Protein AF-A0A7J6JBM4-F1 (afdb_monomer_lite)

Radius of gyration: 34.16 Å; chains: 1; bounding box: 83×92×110 Å

Secondary structure (DSSP, 8-state):
------S--GGG----TT--------------------------HHHHHHHHHHHHHHHHHHGGGS-S--TTS--HHHHHHHHHHHHHHHHHHHHHHHHHHHHHTTTTTTT--EEEEEEEEGGGGGGG--HHHHHT-TT--EEEEEEEPPSEEEEEEETTEEEEEE--TTHHHHHHHHHHHHTGGG-SS--EEEEEEESSBTT--STTTTTB-BEEPTTS-GGGTT-TTGGG-GGGS---TT-SEEEEESEEE-HHHHHHHHHHHHTTT--EEEEES-EE-PPB-SS------GGGTSS-GGGTTSGGGS--S---PPPPP---------------------------------------S--S-------PPP------------GGG----PPPTTSHHHHHHHHSSS--HHHHHHTTS-S-TTSSSSHHHH-GGGGTSTTGGGHHHHGGG----EEEEEEEEEEE---TTB--TTTS-SS------HHHHHHHHHHTTTS-----TTSBEEES---HHHHHHHHHHH--B-SSTTTS-HHHHHHHHHTT-SSTTTTEEEEEEE----

Foldseek 3Di:
DDDPPPDDDPVPDDPDPPPPDDPDDDDDDDDDDDDDDDDDDDDDPPVVVVVVVVVVVVVVVVVCPPPVAFAVDDDLVRLVVVVVVVVVVLVVLLVVLVVLLVVLVVVPQVVPAEDAPPEDELVNLVSLVDQSSLVSNLQHAAYEEEYEQDQWDWDDPDVSDIDIGGDFSQVSLQSVLCSQAVHVLPRLNHAYYHYEYDFAEQQHFFQQGYLFQQYAHSQFRLVLQQPLQSQVDVVRTGDRQRHQEYAYERHEGAQSNVLSRLLRNQLHHHAEYHYASYAYEFHFAPAQDPLPPPVPQPDQCPVVVVVPPPPPDDDDDDDDDDDDDDDDDDDDDDDDDDDDDDDDDDDDDDDDDDDDDDDDDDDPDDDPDDDDDDPPPPDPDDPPPPLVPFDADQDACRAPLNSCQQAFLDHHSVRVVCVVDPDDPPDPPVVCVPRPSCVSHPPSVCSNVCNVST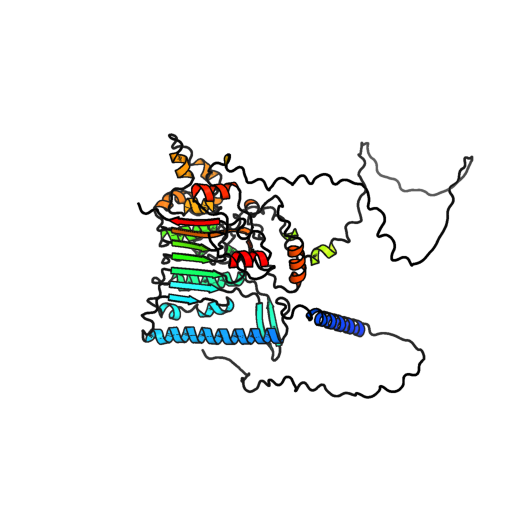SYFKYWYHFYAHWYFSDRRGDCPQRADPDDPDPQPPVSVVVSSVSVSSDRDHPDRSRIGHHLADHSSRVSNCCPVPVKDQACPVPDDVVSVVSSVVSSNVGRSRRTITDMGGDPDD

pLDDT: mean 73.95, std 26.4, range [23.61, 98.88]

Sequence (570 aa):
MLLNTENVSLMNIDFDERTASVPDLAINVFAQQQHPNVNANPVDGDAEDAAIQRAVASALADTTTGHPLQPKNLTRAQKEMLLELEWAHRALIQSYVIALSDNARTNDFSSLTTLTIAKIPSSHLFMFQRQDFWQSLPNLTNVALAVVADWRQVAKVAPGCVEDTFVSPVDAVGRAYRVLRDYIGKQKNISYLHFEWICGGEFAPGITQRNHYVLPAPFCMPVHMPALEAAKSPDLLLSLPHIKHLSLKNCYSVPHVFLQVIRSMALQSLEKLELETVSLAGPPVRRQGHAAFFHGHLAAPAAAAQQGQQQQVWQLQPVQANGQALQPPPLPPAPNQPGAAPAQLINIPLGILAQGPAQIAQALNIGAQNAQAPALAQAPDPVTPEWDTMRLRVPDLLTWTGVIERLAPVPGIAELTATQDNDDETEGLDDAATDEGYKLIPRANLLRKEKKSFCLESMSFKSCGYVALDVPFIDNTNTLSLRPPWQEPQEITTRRRELAPFMQHCNDRLAAKITNFLPPQERFNLATAYGMDLTWASWYDEEVIEAAKRDGVMVPGKGRFSGTITTTAN

Structure (mmCIF, N/CA/C/O backbone):
data_AF-A0A7J6JBM4-F1
#
_entry.id   AF-A0A7J6JBM4-F1
#
loop_
_atom_site.group_PDB
_atom_site.id
_atom_site.type_symbol
_atom_site.label_atom_id
_atom_site.label_alt_id
_atom_site.label_comp_id
_atom_site.label_asym_id
_atom_site.label_entity_id
_atom_site.label_seq_id
_atom_site.pdbx_PDB_ins_code
_atom_site.Cartn_x
_atom_site.Cartn_y
_atom_site.Cartn_z
_atom_site.occupancy
_atom_site.B_iso_or_equiv
_atom_site.auth_seq_id
_atom_site.auth_comp_id
_atom_site.auth_asym_id
_atom_site.auth_atom_id
_atom_site.pdbx_PDB_model_num
ATOM 1 N N . MET A 1 1 ? 7.047 -34.633 -6.167 1.00 26.44 1 MET A N 1
ATOM 2 C CA . MET A 1 1 ? 6.989 -34.548 -7.640 1.00 26.44 1 MET A CA 1
ATOM 3 C C . MET A 1 1 ? 8.349 -34.042 -8.074 1.00 26.44 1 MET A C 1
ATOM 5 O O . MET A 1 1 ? 8.707 -32.927 -7.720 1.00 26.44 1 MET A O 1
ATOM 9 N N . LEU A 1 2 ? 9.153 -34.955 -8.612 1.00 23.61 2 LEU A N 1
ATOM 10 C CA . LEU A 1 2 ? 10.576 -34.779 -8.878 1.00 23.61 2 LEU A CA 1
ATOM 11 C C . LEU A 1 2 ? 10.799 -33.874 -10.091 1.00 23.61 2 LEU A C 1
ATOM 13 O O . LEU A 1 2 ? 9.996 -33.848 -11.019 1.00 23.61 2 LEU A O 1
ATOM 17 N N . LEU A 1 3 ? 11.896 -33.129 -10.016 1.00 27.02 3 LEU A N 1
ATOM 18 C CA . LEU A 1 3 ? 12.487 -32.298 -11.054 1.00 27.02 3 LEU A CA 1
ATOM 19 C C . LEU A 1 3 ? 12.514 -33.024 -12.408 1.00 27.02 3 LEU A C 1
ATOM 21 O O . LEU A 1 3 ? 13.228 -34.011 -12.551 1.00 27.02 3 LEU A O 1
ATOM 25 N N . ASN A 1 4 ? 11.812 -32.488 -13.409 1.00 27.39 4 ASN A N 1
ATOM 26 C CA . ASN A 1 4 ? 12.130 -32.761 -14.811 1.00 27.39 4 ASN A CA 1
ATOM 27 C C . ASN A 1 4 ? 13.152 -31.718 -15.279 1.00 27.39 4 ASN A C 1
ATOM 29 O O . ASN A 1 4 ? 12.851 -30.779 -16.011 1.00 27.39 4 ASN A O 1
ATOM 33 N N . THR A 1 5 ? 14.375 -31.864 -14.776 1.00 40.25 5 THR A N 1
ATOM 34 C CA . THR A 1 5 ? 15.587 -31.292 -15.365 1.00 40.25 5 THR A CA 1
ATOM 35 C C . THR A 1 5 ? 16.068 -32.256 -16.441 1.00 40.25 5 THR A C 1
ATOM 37 O O . THR A 1 5 ? 17.012 -33.016 -16.230 1.00 40.25 5 THR A O 1
ATOM 40 N N . GLU A 1 6 ? 15.392 -32.296 -17.584 1.00 35.88 6 GLU A N 1
ATOM 41 C CA . GLU A 1 6 ? 15.890 -33.087 -18.705 1.00 35.88 6 GLU A CA 1
ATOM 42 C C . GLU A 1 6 ? 16.935 -32.269 -19.481 1.00 35.88 6 GLU A C 1
ATOM 44 O O . GLU A 1 6 ? 16.624 -31.324 -20.204 1.00 35.88 6 GLU A O 1
ATOM 49 N N . ASN A 1 7 ? 18.190 -32.700 -19.300 1.00 32.94 7 ASN A N 1
ATOM 50 C CA . ASN A 1 7 ? 19.328 -32.581 -20.221 1.00 32.94 7 ASN A CA 1
ATOM 51 C C . ASN A 1 7 ? 20.294 -31.392 -20.117 1.00 32.94 7 ASN A C 1
ATOM 53 O O . ASN A 1 7 ? 20.973 -31.089 -21.096 1.00 32.94 7 ASN A O 1
ATOM 57 N N . VAL A 1 8 ? 20.490 -30.795 -18.937 1.00 35.41 8 VAL A N 1
ATOM 58 C CA . VAL A 1 8 ? 21.737 -30.045 -18.680 1.00 35.41 8 VAL A CA 1
ATOM 59 C C . VAL A 1 8 ? 22.319 -30.454 -17.330 1.00 35.41 8 VAL A C 1
ATOM 61 O O . VAL A 1 8 ? 21.812 -30.081 -16.278 1.00 35.41 8 VAL A O 1
ATOM 64 N N . SER A 1 9 ? 23.383 -31.256 -17.372 1.00 34.38 9 SER A N 1
ATOM 65 C CA . SER A 1 9 ? 24.254 -31.494 -16.220 1.00 34.38 9 SER A CA 1
ATOM 66 C C . SER A 1 9 ? 25.180 -30.290 -16.052 1.00 34.38 9 SER A C 1
ATOM 68 O O . SER A 1 9 ? 25.813 -29.872 -17.023 1.00 34.38 9 SER A O 1
ATOM 70 N N . LEU A 1 10 ? 25.301 -29.776 -14.823 1.00 35.31 10 LEU A N 1
ATOM 71 C CA . LEU A 1 10 ? 26.240 -28.709 -14.433 1.00 35.31 10 LEU A CA 1
ATOM 72 C C . LEU A 1 10 ? 27.706 -29.011 -14.809 1.00 35.31 10 LEU A C 1
ATOM 74 O O . LEU A 1 10 ? 28.522 -28.101 -14.851 1.00 35.31 10 LEU A O 1
ATOM 78 N N . MET A 1 11 ? 28.039 -30.271 -15.108 1.00 33.44 11 MET A N 1
ATOM 79 C CA . MET A 1 11 ? 29.388 -30.712 -15.484 1.00 33.44 11 MET A CA 1
ATOM 80 C C . MET A 1 11 ? 29.747 -30.475 -16.963 1.00 33.44 11 MET A C 1
ATOM 82 O O . MET A 1 11 ? 30.896 -30.686 -17.333 1.00 33.44 11 MET A O 1
ATOM 86 N N . ASN A 1 12 ? 28.797 -30.052 -17.809 1.00 33.94 12 ASN A N 1
ATOM 87 C CA . ASN A 1 12 ? 29.013 -29.872 -19.255 1.00 33.94 12 ASN A CA 1
ATOM 88 C C . ASN A 1 12 ? 29.062 -28.399 -19.703 1.00 33.94 12 ASN A C 1
ATOM 90 O O . ASN A 1 12 ? 28.930 -28.121 -20.894 1.00 33.94 12 ASN A O 1
ATOM 94 N N . ILE A 1 13 ? 29.209 -27.452 -18.774 1.00 37.59 13 ILE A N 1
ATOM 95 C CA . ILE A 1 13 ? 29.299 -26.023 -19.097 1.00 37.59 13 ILE A CA 1
ATOM 96 C C . ILE A 1 13 ? 30.769 -25.613 -19.018 1.00 37.59 13 ILE A C 1
ATOM 98 O O . ILE A 1 13 ? 31.353 -25.577 -17.937 1.00 37.59 13 ILE A O 1
ATOM 102 N N . ASP A 1 14 ? 31.355 -25.350 -20.183 1.00 31.55 14 ASP A N 1
ATOM 103 C CA . ASP A 1 14 ? 32.711 -24.828 -20.315 1.00 31.55 14 ASP A CA 1
ATOM 104 C C . ASP A 1 14 ? 32.709 -23.322 -19.999 1.00 31.55 14 ASP A C 1
ATOM 106 O O . ASP A 1 14 ? 31.940 -22.557 -20.584 1.00 31.55 14 ASP A O 1
ATOM 110 N N . PHE A 1 15 ? 33.533 -22.914 -19.033 1.00 38.25 15 PHE A N 1
ATOM 111 C CA . PHE A 1 15 ? 33.676 -21.535 -18.547 1.00 38.25 15 PHE A CA 1
ATOM 112 C C . PHE A 1 15 ? 35.016 -20.936 -19.005 1.00 38.25 15 PHE A C 1
ATOM 114 O O . PHE A 1 15 ? 35.680 -20.230 -18.245 1.00 38.25 15 PHE A O 1
ATOM 121 N N . ASP A 1 16 ? 35.443 -21.232 -20.233 1.00 30.03 16 ASP A N 1
ATOM 122 C CA . ASP A 1 16 ? 36.649 -20.640 -20.807 1.00 30.03 16 ASP A CA 1
ATOM 123 C C . ASP A 1 16 ? 36.310 -19.533 -21.821 1.00 30.03 16 ASP A C 1
ATOM 125 O O . ASP A 1 16 ? 35.930 -19.761 -22.968 1.00 30.03 16 ASP A O 1
ATOM 129 N N . GLU A 1 17 ? 36.480 -18.284 -21.385 1.00 41.09 17 GLU A N 1
ATOM 130 C CA . GLU A 1 17 ? 36.336 -17.071 -22.201 1.00 41.09 17 GLU A CA 1
ATOM 131 C C . GLU A 1 17 ? 37.462 -16.911 -23.256 1.00 41.09 17 GLU A C 1
ATOM 133 O O . GLU A 1 17 ? 37.493 -15.913 -23.976 1.00 41.09 17 GLU A O 1
ATOM 138 N N . ARG A 1 18 ? 38.401 -17.870 -23.380 1.00 35.38 18 ARG A N 1
ATOM 139 C CA . ARG A 1 18 ? 39.534 -17.822 -24.332 1.00 35.38 18 ARG A CA 1
ATOM 140 C C . ARG A 1 18 ? 39.442 -18.784 -25.518 1.00 35.38 18 ARG A C 1
ATOM 142 O O . ARG A 1 18 ? 40.287 -18.702 -26.407 1.00 35.38 18 ARG A O 1
ATOM 149 N N . THR A 1 19 ? 38.438 -19.655 -25.584 1.00 31.59 19 THR A N 1
ATOM 150 C CA . THR A 1 19 ? 38.307 -20.669 -26.653 1.00 31.59 19 THR A CA 1
ATOM 151 C C . THR A 1 19 ? 37.323 -20.304 -27.765 1.00 31.59 19 THR A C 1
ATOM 153 O O . THR A 1 19 ? 37.107 -21.098 -28.680 1.00 31.59 19 THR A O 1
ATOM 156 N N . ALA A 1 20 ? 36.813 -19.069 -27.800 1.00 31.55 20 ALA A N 1
ATOM 157 C CA . ALA A 1 20 ? 36.260 -18.499 -29.028 1.00 31.55 20 ALA A CA 1
ATOM 158 C C . ALA A 1 20 ? 37.396 -18.159 -30.015 1.00 31.55 20 ALA A C 1
ATOM 160 O O . ALA A 1 20 ? 37.734 -17.000 -30.248 1.00 31.55 20 ALA A O 1
ATOM 161 N N . SER A 1 21 ? 38.013 -19.194 -30.588 1.00 28.03 21 SER A N 1
ATOM 162 C CA . SER A 1 21 ? 38.905 -19.068 -31.733 1.00 28.03 21 SER A CA 1
ATOM 163 C C . SER A 1 21 ? 38.114 -18.532 -32.925 1.00 28.03 21 SER A C 1
ATOM 165 O O . SER A 1 21 ? 37.205 -19.191 -33.437 1.00 28.03 21 SER A O 1
ATOM 167 N N . VAL A 1 22 ? 38.478 -17.331 -33.362 1.00 34.81 22 VAL A N 1
ATOM 168 C CA . VAL A 1 22 ? 38.145 -16.777 -34.677 1.00 34.81 22 VAL A CA 1
ATOM 169 C C . VAL A 1 22 ? 38.546 -17.808 -35.744 1.00 34.81 22 VAL A C 1
ATOM 171 O O . VAL A 1 22 ? 39.671 -18.307 -35.680 1.00 34.81 22 VAL A O 1
ATOM 174 N N . PRO A 1 23 ? 37.690 -18.159 -36.722 1.00 30.02 23 PRO A N 1
ATOM 175 C CA . PRO A 1 23 ? 38.150 -18.938 -37.860 1.00 30.02 23 PRO A CA 1
ATOM 176 C C . PRO A 1 23 ? 39.130 -18.082 -38.667 1.00 30.02 23 PRO A C 1
ATOM 178 O O . PRO A 1 23 ? 38.753 -17.043 -39.213 1.00 30.02 23 PRO A O 1
ATOM 181 N N . ASP A 1 24 ? 40.382 -18.528 -38.727 1.00 31.19 24 ASP A N 1
ATOM 182 C CA . ASP A 1 24 ? 41.411 -18.022 -39.629 1.00 31.19 24 ASP A CA 1
ATOM 183 C C . ASP A 1 24 ? 40.920 -18.079 -41.082 1.00 31.19 24 ASP A C 1
ATOM 185 O O . ASP A 1 24 ? 40.894 -19.139 -41.709 1.00 31.19 24 ASP A O 1
ATOM 189 N N . LEU A 1 25 ? 40.592 -16.917 -41.647 1.00 28.08 25 LEU A N 1
ATOM 190 C CA . LEU A 1 25 ? 40.673 -16.679 -43.083 1.00 28.08 25 LEU A CA 1
ATOM 191 C C . LEU A 1 25 ? 41.406 -15.354 -43.338 1.00 28.08 25 LEU A C 1
ATOM 193 O O . LEU A 1 25 ? 40.820 -14.279 -43.409 1.00 28.08 25 LEU A O 1
ATOM 197 N N . ALA A 1 26 ? 42.720 -15.517 -43.510 1.00 28.69 26 ALA A N 1
ATOM 198 C CA . ALA A 1 26 ? 43.624 -14.722 -44.337 1.00 28.69 26 ALA A CA 1
ATOM 199 C C . ALA A 1 26 ? 43.882 -13.254 -43.944 1.00 28.69 26 ALA A C 1
ATOM 201 O O . ALA A 1 26 ? 43.446 -12.308 -44.598 1.00 28.69 26 ALA A O 1
ATOM 202 N N . ILE A 1 27 ? 44.806 -13.083 -42.994 1.00 30.84 27 ILE A N 1
ATOM 203 C CA . ILE A 1 27 ? 45.815 -12.021 -43.071 1.00 30.84 27 ILE A CA 1
ATOM 204 C C . ILE A 1 27 ? 46.765 -12.384 -44.218 1.00 30.84 27 ILE A C 1
ATOM 206 O O . ILE A 1 27 ? 47.676 -13.190 -44.057 1.00 30.84 27 ILE A O 1
ATOM 210 N N . ASN A 1 28 ? 46.529 -11.817 -45.395 1.00 30.31 28 ASN A N 1
ATOM 211 C CA . ASN A 1 28 ? 47.579 -11.489 -46.353 1.00 30.31 28 ASN A CA 1
ATOM 212 C C . ASN A 1 28 ? 46.997 -10.547 -47.404 1.00 30.31 28 ASN A C 1
ATOM 214 O O . ASN A 1 28 ? 46.096 -10.935 -48.137 1.00 30.31 28 ASN A O 1
ATOM 218 N N . VAL A 1 29 ? 47.545 -9.328 -47.435 1.00 27.03 29 VAL A N 1
ATOM 219 C CA . VAL A 1 29 ? 47.654 -8.345 -48.534 1.00 27.03 29 VAL A CA 1
ATOM 220 C C . VAL A 1 29 ? 47.547 -6.940 -47.920 1.00 27.03 29 VAL A C 1
ATOM 222 O O . VAL A 1 29 ? 46.546 -6.242 -48.012 1.00 27.03 29 VAL A O 1
ATOM 225 N N . PHE A 1 30 ? 48.631 -6.523 -47.266 1.00 26.34 30 PHE A N 1
ATOM 226 C CA . PHE A 1 30 ? 49.003 -5.112 -47.146 1.00 26.34 30 PHE A CA 1
ATOM 227 C C . PHE A 1 30 ? 50.436 -4.980 -47.661 1.00 26.34 30 PHE A C 1
ATOM 229 O O . PHE A 1 30 ? 51.398 -4.871 -46.909 1.00 26.34 30 PHE A O 1
ATOM 236 N N . ALA A 1 31 ? 50.580 -5.046 -48.982 1.00 30.66 31 ALA A N 1
ATOM 237 C CA . ALA A 1 31 ? 51.713 -4.461 -49.678 1.00 30.66 31 ALA A CA 1
ATOM 238 C C . ALA A 1 31 ? 51.242 -4.045 -51.078 1.00 30.66 31 ALA A C 1
ATOM 240 O O . ALA A 1 31 ? 50.698 -4.868 -51.803 1.00 30.66 31 ALA A O 1
ATOM 241 N N . GLN A 1 32 ? 51.505 -2.782 -51.423 1.00 26.53 32 GLN A N 1
ATOM 242 C CA . GLN A 1 32 ? 51.285 -2.106 -52.713 1.00 26.53 32 GLN A CA 1
ATOM 243 C C . GLN A 1 32 ? 49.922 -1.420 -52.923 1.00 26.53 32 GLN A C 1
ATOM 245 O O . GLN A 1 32 ? 48.992 -1.960 -53.509 1.00 26.53 32 GLN A O 1
ATOM 250 N N . GLN A 1 33 ? 49.870 -0.140 -52.536 1.00 28.47 33 GLN A N 1
ATOM 251 C CA . GLN A 1 33 ? 49.045 0.869 -53.201 1.00 28.47 33 GLN A CA 1
ATOM 252 C C . GLN A 1 33 ? 49.861 1.537 -54.322 1.00 28.47 33 GLN A C 1
ATOM 254 O O . GLN A 1 33 ? 50.841 2.231 -54.052 1.00 28.47 33 GLN A O 1
ATOM 259 N N . GLN A 1 34 ? 49.418 1.366 -55.568 1.00 26.42 34 GLN A N 1
ATOM 260 C CA . GLN A 1 34 ? 49.557 2.335 -56.660 1.00 26.42 34 GLN A CA 1
ATOM 261 C C . GLN A 1 34 ? 48.185 2.437 -57.359 1.00 26.42 34 GLN A C 1
ATOM 263 O O . GLN A 1 34 ? 47.588 1.429 -57.722 1.00 26.42 34 GLN A O 1
ATOM 268 N N . HIS A 1 35 ? 47.661 3.660 -57.470 1.00 27.70 35 HIS A N 1
ATOM 269 C CA . HIS A 1 35 ? 46.432 4.066 -58.186 1.00 27.70 35 HIS A CA 1
ATOM 270 C C . HIS A 1 35 ? 46.554 3.893 -59.727 1.00 27.70 35 HIS A C 1
ATOM 272 O O . HIS A 1 35 ? 47.677 3.706 -60.194 1.00 27.70 35 HIS A O 1
ATOM 278 N N . PRO A 1 36 ? 45.536 4.218 -60.571 1.00 51.97 36 PRO A N 1
ATOM 279 C CA . PRO A 1 36 ? 44.061 4.051 -60.508 1.00 51.97 36 PRO A CA 1
ATOM 280 C C . PRO A 1 36 ? 43.446 3.539 -61.855 1.00 51.97 36 PRO A C 1
ATOM 282 O O . PRO A 1 36 ? 44.064 3.722 -62.897 1.00 51.97 36 PRO A O 1
ATOM 285 N N . ASN A 1 37 ? 42.208 3.001 -61.888 1.00 27.55 37 ASN A N 1
ATOM 286 C CA . ASN A 1 37 ? 41.191 3.317 -62.933 1.00 27.55 37 ASN A CA 1
ATOM 287 C C . ASN A 1 37 ? 39.849 2.548 -62.815 1.00 27.55 37 ASN A C 1
ATOM 289 O O . ASN A 1 37 ? 39.824 1.324 -62.785 1.00 27.55 37 ASN A O 1
ATOM 293 N N . VAL A 1 38 ? 38.756 3.325 -62.822 1.00 30.77 38 VAL A N 1
ATOM 294 C CA . VAL A 1 38 ? 37.494 3.222 -63.598 1.00 30.77 38 VAL A CA 1
ATOM 295 C C . VAL A 1 38 ? 37.022 1.837 -64.095 1.00 30.77 38 VAL A C 1
ATOM 297 O O . VAL A 1 38 ? 37.589 1.312 -65.047 1.00 30.77 38 VAL A O 1
ATOM 300 N N . ASN A 1 39 ? 35.870 1.347 -63.601 1.00 29.62 39 ASN A N 1
ATOM 301 C CA . ASN A 1 39 ? 34.611 1.291 -64.378 1.00 29.62 39 ASN A CA 1
ATOM 302 C C . ASN A 1 39 ? 33.389 0.832 -63.550 1.00 29.62 39 ASN A C 1
ATOM 304 O O . ASN A 1 39 ? 33.511 0.073 -62.596 1.00 29.62 39 ASN A O 1
ATOM 308 N N . ALA A 1 40 ? 32.219 1.330 -63.951 1.00 33.62 40 ALA A N 1
ATOM 309 C CA . ALA A 1 40 ? 30.907 1.200 -63.317 1.00 33.62 40 ALA A CA 1
ATOM 310 C C . ALA A 1 40 ? 30.186 -0.134 -63.602 1.00 33.62 40 ALA A C 1
ATOM 312 O O . ALA A 1 40 ? 30.329 -0.655 -64.707 1.00 33.62 40 ALA A O 1
ATOM 313 N N . ASN A 1 41 ? 29.358 -0.626 -62.660 1.00 34.38 41 ASN A N 1
ATOM 314 C CA . ASN A 1 41 ? 27.885 -0.779 -62.773 1.00 34.38 41 ASN A CA 1
ATOM 315 C C . ASN A 1 41 ? 27.262 -1.644 -61.636 1.00 34.38 41 ASN A C 1
ATOM 317 O O . ASN A 1 41 ? 28.017 -2.239 -60.873 1.00 34.38 41 ASN A O 1
ATOM 321 N N . PRO A 1 42 ? 25.918 -1.628 -61.446 1.00 49.97 42 PRO A N 1
ATOM 322 C CA . PRO A 1 42 ? 25.286 -1.476 -60.128 1.00 49.97 42 PRO A CA 1
ATOM 323 C C . PRO A 1 42 ? 24.534 -2.717 -59.600 1.00 49.97 42 PRO A C 1
ATOM 325 O O . PRO A 1 42 ? 24.431 -3.728 -60.286 1.00 49.97 42 PRO A O 1
ATOM 328 N N . VAL A 1 43 ? 23.898 -2.508 -58.435 1.00 42.84 43 VAL A N 1
ATOM 329 C CA . VAL A 1 43 ? 22.829 -3.277 -57.755 1.00 42.84 43 VAL A CA 1
ATOM 330 C C . VAL A 1 43 ? 23.310 -4.218 -56.648 1.00 42.84 43 VAL A C 1
ATOM 332 O O . VAL A 1 43 ? 23.848 -5.273 -56.936 1.00 42.84 43 VAL A O 1
ATOM 335 N N . ASP A 1 44 ? 23.042 -3.824 -55.396 1.00 38.31 44 ASP A N 1
ATOM 336 C CA . ASP A 1 44 ? 22.544 -4.700 -54.320 1.00 38.31 44 ASP A CA 1
ATOM 337 C C . ASP A 1 44 ? 22.015 -3.824 -53.166 1.00 38.31 44 ASP A C 1
ATOM 339 O O . ASP A 1 44 ? 22.755 -3.407 -52.275 1.00 38.31 44 ASP A O 1
ATOM 343 N N . GLY A 1 45 ? 20.715 -3.503 -53.206 1.00 44.53 45 GLY A N 1
ATOM 344 C CA . GLY A 1 45 ? 20.035 -2.699 -52.175 1.00 44.53 45 GLY A CA 1
ATOM 345 C C . GLY A 1 45 ? 19.940 -3.391 -50.807 1.00 44.53 45 GLY A C 1
ATOM 346 O O . GLY A 1 45 ? 19.779 -2.723 -49.793 1.00 44.53 45 GLY A O 1
ATOM 347 N N . ASP A 1 46 ? 20.130 -4.711 -50.755 1.00 48.00 46 ASP A N 1
ATOM 348 C CA . ASP A 1 46 ? 20.049 -5.494 -49.516 1.00 48.00 46 ASP A CA 1
ATOM 349 C C . ASP A 1 46 ? 21.351 -5.443 -48.690 1.00 48.00 46 ASP A C 1
ATOM 351 O O . ASP A 1 46 ? 21.350 -5.649 -47.472 1.00 48.00 46 ASP A O 1
ATOM 355 N N . ALA A 1 47 ? 22.485 -5.144 -49.334 1.00 48.06 47 ALA A N 1
ATOM 356 C CA . ALA A 1 47 ? 23.784 -5.049 -48.669 1.00 48.06 47 ALA A CA 1
ATOM 357 C C . ALA A 1 47 ? 23.955 -3.721 -47.915 1.00 48.06 47 ALA A C 1
ATOM 359 O O . ALA A 1 47 ? 24.620 -3.677 -46.876 1.00 48.06 47 ALA A O 1
ATOM 360 N N . GLU A 1 48 ? 23.335 -2.652 -48.419 1.00 46.91 48 GLU A N 1
ATOM 361 C CA . GLU A 1 48 ? 23.381 -1.319 -47.821 1.00 46.91 48 GLU A CA 1
ATOM 362 C C . GLU A 1 48 ? 22.513 -1.260 -46.555 1.00 46.91 48 GLU A C 1
ATOM 364 O O . GLU A 1 48 ? 22.989 -0.810 -45.514 1.00 46.91 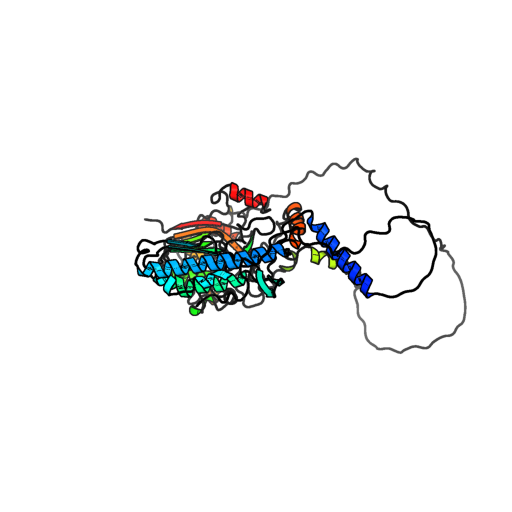48 GLU A O 1
ATOM 369 N N . ASP A 1 49 ? 21.321 -1.866 -46.571 1.00 46.19 49 ASP A N 1
ATOM 370 C CA . ASP A 1 49 ? 20.470 -2.005 -45.381 1.00 46.19 49 ASP A CA 1
ATOM 371 C C . ASP A 1 49 ? 21.115 -2.884 -44.297 1.00 46.19 49 ASP A C 1
ATOM 373 O O . ASP A 1 49 ? 21.073 -2.552 -43.108 1.00 46.19 49 ASP A O 1
ATOM 377 N N . ALA A 1 50 ? 21.797 -3.967 -44.684 1.00 54.22 50 ALA A N 1
ATOM 378 C CA . ALA A 1 50 ? 22.549 -4.800 -43.747 1.00 54.22 50 ALA A CA 1
ATOM 379 C C . ALA A 1 50 ? 23.767 -4.067 -43.155 1.00 54.22 50 ALA A C 1
ATOM 381 O O . ALA A 1 50 ? 24.113 -4.285 -41.991 1.00 54.22 50 ALA A O 1
ATOM 382 N N . ALA A 1 51 ? 24.420 -3.195 -43.929 1.00 54.75 51 ALA A N 1
ATOM 383 C CA . ALA A 1 51 ? 25.532 -2.366 -43.470 1.00 54.75 51 ALA A CA 1
ATOM 384 C C . ALA A 1 51 ? 25.059 -1.236 -42.545 1.00 54.75 51 ALA A C 1
ATOM 386 O O . ALA A 1 51 ? 25.696 -0.985 -41.523 1.00 54.75 51 ALA A O 1
ATOM 387 N N . ILE A 1 52 ? 23.909 -0.624 -42.840 1.00 53.47 52 ILE A N 1
ATOM 388 C CA . ILE A 1 52 ? 23.261 0.383 -41.994 1.00 53.47 52 ILE A CA 1
ATOM 389 C C . ILE A 1 52 ? 22.806 -0.252 -40.676 1.00 53.47 52 ILE A C 1
ATOM 391 O O . ILE A 1 52 ? 23.086 0.299 -39.616 1.00 53.47 52 ILE A O 1
ATOM 395 N N . GLN A 1 53 ? 22.207 -1.447 -40.689 1.00 53.09 53 GLN A N 1
ATOM 396 C CA . GLN A 1 53 ? 21.850 -2.165 -39.458 1.00 53.09 53 GLN A CA 1
ATOM 397 C C . GLN A 1 53 ? 23.079 -2.530 -38.613 1.00 53.09 53 GLN A C 1
ATOM 399 O O . GLN A 1 53 ? 23.044 -2.395 -37.390 1.00 53.09 53 GLN A O 1
ATOM 404 N N . ARG A 1 54 ? 24.189 -2.937 -39.245 1.00 56.53 54 ARG A N 1
ATOM 405 C CA . ARG A 1 54 ? 25.456 -3.221 -38.547 1.00 56.53 54 ARG A CA 1
ATOM 406 C C . ARG A 1 54 ? 26.102 -1.954 -37.983 1.00 56.53 54 ARG A C 1
ATOM 408 O O . ARG A 1 54 ? 26.619 -1.987 -36.871 1.00 56.53 54 ARG A O 1
ATOM 415 N N . ALA A 1 55 ? 26.025 -0.839 -38.706 1.00 51.53 55 ALA A N 1
ATOM 416 C CA . ALA A 1 55 ? 26.504 0.464 -38.254 1.00 51.53 55 ALA A CA 1
ATOM 417 C C . ALA A 1 55 ? 25.647 1.025 -37.108 1.00 51.53 55 ALA A C 1
ATOM 419 O O . ALA A 1 55 ? 26.191 1.564 -36.150 1.00 51.53 55 ALA A O 1
ATOM 420 N N . VAL A 1 56 ? 24.326 0.828 -37.144 1.00 55.03 56 VAL A N 1
ATOM 421 C CA . VAL A 1 56 ? 23.405 1.186 -36.054 1.00 55.03 56 VAL A CA 1
ATOM 422 C C . VAL A 1 56 ? 23.651 0.308 -34.824 1.00 55.03 56 VAL A C 1
ATOM 424 O O . VAL A 1 56 ? 23.706 0.832 -33.716 1.00 55.03 56 VAL A O 1
ATOM 427 N N . ALA A 1 57 ? 23.882 -0.997 -34.997 1.00 52.62 57 ALA A N 1
ATOM 428 C CA . ALA A 1 57 ? 24.252 -1.903 -33.907 1.00 52.62 57 ALA A CA 1
ATOM 429 C C . ALA A 1 57 ? 25.626 -1.561 -33.297 1.00 52.62 57 ALA A C 1
ATOM 431 O O . ALA A 1 57 ? 25.780 -1.600 -32.079 1.00 52.62 57 ALA A O 1
ATOM 432 N N . SER A 1 58 ? 26.600 -1.163 -34.123 1.00 48.97 58 SER A N 1
ATOM 433 C CA . SER A 1 58 ? 27.911 -0.673 -33.675 1.00 48.97 58 SER A CA 1
ATOM 434 C C . SER A 1 58 ? 27.801 0.671 -32.948 1.00 48.97 58 SER A C 1
ATOM 436 O O . SER A 1 58 ? 28.423 0.853 -31.911 1.00 48.97 58 SER A O 1
ATOM 438 N N . ALA A 1 59 ? 26.960 1.591 -33.425 1.00 47.56 59 ALA A N 1
ATOM 439 C CA . ALA A 1 59 ? 26.711 2.876 -32.770 1.00 47.56 59 ALA A CA 1
ATOM 440 C C . ALA A 1 59 ? 25.931 2.724 -31.445 1.00 47.56 59 ALA A C 1
ATOM 442 O O . ALA A 1 59 ? 26.145 3.494 -30.506 1.00 47.56 59 ALA A O 1
ATOM 443 N N . LEU A 1 60 ? 25.062 1.708 -31.343 1.00 50.47 60 LEU A N 1
ATOM 444 C CA . LEU A 1 60 ? 24.402 1.273 -30.102 1.00 50.47 60 LEU A CA 1
ATOM 445 C C . LEU A 1 60 ? 25.384 0.614 -29.117 1.00 50.47 60 LEU A C 1
ATOM 447 O O . LEU A 1 60 ? 25.216 0.739 -27.905 1.00 50.47 60 LEU A O 1
ATOM 451 N N . ALA A 1 61 ? 26.420 -0.060 -29.623 1.00 48.94 61 ALA A N 1
ATOM 452 C CA . ALA A 1 61 ? 27.508 -0.590 -28.809 1.00 48.94 61 ALA A CA 1
ATOM 453 C C . ALA A 1 61 ? 28.449 0.526 -28.319 1.00 48.94 61 ALA A C 1
ATOM 455 O O . ALA A 1 61 ? 28.815 0.525 -27.149 1.00 48.94 61 ALA A O 1
ATOM 456 N N . ASP A 1 62 ? 28.754 1.539 -29.134 1.00 45.56 62 ASP A N 1
ATOM 457 C CA . ASP A 1 62 ? 29.583 2.690 -28.729 1.00 45.56 62 ASP A CA 1
ATOM 458 C C . ASP A 1 62 ? 28.876 3.643 -27.740 1.00 45.56 62 ASP A C 1
ATOM 460 O O . ASP A 1 62 ? 29.528 4.349 -26.964 1.00 45.56 62 ASP A O 1
ATOM 464 N N . THR A 1 63 ? 27.538 3.612 -27.664 1.00 47.66 63 THR A N 1
ATOM 465 C CA . THR A 1 63 ? 26.761 4.344 -26.637 1.00 47.66 63 THR A CA 1
ATOM 466 C C . THR A 1 63 ? 26.828 3.708 -25.241 1.00 47.66 63 THR A C 1
ATOM 468 O O . THR A 1 63 ? 26.320 4.283 -24.277 1.00 47.66 63 THR A O 1
ATOM 471 N N . THR A 1 64 ? 27.477 2.547 -25.087 1.00 48.66 64 THR A N 1
ATOM 472 C CA . THR A 1 64 ? 27.635 1.860 -23.788 1.00 48.66 64 THR A CA 1
ATOM 473 C C . THR A 1 64 ? 28.738 2.441 -22.900 1.00 48.66 64 THR A C 1
ATOM 475 O O . THR A 1 64 ? 28.832 2.080 -21.728 1.00 48.66 64 THR A O 1
ATOM 478 N N . THR A 1 65 ? 29.527 3.392 -23.404 1.00 51.38 65 THR A N 1
ATOM 479 C CA . THR A 1 65 ? 30.685 3.969 -22.697 1.00 51.38 65 THR A CA 1
ATOM 480 C C . THR A 1 65 ? 30.339 4.752 -21.417 1.00 51.38 65 THR A C 1
ATOM 482 O O . THR A 1 65 ? 31.234 5.011 -20.617 1.00 51.38 65 THR A O 1
ATOM 485 N N . GLY A 1 66 ? 29.062 5.085 -21.167 1.00 57.59 66 GLY A N 1
ATOM 486 C CA . GLY A 1 66 ? 28.626 5.826 -19.968 1.00 57.59 66 GLY A CA 1
ATOM 487 C C . GLY A 1 66 ? 27.787 5.053 -18.936 1.00 57.59 66 GLY A C 1
ATOM 488 O O . GLY A 1 66 ? 27.747 5.451 -17.770 1.00 57.59 66 GLY A O 1
ATOM 489 N N . HIS A 1 67 ? 27.114 3.957 -19.316 1.00 60.91 67 HIS A N 1
ATOM 490 C CA . HIS A 1 67 ? 26.157 3.250 -18.447 1.00 60.91 67 HIS A CA 1
ATOM 491 C C . HIS A 1 67 ? 26.247 1.719 -18.622 1.00 60.91 67 HIS A C 1
ATOM 493 O O . HIS A 1 67 ? 25.570 1.169 -19.493 1.00 60.91 67 HIS A O 1
ATOM 499 N N . PRO A 1 68 ? 27.042 1.009 -17.791 1.00 70.19 68 PRO A N 1
ATOM 500 C CA . PRO A 1 68 ? 27.278 -0.436 -17.933 1.00 70.19 68 PRO A CA 1
ATOM 501 C C . PRO A 1 68 ? 26.053 -1.310 -17.599 1.00 70.19 68 PRO A C 1
ATOM 503 O O . PRO A 1 68 ? 25.978 -2.464 -18.019 1.00 70.19 68 PRO A O 1
ATOM 506 N N . LEU A 1 69 ? 25.075 -0.772 -16.860 1.00 80.81 69 LEU A N 1
ATOM 507 C CA . LEU A 1 69 ? 23.791 -1.418 -16.588 1.00 80.81 69 LEU A CA 1
ATOM 508 C C . LEU A 1 69 ? 22.668 -0.581 -17.204 1.00 80.81 69 LEU A C 1
ATOM 510 O O . LEU A 1 69 ? 22.440 0.554 -16.787 1.00 80.81 69 LEU A O 1
ATOM 514 N N . GLN A 1 70 ? 21.939 -1.161 -18.156 1.00 88.12 70 GLN A N 1
ATOM 515 C CA . GLN A 1 70 ? 20.761 -0.548 -18.764 1.00 88.12 70 GLN A CA 1
ATOM 516 C C . GLN A 1 70 ? 19.540 -1.414 -18.452 1.00 88.12 70 GLN A C 1
ATOM 518 O O . GLN A 1 70 ? 19.263 -2.357 -19.192 1.00 88.12 70 GLN A O 1
ATOM 523 N N . PRO A 1 71 ? 18.793 -1.127 -17.370 1.00 87.69 71 PRO A N 1
ATOM 524 C CA . PRO A 1 71 ? 17.622 -1.912 -17.002 1.00 87.69 71 PRO A CA 1
ATOM 525 C C . PRO A 1 71 ? 16.648 -2.142 -18.161 1.00 87.69 71 PRO A C 1
ATOM 527 O O . PRO A 1 71 ? 16.072 -3.213 -18.251 1.00 87.69 71 PRO A O 1
ATOM 530 N N . LYS A 1 72 ? 16.466 -1.198 -19.085 1.00 87.50 72 LYS A N 1
ATOM 531 C CA . LYS A 1 72 ? 15.591 -1.408 -20.248 1.00 87.50 72 LYS A CA 1
ATOM 532 C C . LYS A 1 72 ? 16.110 -2.473 -21.225 1.00 87.50 72 LYS A C 1
ATOM 534 O O . LYS A 1 72 ? 15.307 -3.234 -21.754 1.00 87.50 72 LYS A O 1
ATOM 539 N N . ASN A 1 73 ? 17.424 -2.532 -21.440 1.00 88.75 73 ASN A N 1
ATOM 540 C CA . ASN A 1 73 ? 18.070 -3.324 -22.485 1.00 88.75 73 ASN A CA 1
ATOM 541 C C . ASN A 1 73 ? 19.185 -4.185 -21.879 1.00 88.75 73 ASN A C 1
ATOM 543 O O . ASN A 1 73 ? 20.345 -3.777 -21.829 1.00 88.75 73 ASN A O 1
ATOM 547 N N . LEU A 1 74 ? 18.830 -5.381 -21.413 1.00 90.19 74 LEU A N 1
ATOM 548 C CA . LEU A 1 74 ? 19.800 -6.294 -20.812 1.00 90.19 74 LEU A CA 1
ATOM 549 C C . LEU A 1 74 ? 20.662 -6.983 -21.874 1.00 90.19 74 LEU A C 1
ATOM 551 O O . LEU A 1 74 ? 20.159 -7.422 -22.914 1.00 90.19 74 LEU A O 1
ATOM 555 N N . THR A 1 75 ? 21.950 -7.149 -21.576 1.00 90.44 75 THR A N 1
ATOM 556 C CA . THR A 1 75 ? 22.843 -7.996 -22.375 1.00 90.44 75 THR A CA 1
ATOM 557 C C . THR A 1 75 ? 22.459 -9.468 -22.229 1.00 90.44 75 THR A C 1
ATOM 559 O O . THR A 1 75 ? 21.771 -9.864 -21.287 1.00 90.44 75 THR A O 1
ATOM 562 N N . ARG A 1 76 ? 22.923 -10.322 -23.147 1.00 88.81 76 ARG A N 1
ATOM 563 C CA . ARG A 1 76 ? 22.684 -11.770 -23.060 1.00 88.81 76 ARG A CA 1
ATOM 564 C C . ARG A 1 76 ? 23.185 -12.361 -21.738 1.00 88.81 76 ARG A C 1
ATOM 566 O O . ARG A 1 76 ? 22.423 -13.052 -21.075 1.00 88.81 76 ARG A O 1
ATOM 573 N N . ALA A 1 77 ? 24.410 -12.022 -21.335 1.00 89.94 77 ALA A N 1
ATOM 574 C CA . ALA A 1 77 ? 24.988 -12.487 -20.076 1.00 89.94 77 ALA A CA 1
ATOM 575 C C . ALA A 1 77 ? 24.160 -12.034 -18.860 1.00 89.94 77 ALA A C 1
ATOM 577 O O . ALA A 1 77 ? 23.942 -12.807 -17.933 1.00 89.94 77 ALA A O 1
ATOM 578 N N . GLN A 1 78 ? 23.627 -10.805 -18.880 1.00 91.50 78 GLN A N 1
ATOM 579 C CA . GLN A 1 78 ? 22.731 -10.318 -17.824 1.00 91.50 78 GLN A CA 1
ATOM 580 C C . GLN A 1 78 ? 21.412 -11.102 -17.787 1.00 91.50 78 GLN A C 1
ATOM 582 O O . GLN A 1 78 ? 20.924 -11.419 -16.705 1.00 91.50 78 GLN A O 1
ATOM 587 N N . LYS A 1 79 ? 20.840 -11.451 -18.946 1.00 91.69 79 LYS A N 1
ATOM 588 C CA . LYS A 1 79 ? 19.637 -12.295 -19.021 1.00 91.69 79 LYS A CA 1
ATOM 589 C C . LYS A 1 79 ? 19.909 -13.708 -18.502 1.00 91.69 79 LYS A C 1
ATOM 591 O O . LYS A 1 79 ? 19.136 -14.208 -17.695 1.00 91.69 79 LYS A O 1
ATOM 596 N N . GLU A 1 80 ? 21.012 -14.327 -18.916 1.00 91.94 80 GLU A N 1
ATOM 597 C CA . GLU A 1 80 ? 21.436 -15.649 -18.433 1.00 91.94 80 GLU A CA 1
ATOM 598 C C . GLU A 1 80 ? 21.651 -15.638 -16.911 1.00 91.94 80 GLU A C 1
ATOM 600 O O . GLU A 1 80 ? 21.100 -16.483 -16.212 1.00 91.94 80 GLU A O 1
ATOM 605 N N . MET A 1 81 ? 22.324 -14.619 -16.369 1.00 92.50 81 MET A N 1
ATOM 606 C CA . MET A 1 81 ? 22.485 -14.456 -14.920 1.00 92.50 81 MET A CA 1
ATOM 607 C C . MET A 1 81 ? 21.140 -14.335 -14.185 1.00 92.50 81 MET A C 1
ATOM 609 O O . MET A 1 81 ? 20.965 -14.936 -13.127 1.00 92.50 81 MET A O 1
ATOM 613 N N . LEU A 1 82 ? 20.180 -13.572 -14.720 1.00 92.56 82 LEU A N 1
ATOM 614 C CA . LEU A 1 82 ? 18.846 -13.455 -14.119 1.00 92.56 82 LEU A CA 1
ATOM 615 C C . LEU A 1 82 ? 18.073 -14.777 -14.142 1.00 92.56 82 LEU A C 1
ATOM 617 O O . LEU A 1 82 ? 17.363 -15.071 -13.182 1.00 92.56 82 LEU A O 1
ATOM 621 N N . LEU A 1 83 ? 18.214 -15.564 -15.211 1.00 93.44 83 LEU A N 1
ATOM 622 C CA . LEU A 1 83 ? 17.608 -16.889 -15.311 1.00 93.44 83 LEU A CA 1
ATOM 623 C C . LEU A 1 83 ? 18.166 -17.837 -14.239 1.00 93.44 83 LEU A C 1
ATOM 625 O O . LEU A 1 83 ? 17.396 -18.473 -13.524 1.00 93.44 83 LEU A O 1
ATOM 629 N N . GLU A 1 84 ? 19.490 -17.880 -14.079 1.00 93.38 84 GLU A N 1
ATOM 630 C CA . GLU A 1 84 ? 20.140 -18.708 -13.055 1.00 93.38 84 GLU A CA 1
ATOM 631 C C . GLU A 1 84 ? 19.744 -18.276 -11.635 1.00 93.38 84 GLU A C 1
ATOM 633 O O . GLU A 1 84 ? 19.477 -19.114 -10.771 1.00 93.38 84 GLU A O 1
ATOM 638 N N . LEU A 1 85 ? 19.632 -16.965 -11.390 1.00 92.94 85 LEU A N 1
ATOM 639 C CA . LEU A 1 85 ? 19.143 -16.442 -10.113 1.00 92.94 85 LEU A CA 1
ATOM 640 C C . LEU A 1 85 ? 17.686 -16.841 -9.839 1.00 92.94 85 LEU A C 1
ATOM 642 O O . LEU A 1 85 ? 17.366 -17.174 -8.699 1.00 92.94 85 LEU A O 1
ATOM 646 N N . GLU A 1 86 ? 16.806 -16.839 -10.845 1.00 92.25 86 GLU A N 1
ATOM 647 C CA . GLU A 1 86 ? 15.418 -17.304 -10.689 1.00 92.25 86 GLU A CA 1
ATOM 648 C C . GLU A 1 86 ? 15.373 -18.779 -10.279 1.00 92.25 86 GLU A C 1
ATOM 650 O O . GLU A 1 86 ? 14.701 -19.125 -9.303 1.00 92.25 86 GLU A O 1
ATOM 655 N N . TRP A 1 87 ? 16.144 -19.635 -10.954 1.00 92.44 87 TRP A N 1
ATOM 656 C CA . TRP A 1 87 ? 16.231 -21.057 -10.620 1.00 92.44 87 TRP A CA 1
ATOM 657 C C . TRP A 1 87 ? 16.793 -21.291 -9.220 1.00 92.44 87 TRP A C 1
ATOM 659 O O . TRP A 1 87 ? 16.227 -22.077 -8.453 1.00 92.44 87 TRP A O 1
ATOM 669 N N . ALA A 1 88 ? 17.861 -20.580 -8.856 1.00 94.94 88 ALA A N 1
ATOM 670 C CA . ALA A 1 88 ? 18.475 -20.681 -7.540 1.00 94.94 88 ALA A CA 1
ATOM 671 C C . ALA A 1 88 ? 17.516 -20.230 -6.427 1.00 94.94 88 ALA A C 1
ATOM 673 O O . ALA A 1 88 ? 17.318 -20.958 -5.451 1.00 94.94 88 ALA A O 1
ATOM 674 N N . HIS A 1 89 ? 16.865 -19.071 -6.583 1.00 94.19 89 HIS A N 1
ATOM 675 C CA . HIS A 1 89 ? 15.867 -18.585 -5.628 1.00 94.19 89 HIS A CA 1
ATOM 676 C C . HIS A 1 89 ? 14.712 -19.571 -5.479 1.00 94.19 89 HIS A C 1
ATOM 678 O O . HIS A 1 89 ? 14.306 -19.890 -4.360 1.00 94.19 89 HIS A O 1
ATOM 684 N N . ARG A 1 90 ? 14.209 -20.103 -6.595 1.00 94.19 90 ARG A N 1
ATOM 685 C CA . ARG A 1 90 ? 13.129 -21.083 -6.581 1.00 94.19 90 ARG A CA 1
ATOM 686 C C . ARG A 1 90 ? 13.509 -22.352 -5.832 1.00 94.19 90 ARG A C 1
ATOM 688 O O . ARG A 1 90 ? 12.742 -22.787 -4.974 1.00 94.19 90 ARG A O 1
ATOM 695 N N . ALA A 1 91 ? 14.674 -22.926 -6.118 1.00 95.12 91 ALA A N 1
ATOM 696 C CA . ALA A 1 91 ? 15.151 -24.120 -5.430 1.00 95.12 91 ALA A CA 1
ATOM 697 C C . ALA A 1 91 ? 15.332 -23.872 -3.923 1.00 95.12 91 ALA A C 1
ATOM 699 O O . ALA A 1 91 ? 14.904 -24.695 -3.107 1.00 95.12 91 ALA A O 1
ATOM 700 N N . LEU A 1 92 ? 15.895 -22.718 -3.547 1.00 94.75 92 LEU A N 1
ATOM 701 C CA . LEU A 1 92 ? 16.097 -22.322 -2.154 1.00 94.75 92 LEU A CA 1
ATOM 702 C C . LEU A 1 92 ? 14.768 -22.210 -1.395 1.00 94.75 92 LEU A C 1
ATOM 704 O O . LEU A 1 92 ? 14.591 -22.854 -0.360 1.00 94.75 92 LEU A O 1
ATOM 708 N N . ILE A 1 93 ? 13.816 -21.430 -1.918 1.00 94.56 93 ILE A N 1
ATOM 709 C CA . ILE A 1 93 ? 12.529 -21.182 -1.254 1.00 94.56 93 ILE A CA 1
ATOM 710 C C . ILE A 1 93 ? 11.725 -22.480 -1.149 1.00 94.56 93 ILE A C 1
ATOM 712 O O . ILE A 1 93 ? 11.176 -22.779 -0.090 1.00 94.56 93 ILE A O 1
ATOM 716 N N . GLN A 1 94 ? 11.682 -23.288 -2.214 1.00 93.44 94 GLN A N 1
ATOM 717 C CA . GLN A 1 94 ? 10.984 -24.575 -2.184 1.00 93.44 94 GLN A CA 1
ATOM 718 C C . GLN A 1 94 ? 11.573 -25.520 -1.136 1.00 93.44 94 GLN A C 1
ATOM 720 O O . GLN A 1 94 ? 10.817 -26.117 -0.368 1.00 93.44 94 GLN A O 1
ATOM 725 N N . SER A 1 95 ? 12.902 -25.624 -1.075 1.00 93.75 95 SER A N 1
ATOM 726 C CA . SER A 1 95 ? 13.587 -26.458 -0.083 1.00 93.75 95 SER A CA 1
ATOM 727 C C . SER A 1 95 ? 13.275 -25.990 1.336 1.00 93.75 95 SER A C 1
ATOM 729 O O . SER A 1 95 ? 12.976 -26.813 2.196 1.00 93.75 95 SER A O 1
ATOM 731 N N . TYR A 1 96 ? 13.256 -24.674 1.567 1.00 91.38 96 TYR A N 1
ATOM 732 C CA . TYR A 1 96 ? 12.923 -24.092 2.865 1.00 91.38 96 TYR A CA 1
ATOM 733 C C . TYR A 1 96 ? 11.473 -24.376 3.283 1.00 91.38 96 TYR A C 1
ATOM 735 O O . TYR A 1 96 ? 11.227 -24.837 4.395 1.00 91.38 96 TYR A O 1
ATOM 743 N N . VAL A 1 97 ? 10.509 -24.172 2.379 1.00 92.69 97 VAL A N 1
ATOM 744 C CA . VAL A 1 97 ? 9.085 -24.451 2.636 1.00 92.69 97 VAL A CA 1
ATOM 745 C C . VAL A 1 97 ? 8.856 -25.933 2.948 1.00 92.69 97 VAL A C 1
ATOM 747 O O . VAL A 1 97 ? 8.101 -26.253 3.866 1.00 92.69 97 VAL A O 1
ATOM 750 N N . ILE A 1 98 ? 9.507 -26.842 2.213 1.00 90.81 98 ILE A N 1
ATOM 751 C CA . ILE A 1 98 ? 9.423 -28.288 2.466 1.00 90.81 98 ILE A CA 1
ATOM 752 C C . ILE A 1 98 ? 10.050 -28.629 3.819 1.00 90.81 98 ILE A C 1
ATOM 754 O O . ILE A 1 98 ? 9.390 -29.260 4.637 1.00 90.81 98 ILE A O 1
ATOM 758 N N . ALA A 1 99 ? 11.265 -28.149 4.091 1.00 89.62 99 ALA A N 1
ATOM 759 C CA . ALA A 1 99 ? 11.955 -28.413 5.349 1.00 89.62 99 ALA A CA 1
ATOM 760 C C . ALA A 1 99 ? 11.147 -27.927 6.562 1.00 89.62 99 ALA A C 1
ATOM 762 O O . ALA A 1 99 ? 11.027 -28.656 7.545 1.00 89.62 99 ALA A O 1
ATOM 763 N N . LEU A 1 100 ? 10.545 -26.735 6.489 1.00 88.94 100 LEU A N 1
ATOM 764 C CA . LEU A 1 100 ? 9.661 -26.244 7.547 1.00 88.94 100 LEU A CA 1
ATOM 765 C C . LEU A 1 100 ? 8.429 -27.138 7.722 1.00 88.94 100 LEU A C 1
ATOM 767 O O . LEU A 1 100 ? 8.076 -27.493 8.843 1.00 88.94 100 LEU A O 1
ATOM 771 N N . SER A 1 101 ? 7.800 -27.537 6.616 1.00 88.25 101 SER A N 1
ATOM 772 C CA . SER A 1 101 ? 6.597 -28.374 6.658 1.00 88.25 101 SER A CA 1
ATOM 773 C C . SER A 1 101 ? 6.882 -29.764 7.240 1.00 88.25 101 SER A C 1
ATOM 775 O O . SER A 1 101 ? 6.085 -30.263 8.033 1.00 88.25 101 SER A O 1
ATOM 777 N N . ASP A 1 102 ? 8.021 -30.366 6.890 1.00 87.25 102 ASP A N 1
ATOM 778 C CA . ASP A 1 102 ? 8.397 -31.715 7.317 1.00 87.25 102 ASP A CA 1
ATOM 779 C C . ASP A 1 102 ? 8.838 -31.755 8.788 1.00 87.25 102 ASP A C 1
ATOM 781 O O . ASP A 1 102 ? 8.349 -32.598 9.541 1.00 87.25 102 ASP A O 1
ATOM 785 N N . ASN A 1 103 ? 9.686 -30.817 9.233 1.00 85.38 103 ASN A N 1
ATOM 786 C CA . ASN A 1 103 ? 10.152 -30.764 10.631 1.00 85.38 103 ASN A CA 1
ATOM 787 C C . ASN A 1 103 ? 9.088 -30.196 11.594 1.00 85.38 103 ASN A C 1
ATOM 789 O O . ASN A 1 103 ? 9.156 -30.372 12.807 1.00 85.38 103 ASN A O 1
ATOM 793 N N . ALA A 1 104 ? 8.030 -29.562 11.088 1.00 82.88 104 ALA A N 1
ATOM 794 C CA . ALA A 1 104 ? 6.880 -29.239 11.928 1.00 82.88 104 ALA A CA 1
ATOM 795 C C . ALA A 1 104 ? 6.146 -30.487 12.440 1.00 82.88 104 ALA A C 1
ATOM 797 O O . ALA A 1 104 ? 5.573 -30.461 13.529 1.00 82.88 104 ALA A O 1
ATOM 798 N N . ARG A 1 105 ? 6.187 -31.606 11.700 1.00 74.44 105 ARG A N 1
ATOM 799 C CA . ARG A 1 105 ? 5.536 -32.863 12.112 1.00 74.44 105 ARG A CA 1
ATOM 800 C C . ARG A 1 105 ? 6.168 -33.476 13.360 1.00 74.44 105 ARG A C 1
ATOM 802 O O . ARG A 1 105 ? 5.495 -34.220 14.069 1.00 74.44 105 ARG A O 1
ATOM 809 N N . THR A 1 106 ? 7.434 -33.171 13.620 1.00 82.31 106 THR A N 1
ATOM 810 C CA . THR A 1 106 ? 8.180 -33.566 14.822 1.00 82.31 106 THR A CA 1
ATOM 811 C C . THR A 1 106 ? 8.038 -32.554 15.963 1.00 82.31 106 THR A C 1
ATOM 813 O O . THR A 1 106 ? 8.606 -32.762 17.028 1.00 82.31 106 THR A O 1
ATOM 816 N N . ASN A 1 107 ? 7.201 -31.519 15.789 1.00 79.25 107 ASN A N 1
ATOM 817 C CA . ASN A 1 107 ? 6.930 -30.446 16.752 1.00 79.25 107 ASN A CA 1
ATOM 818 C C . ASN A 1 107 ? 8.134 -29.518 17.037 1.00 79.25 107 ASN A C 1
ATOM 820 O O . ASN A 1 107 ? 8.120 -28.750 18.006 1.00 79.25 107 ASN A O 1
ATOM 824 N N . ASP A 1 108 ? 9.145 -29.537 16.163 1.00 83.12 108 ASP A N 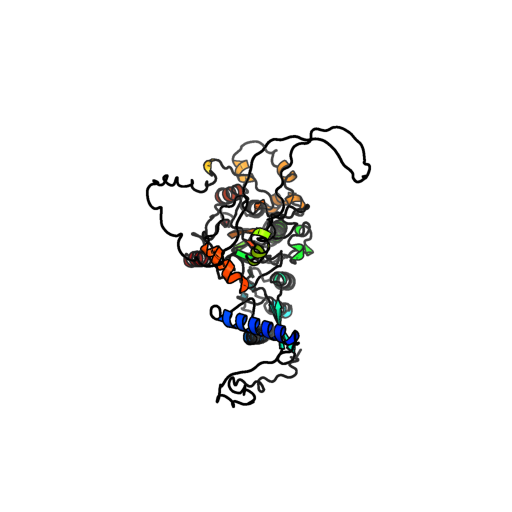1
ATOM 825 C CA . ASP A 1 108 ? 10.398 -28.788 16.337 1.00 83.12 108 ASP A CA 1
ATOM 826 C C . ASP A 1 108 ? 10.209 -27.260 16.227 1.00 83.12 108 ASP A C 1
ATOM 828 O O . ASP A 1 108 ? 11.012 -26.490 16.750 1.00 83.12 108 ASP A O 1
ATOM 832 N N . PHE A 1 109 ? 9.110 -26.801 15.612 1.00 84.88 109 PHE A N 1
ATOM 833 C CA . PHE A 1 109 ? 8.765 -25.375 15.470 1.00 84.88 109 PHE A CA 1
ATOM 834 C C . PHE A 1 109 ? 7.673 -24.887 16.425 1.00 84.88 109 PHE A C 1
ATOM 836 O O . PHE A 1 109 ? 7.097 -23.821 16.218 1.00 84.88 109 PHE A O 1
ATOM 843 N N . SER A 1 110 ? 7.395 -25.627 17.498 1.00 85.38 110 SER A N 1
ATOM 844 C CA . SER A 1 110 ? 6.425 -25.217 18.524 1.00 85.38 110 SER A CA 1
ATOM 845 C C . SER A 1 110 ? 6.722 -23.846 19.147 1.00 85.38 110 SER A C 1
ATOM 847 O O . SER A 1 110 ? 5.793 -23.147 19.537 1.00 85.38 110 SER A O 1
ATOM 849 N N . SER A 1 111 ? 7.981 -23.411 19.196 1.00 90.75 111 SER A N 1
ATOM 850 C CA . SER A 1 111 ? 8.351 -22.083 19.713 1.00 90.75 111 SER A CA 1
ATOM 851 C C . SER A 1 111 ? 8.344 -20.973 18.652 1.00 90.75 111 SER A C 1
ATOM 853 O O . SER A 1 111 ? 8.635 -19.823 18.981 1.00 90.75 111 SER A O 1
ATOM 855 N N . LEU A 1 112 ? 8.058 -21.281 17.380 1.00 92.62 112 LEU A N 1
ATOM 856 C CA . LEU A 1 112 ? 8.076 -20.290 16.305 1.00 92.62 112 LEU A CA 1
ATOM 857 C C . LEU A 1 112 ? 6.813 -19.422 16.352 1.00 92.62 112 LEU A C 1
ATOM 859 O O . LEU A 1 112 ? 5.712 -19.887 16.065 1.00 92.62 112 LEU A O 1
ATOM 863 N N . THR A 1 113 ? 6.994 -18.140 16.664 1.00 96.19 113 THR A N 1
ATOM 864 C CA . THR A 1 113 ? 5.903 -17.159 16.783 1.00 96.19 113 THR A CA 1
ATOM 865 C C . THR A 1 113 ? 5.904 -16.100 15.687 1.00 96.19 113 THR A C 1
ATOM 867 O O . THR A 1 113 ? 4.886 -15.443 15.475 1.00 96.19 113 THR A O 1
ATOM 870 N N . THR A 1 114 ? 7.013 -15.946 14.960 1.00 97.12 114 THR A N 1
ATOM 871 C CA . THR A 1 114 ? 7.184 -14.888 13.960 1.00 97.12 114 THR A CA 1
ATOM 872 C C . THR A 1 114 ? 7.796 -15.434 12.678 1.00 97.12 114 THR A C 1
ATOM 874 O O . THR A 1 114 ? 8.807 -16.133 12.715 1.00 97.12 114 THR A O 1
ATOM 877 N N . LEU A 1 115 ? 7.209 -15.059 11.542 1.00 96.19 115 LEU A N 1
ATOM 878 C CA . LEU A 1 115 ? 7.731 -15.318 10.205 1.00 96.19 115 LEU A CA 1
ATOM 879 C C . LEU A 1 115 ? 7.886 -13.990 9.464 1.00 96.19 115 LEU A C 1
ATOM 881 O O . LEU A 1 115 ? 6.899 -13.316 9.170 1.00 96.19 115 LEU A O 1
ATOM 885 N N . THR A 1 116 ? 9.124 -13.655 9.113 1.00 97.62 116 THR A N 1
ATOM 886 C CA . THR A 1 116 ? 9.445 -12.444 8.352 1.00 97.62 116 THR A CA 1
ATOM 887 C C . THR A 1 116 ? 10.059 -12.821 7.017 1.00 97.62 116 THR A C 1
ATOM 889 O O . THR A 1 116 ? 11.170 -13.344 6.953 1.00 97.62 116 THR A O 1
ATOM 892 N N . ILE A 1 117 ? 9.351 -12.507 5.937 1.00 96.56 117 ILE A N 1
ATOM 893 C CA . ILE A 1 117 ? 9.864 -12.582 4.573 1.00 96.56 117 ILE A CA 1
ATOM 894 C C . ILE A 1 117 ? 10.246 -11.160 4.173 1.00 96.56 117 ILE A C 1
ATOM 896 O O . ILE A 1 117 ? 9.415 -10.395 3.691 1.00 96.56 117 ILE A O 1
ATOM 900 N N . ALA A 1 118 ? 11.510 -10.810 4.414 1.00 95.38 118 ALA A N 1
ATOM 901 C CA . ALA A 1 118 ? 12.023 -9.451 4.232 1.00 95.38 118 ALA A CA 1
ATOM 902 C C . ALA A 1 118 ? 12.125 -9.014 2.763 1.00 95.38 118 ALA A C 1
ATOM 904 O O . ALA A 1 118 ? 12.182 -7.823 2.479 1.00 95.38 118 ALA A O 1
ATOM 905 N N . LYS A 1 119 ? 12.197 -9.966 1.826 1.00 94.81 119 LYS A N 1
ATOM 906 C CA . LYS A 1 119 ? 12.199 -9.692 0.388 1.00 94.81 119 LYS A CA 1
ATOM 907 C C . LYS A 1 119 ? 11.868 -10.953 -0.393 1.00 94.81 119 LYS A C 1
ATOM 909 O O . LYS A 1 119 ? 12.617 -11.924 -0.325 1.00 94.81 119 LYS A O 1
ATOM 914 N N . ILE A 1 120 ? 10.797 -10.925 -1.180 1.00 96.06 120 ILE A N 1
ATOM 915 C CA . ILE A 1 120 ? 10.506 -11.995 -2.139 1.00 96.06 120 ILE A CA 1
ATOM 916 C C . ILE A 1 120 ? 9.991 -11.448 -3.478 1.00 96.06 120 ILE A C 1
ATOM 918 O O . ILE A 1 120 ? 9.078 -10.624 -3.481 1.00 96.06 120 ILE A O 1
ATOM 922 N N . PRO A 1 121 ? 10.531 -11.898 -4.626 1.00 95.94 121 PRO A N 1
ATOM 923 C CA . PRO A 1 121 ? 9.922 -11.657 -5.932 1.00 95.94 121 PRO A CA 1
ATOM 924 C C . PRO A 1 121 ? 8.487 -12.188 -6.005 1.00 95.94 121 PRO A C 1
ATOM 926 O O . PRO A 1 121 ? 8.196 -13.302 -5.559 1.00 95.94 121 PRO A O 1
ATOM 929 N N . SER A 1 122 ? 7.573 -11.423 -6.597 1.00 96.62 122 SER A N 1
ATOM 930 C CA . SER A 1 122 ? 6.155 -11.797 -6.660 1.00 96.62 122 SER A CA 1
ATOM 931 C C . SER A 1 122 ? 5.922 -13.121 -7.403 1.00 96.62 122 SER A C 1
ATOM 933 O O . SER A 1 122 ? 5.004 -13.886 -7.084 1.00 96.62 122 SER A O 1
ATOM 935 N N . SER A 1 123 ? 6.813 -13.436 -8.339 1.00 94.38 123 SER A N 1
ATOM 936 C CA . SER A 1 123 ? 6.900 -14.666 -9.110 1.00 94.38 123 SER A CA 1
ATOM 937 C C . SER A 1 123 ? 7.067 -15.908 -8.241 1.00 94.38 123 SER A C 1
ATOM 939 O O . SER A 1 123 ? 6.624 -16.972 -8.663 1.00 94.38 123 SER A O 1
ATOM 941 N N . HIS A 1 124 ? 7.582 -15.785 -7.014 1.00 96.00 124 HIS A N 1
ATOM 942 C CA . HIS A 1 124 ? 7.774 -16.896 -6.079 1.00 96.00 124 HIS A CA 1
ATOM 943 C C . HIS A 1 124 ? 6.697 -17.006 -4.988 1.00 96.00 124 HIS A C 1
ATOM 945 O O . HIS A 1 124 ? 6.674 -17.994 -4.255 1.00 96.00 124 HIS A O 1
ATOM 951 N N . LEU A 1 125 ? 5.743 -16.069 -4.903 1.00 96.25 125 LEU A N 1
ATOM 952 C CA . LEU A 1 125 ? 4.680 -16.103 -3.883 1.00 96.25 125 LEU A CA 1
ATOM 953 C C . LEU A 1 125 ? 3.823 -17.375 -3.917 1.00 96.25 125 LEU A C 1
ATOM 955 O O . LEU A 1 125 ? 3.281 -17.783 -2.890 1.00 96.25 125 LEU A O 1
ATOM 959 N N . PHE A 1 126 ? 3.712 -18.030 -5.077 1.00 94.75 126 PHE A N 1
ATOM 960 C CA . PHE A 1 126 ? 2.969 -19.287 -5.203 1.00 94.75 126 PHE A CA 1
ATOM 961 C C . PHE A 1 126 ? 3.550 -20.414 -4.335 1.00 94.75 126 PHE A C 1
ATOM 963 O O . PHE A 1 126 ? 2.837 -21.355 -4.002 1.00 94.75 126 PHE A O 1
ATOM 970 N N . MET A 1 127 ? 4.819 -20.331 -3.927 1.00 94.75 127 MET A N 1
ATOM 971 C CA . MET A 1 127 ? 5.448 -21.349 -3.078 1.00 94.75 127 MET A CA 1
ATOM 972 C C . MET A 1 127 ? 4.855 -21.379 -1.666 1.00 94.75 127 MET A C 1
ATOM 974 O O . MET A 1 127 ? 4.860 -22.429 -1.029 1.00 94.75 127 MET A O 1
ATOM 978 N N . PHE A 1 128 ? 4.273 -20.263 -1.213 1.00 94.81 128 PHE A N 1
ATOM 979 C CA . PHE A 1 128 ? 3.551 -20.167 0.057 1.00 94.81 128 PHE A CA 1
ATOM 980 C C . PHE A 1 128 ? 2.055 -20.477 -0.068 1.00 94.81 128 PHE A C 1
ATOM 982 O O . PHE A 1 128 ? 1.330 -20.427 0.924 1.00 94.81 128 PHE A O 1
ATOM 989 N N . GLN A 1 129 ? 1.568 -20.829 -1.262 1.00 94.56 129 GLN A N 1
ATOM 990 C CA . GLN A 1 129 ? 0.175 -21.227 -1.493 1.00 94.56 129 GLN A CA 1
ATOM 991 C C . GLN A 1 129 ? -0.047 -22.706 -1.138 1.00 94.56 129 GLN A C 1
ATOM 993 O O . GLN A 1 129 ? -0.624 -23.491 -1.893 1.00 94.56 129 GLN A O 1
ATOM 998 N N . ARG A 1 130 ? 0.413 -23.088 0.052 1.00 92.50 130 ARG A N 1
ATOM 999 C CA . ARG A 1 130 ? 0.429 -24.451 0.581 1.00 92.50 130 ARG A CA 1
ATOM 1000 C C . ARG A 1 130 ? -0.226 -24.472 1.953 1.00 92.50 130 ARG A C 1
ATOM 1002 O O . ARG A 1 130 ? 0.244 -23.802 2.862 1.00 92.50 130 ARG A O 1
ATOM 1009 N N . GLN A 1 131 ? -1.341 -25.186 2.101 1.00 91.81 131 GLN A N 1
ATOM 1010 C CA . GLN A 1 131 ? -2.075 -25.206 3.375 1.00 91.81 131 GLN A CA 1
ATOM 1011 C C . GLN A 1 131 ? -1.275 -25.893 4.482 1.00 91.81 131 GLN A C 1
ATOM 1013 O O . GLN A 1 131 ? -1.268 -25.411 5.609 1.00 91.81 131 GLN A O 1
ATOM 1018 N N . ASP A 1 132 ? -0.581 -26.975 4.134 1.00 90.12 132 ASP A N 1
ATOM 1019 C CA . ASP A 1 132 ? 0.290 -27.730 5.030 1.00 90.12 132 ASP A CA 1
ATOM 1020 C C . ASP A 1 132 ? 1.397 -26.850 5.615 1.00 90.12 132 ASP A C 1
ATOM 1022 O O . ASP A 1 132 ? 1.607 -26.879 6.819 1.00 90.12 132 ASP A O 1
ATOM 1026 N N . PHE A 1 133 ? 2.011 -25.980 4.808 1.00 92.50 133 PHE A N 1
ATOM 1027 C CA . PHE A 1 133 ? 3.023 -25.035 5.288 1.00 92.50 133 PHE A CA 1
ATOM 1028 C C . PHE A 1 133 ? 2.518 -24.145 6.437 1.00 92.50 133 PHE A C 1
ATOM 1030 O O . PHE A 1 133 ? 3.191 -24.012 7.456 1.00 92.50 133 PHE A O 1
ATOM 1037 N N . TRP A 1 134 ? 1.329 -23.551 6.299 1.00 93.38 134 TRP A N 1
ATOM 1038 C CA . TRP A 1 134 ? 0.782 -22.659 7.329 1.00 93.38 134 TRP A CA 1
ATOM 1039 C C . TRP A 1 134 ? 0.244 -23.427 8.542 1.00 93.38 134 TRP A C 1
ATOM 1041 O O . TRP A 1 134 ? 0.427 -22.986 9.672 1.00 93.38 134 TRP A O 1
ATOM 1051 N N . GLN A 1 135 ? -0.366 -24.597 8.325 1.00 89.44 135 GLN A N 1
ATOM 1052 C CA . GLN A 1 135 ? -0.852 -25.467 9.407 1.00 89.44 135 GLN A CA 1
ATOM 1053 C C . GLN A 1 135 ? 0.289 -26.055 10.247 1.00 89.44 135 GLN A C 1
ATOM 1055 O O . GLN A 1 135 ? 0.110 -26.316 11.434 1.00 89.44 135 GLN A O 1
ATOM 1060 N N . SER A 1 136 ? 1.464 -26.222 9.643 1.00 89.75 136 SER A N 1
ATOM 1061 C CA . SER A 1 136 ? 2.694 -26.657 10.298 1.00 89.75 136 SER A CA 1
ATOM 1062 C C . SER A 1 136 ? 3.250 -25.647 11.315 1.00 89.75 136 SER A C 1
ATOM 1064 O O . SER A 1 136 ? 4.135 -25.995 12.092 1.00 89.75 136 SER A O 1
ATOM 1066 N N . LEU A 1 137 ? 2.734 -24.414 11.360 1.00 91.50 137 LEU A N 1
ATOM 1067 C CA . LEU A 1 137 ? 3.199 -23.354 12.261 1.00 91.50 137 LEU A CA 1
ATOM 1068 C C . LEU A 1 137 ? 2.076 -22.913 13.229 1.00 91.50 137 LEU A C 1
ATOM 1070 O O . LEU A 1 137 ? 1.577 -21.788 13.131 1.00 91.50 137 LEU A O 1
ATOM 1074 N N . PRO A 1 138 ? 1.651 -23.773 14.178 1.00 88.69 138 PRO A N 1
ATOM 1075 C CA . PRO A 1 138 ? 0.435 -23.557 14.972 1.00 88.69 138 PRO A CA 1
ATOM 1076 C C . PRO A 1 138 ? 0.516 -22.380 15.956 1.00 88.69 138 PRO A C 1
ATOM 1078 O O . PRO A 1 138 ? -0.515 -21.827 16.331 1.00 88.69 138 PRO A O 1
ATOM 1081 N N . ASN A 1 139 ? 1.727 -21.987 16.363 1.00 93.81 139 ASN A N 1
ATOM 1082 C CA . ASN A 1 139 ? 1.964 -20.898 17.317 1.00 93.81 139 ASN A CA 1
ATOM 1083 C C . ASN A 1 139 ? 2.412 -19.591 16.640 1.00 93.81 139 ASN A C 1
ATOM 1085 O O . ASN A 1 139 ? 2.784 -18.639 17.322 1.00 93.81 139 ASN A O 1
ATOM 1089 N N . LEU A 1 140 ? 2.357 -19.526 15.304 1.00 96.00 140 LEU A N 1
ATOM 1090 C CA . LEU A 1 140 ? 2.719 -18.339 14.537 1.00 96.00 140 LEU A CA 1
ATOM 1091 C C . LEU A 1 140 ? 1.703 -17.216 14.775 1.00 96.00 140 LEU A C 1
ATOM 1093 O O . LEU A 1 140 ? 0.543 -17.342 14.400 1.00 96.00 140 LEU A O 1
ATOM 1097 N N . THR A 1 141 ? 2.125 -16.111 15.373 1.00 98.12 141 THR A N 1
ATOM 1098 C CA . THR A 1 141 ? 1.250 -14.968 15.673 1.00 98.12 141 THR A CA 1
ATOM 1099 C C . THR A 1 141 ? 1.553 -13.751 14.809 1.00 98.12 141 THR A C 1
ATOM 1101 O O . THR A 1 141 ? 0.652 -12.955 14.536 1.00 98.12 141 THR A O 1
ATOM 1104 N N . ASN A 1 142 ? 2.796 -13.631 14.335 1.00 98.62 142 ASN A N 1
ATOM 1105 C CA . ASN A 1 142 ? 3.292 -12.478 13.595 1.00 98.62 142 ASN A CA 1
ATOM 1106 C C . ASN A 1 142 ? 3.772 -12.882 12.202 1.00 98.62 142 ASN A C 1
ATOM 1108 O O . ASN A 1 142 ? 4.659 -13.729 12.064 1.00 98.62 142 ASN A O 1
ATOM 1112 N N . VAL A 1 143 ? 3.239 -12.233 11.169 1.00 98.56 143 VAL A N 1
ATOM 1113 C CA . VAL A 1 143 ? 3.700 -12.416 9.791 1.00 98.56 143 VAL A CA 1
ATOM 1114 C C . VAL A 1 143 ? 4.045 -11.077 9.166 1.00 98.56 143 VAL A C 1
ATOM 1116 O O . VAL A 1 143 ? 3.233 -10.158 9.164 1.00 98.56 143 VAL A O 1
ATOM 1119 N N . ALA A 1 144 ? 5.238 -10.988 8.588 1.00 98.69 144 ALA A N 1
ATOM 1120 C CA . ALA A 1 144 ? 5.655 -9.870 7.756 1.00 98.69 144 ALA A CA 1
ATOM 1121 C C . ALA A 1 144 ? 5.994 -10.372 6.349 1.00 98.69 144 ALA A C 1
ATOM 1123 O O . ALA A 1 144 ? 6.794 -11.298 6.189 1.00 98.69 144 ALA A O 1
ATOM 1124 N N . LEU A 1 145 ? 5.377 -9.769 5.334 1.00 98.44 145 LEU A N 1
ATOM 1125 C CA . LEU A 1 145 ? 5.541 -10.139 3.932 1.00 98.44 145 LEU A CA 1
ATOM 1126 C C . LEU A 1 145 ? 5.901 -8.912 3.092 1.00 98.44 145 LEU A C 1
ATOM 1128 O O . LEU A 1 145 ? 5.047 -8.074 2.805 1.00 98.44 145 LEU A O 1
ATOM 1132 N N . ALA A 1 146 ? 7.155 -8.855 2.655 1.00 98.25 146 ALA A N 1
ATOM 1133 C CA . ALA A 1 146 ? 7.682 -7.782 1.829 1.00 98.25 146 ALA A CA 1
ATOM 1134 C C . ALA A 1 146 ? 7.962 -8.288 0.405 1.00 98.25 146 ALA A C 1
ATOM 1136 O O . ALA A 1 146 ? 8.802 -9.169 0.179 1.00 98.25 146 ALA A O 1
ATOM 1137 N N . VAL A 1 147 ? 7.220 -7.760 -0.570 1.00 97.94 147 VAL A N 1
ATOM 1138 C CA . VAL A 1 147 ? 7.164 -8.304 -1.934 1.00 97.94 147 VAL A CA 1
ATOM 1139 C C . VAL A 1 147 ? 7.787 -7.344 -2.937 1.00 97.94 147 VAL A C 1
ATOM 1141 O O . VAL A 1 147 ? 7.400 -6.185 -3.026 1.00 97.94 147 VAL A O 1
ATOM 1144 N N . VAL A 1 148 ? 8.706 -7.844 -3.759 1.00 96.06 148 VAL A N 1
ATOM 1145 C CA . VAL A 1 148 ? 9.223 -7.137 -4.937 1.00 96.06 148 VAL A CA 1
ATOM 1146 C C . VAL A 1 148 ? 8.357 -7.516 -6.130 1.00 96.06 148 VAL A C 1
ATOM 1148 O O . VAL A 1 148 ? 8.280 -8.693 -6.486 1.00 96.06 148 VAL A O 1
ATOM 1151 N N . ALA A 1 149 ? 7.706 -6.546 -6.761 1.00 95.38 149 ALA A N 1
ATOM 1152 C CA . ALA A 1 149 ? 6.976 -6.815 -7.993 1.00 95.38 149 ALA A CA 1
ATOM 1153 C C . ALA A 1 149 ? 7.938 -7.130 -9.144 1.00 95.38 149 ALA A C 1
ATOM 1155 O O . ALA A 1 149 ? 8.971 -6.474 -9.301 1.00 95.38 149 ALA A O 1
ATOM 1156 N N . ASP A 1 150 ? 7.601 -8.137 -9.948 1.00 93.88 150 ASP A N 1
ATOM 1157 C CA . ASP A 1 150 ? 8.385 -8.460 -11.135 1.00 93.88 150 ASP A CA 1
ATOM 1158 C C . ASP A 1 150 ? 8.104 -7.435 -12.236 1.00 93.88 150 ASP A C 1
ATOM 1160 O O . ASP A 1 150 ? 6.973 -7.007 -12.447 1.00 93.88 150 ASP A O 1
ATOM 1164 N N . TRP A 1 151 ? 9.156 -7.061 -12.955 1.00 92.12 151 TRP A N 1
ATOM 1165 C CA . TRP A 1 151 ? 9.087 -6.145 -14.101 1.00 92.12 151 TRP A CA 1
ATOM 1166 C C . TRP A 1 151 ? 9.363 -6.844 -15.429 1.00 92.12 151 TRP A C 1
ATOM 1168 O O . TRP A 1 151 ? 9.170 -6.283 -16.508 1.00 92.12 151 TRP A O 1
ATOM 1178 N N . ARG A 1 152 ? 9.893 -8.061 -15.338 1.00 92.31 152 ARG A N 1
ATOM 1179 C CA . ARG A 1 152 ? 10.188 -8.930 -16.463 1.00 92.31 152 ARG A CA 1
ATOM 1180 C C . ARG A 1 152 ? 10.075 -10.383 -16.044 1.00 92.31 152 ARG A C 1
ATOM 1182 O O . ARG A 1 152 ? 10.164 -10.703 -14.860 1.00 92.31 152 ARG A O 1
ATOM 1189 N N . GLN A 1 153 ? 9.971 -11.238 -17.039 1.00 91.81 153 GLN A N 1
ATOM 1190 C CA . GLN A 1 153 ? 10.115 -12.669 -16.919 1.00 91.81 153 GLN A CA 1
ATOM 1191 C C . GLN A 1 153 ? 11.224 -13.108 -17.867 1.00 91.81 153 GLN A C 1
ATOM 1193 O O . GLN A 1 153 ? 11.201 -12.777 -19.050 1.00 91.81 153 GLN A O 1
ATOM 1198 N N . VAL A 1 154 ? 12.190 -13.848 -17.332 1.00 91.38 154 VAL A N 1
ATOM 1199 C CA . VAL A 1 154 ? 13.270 -14.433 -18.121 1.00 91.38 154 VAL A CA 1
ATOM 1200 C C . VAL A 1 154 ? 13.001 -15.924 -18.264 1.00 91.38 154 VAL A C 1
ATOM 1202 O O . VAL A 1 154 ? 12.685 -16.592 -17.280 1.00 91.38 154 VAL A O 1
ATOM 1205 N N . ALA A 1 155 ? 13.087 -16.443 -19.485 1.00 90.50 155 ALA A N 1
ATOM 1206 C CA . ALA A 1 155 ? 12.810 -17.844 -19.773 1.00 90.50 155 ALA A CA 1
ATOM 1207 C C . ALA A 1 155 ? 13.795 -18.415 -20.797 1.00 90.50 155 ALA A C 1
ATOM 1209 O O . ALA A 1 155 ? 14.219 -17.740 -21.734 1.00 90.50 155 ALA A O 1
ATOM 1210 N N . LYS A 1 156 ? 14.131 -19.698 -20.642 1.00 90.31 156 LYS A N 1
ATOM 1211 C CA . LYS A 1 156 ? 14.871 -20.457 -21.653 1.00 90.31 156 LYS A CA 1
ATOM 1212 C C . LYS A 1 156 ? 13.883 -21.059 -22.643 1.00 90.31 156 LYS A C 1
ATOM 1214 O O . LYS A 1 156 ? 13.150 -21.978 -22.289 1.00 90.31 156 LYS A O 1
ATOM 1219 N N . VAL A 1 157 ? 13.879 -20.556 -23.872 1.00 88.56 157 VAL A N 1
ATOM 1220 C CA . VAL A 1 157 ? 12.970 -21.031 -24.931 1.00 88.56 157 VAL A CA 1
ATOM 1221 C C . VAL A 1 157 ? 13.601 -22.109 -25.809 1.00 88.56 157 VAL A C 1
ATOM 1223 O O . VAL A 1 157 ? 12.902 -22.968 -26.338 1.00 88.56 157 VAL A O 1
ATOM 1226 N N . ALA A 1 158 ? 14.930 -22.103 -25.930 1.00 85.25 158 ALA A N 1
ATOM 1227 C CA . ALA A 1 158 ? 15.705 -23.100 -26.662 1.00 85.25 158 ALA A CA 1
ATOM 1228 C C . ALA A 1 158 ? 17.144 -23.173 -26.109 1.00 85.25 158 ALA A C 1
ATOM 1230 O O . ALA A 1 158 ? 17.566 -22.283 -25.360 1.00 85.25 158 ALA A O 1
ATOM 1231 N N . PRO A 1 159 ? 17.936 -24.209 -26.444 1.00 81.81 159 PRO A N 1
ATOM 1232 C CA . PRO A 1 159 ? 19.360 -24.239 -26.116 1.00 81.81 159 PRO A CA 1
ATOM 1233 C C . PRO A 1 159 ? 20.076 -22.971 -26.609 1.00 81.81 159 PRO A C 1
ATOM 1235 O O . PRO A 1 159 ? 19.967 -22.607 -27.774 1.00 81.81 159 PRO A O 1
ATOM 1238 N N . GLY A 1 160 ? 20.773 -22.273 -25.707 1.00 80.31 160 GLY A N 1
ATOM 1239 C CA . GLY A 1 160 ? 21.472 -21.018 -26.014 1.00 80.31 160 GLY A CA 1
ATOM 1240 C C . GLY A 1 160 ? 20.576 -19.795 -26.255 1.00 80.31 160 GLY A C 1
ATOM 1241 O O . GLY A 1 160 ? 21.103 -18.724 -26.545 1.00 80.31 160 GLY A O 1
ATOM 1242 N N . CYS A 1 161 ? 19.250 -19.921 -26.127 1.00 83.88 161 CYS A N 1
ATOM 1243 C CA . CYS A 1 161 ? 18.308 -18.823 -26.324 1.00 83.88 161 CYS A CA 1
ATOM 1244 C C . CYS A 1 161 ? 17.575 -18.492 -25.019 1.00 83.88 161 CYS A C 1
ATOM 1246 O O . CYS A 1 161 ? 16.802 -19.303 -24.498 1.00 83.88 161 CYS A O 1
ATOM 1248 N N . VAL A 1 162 ? 17.826 -17.284 -24.510 1.00 88.81 162 VAL A N 1
ATOM 1249 C CA . VAL A 1 162 ? 17.159 -16.723 -23.332 1.00 88.81 162 VAL A CA 1
ATOM 1250 C C . VAL A 1 162 ? 16.287 -15.555 -23.771 1.00 88.81 162 VAL A C 1
ATOM 1252 O O . VAL A 1 162 ? 16.781 -14.565 -24.316 1.00 88.81 162 VAL A O 1
ATOM 1255 N N . GLU A 1 163 ? 14.988 -15.686 -23.531 1.00 89.56 163 GLU A N 1
ATOM 1256 C CA . GLU A 1 163 ? 13.997 -14.649 -23.777 1.00 89.56 163 GLU A CA 1
ATOM 1257 C C . GLU A 1 163 ? 13.780 -13.811 -22.514 1.00 89.56 163 GLU A C 1
ATOM 1259 O O . GLU A 1 163 ? 13.874 -14.302 -21.389 1.00 89.56 163 GLU A O 1
ATOM 1264 N N . ASP A 1 164 ? 13.508 -12.527 -22.722 1.00 90.06 164 ASP A N 1
ATOM 1265 C CA . ASP A 1 164 ? 13.230 -11.532 -21.693 1.00 90.06 164 ASP A CA 1
ATOM 1266 C C . ASP A 1 164 ? 11.947 -10.801 -22.090 1.00 90.06 164 ASP A C 1
ATOM 1268 O O . ASP A 1 164 ? 11.927 -10.056 -23.072 1.00 90.06 164 ASP A O 1
ATOM 1272 N N . THR A 1 165 ? 10.870 -11.065 -21.356 1.00 91.81 165 THR A N 1
ATOM 1273 C CA . THR A 1 165 ? 9.536 -10.528 -21.624 1.00 91.81 165 THR A CA 1
ATOM 1274 C C . THR A 1 165 ? 9.159 -9.539 -20.531 1.00 91.81 165 THR A C 1
ATOM 1276 O O . THR A 1 165 ? 9.220 -9.861 -19.346 1.00 91.81 165 THR A O 1
ATOM 1279 N N . PHE A 1 166 ? 8.717 -8.339 -20.905 1.00 91.62 166 PHE A N 1
ATOM 1280 C CA . PHE A 1 166 ? 8.189 -7.371 -19.943 1.00 91.62 166 PHE A CA 1
ATOM 1281 C C . PHE A 1 166 ? 6.884 -7.879 -19.317 1.00 91.62 166 PHE A C 1
ATOM 1283 O O . PHE A 1 166 ? 6.000 -8.357 -20.026 1.00 91.62 166 PHE A O 1
ATOM 1290 N N . VAL A 1 167 ? 6.749 -7.727 -17.998 1.00 93.75 167 VAL A N 1
ATOM 1291 C CA . VAL A 1 167 ? 5.504 -8.022 -17.266 1.00 93.75 167 VAL A CA 1
ATOM 1292 C C . VAL A 1 167 ? 5.065 -6.800 -16.472 1.00 93.75 167 VAL A C 1
ATOM 1294 O O . VAL A 1 167 ? 5.892 -5.959 -16.108 1.00 93.75 167 VAL A O 1
ATOM 1297 N N . SER A 1 168 ? 3.761 -6.685 -16.214 1.00 95.00 168 SER A N 1
ATOM 1298 C CA . SER A 1 168 ? 3.256 -5.589 -15.394 1.00 95.00 168 SER A CA 1
ATOM 1299 C C . SER A 1 168 ? 3.573 -5.857 -13.919 1.00 95.00 168 SER A C 1
ATOM 1301 O O . SER A 1 168 ? 3.177 -6.903 -13.400 1.00 95.00 168 SER A O 1
ATOM 1303 N N . PRO A 1 169 ? 4.185 -4.911 -13.184 1.00 95.56 169 PRO A N 1
ATOM 1304 C CA . PRO A 1 169 ? 4.342 -5.047 -11.739 1.00 95.56 169 PRO A CA 1
ATOM 1305 C C . PRO A 1 169 ? 2.990 -5.114 -11.004 1.00 95.56 169 PRO A C 1
ATOM 1307 O O . PRO A 1 169 ? 2.921 -5.632 -9.891 1.00 95.56 169 PRO A O 1
ATOM 1310 N N . VAL A 1 170 ? 1.889 -4.664 -11.621 1.00 97.12 170 VAL A N 1
ATOM 1311 C CA . VAL A 1 170 ? 0.531 -4.779 -11.058 1.00 97.12 170 VAL A CA 1
ATOM 1312 C C . VAL A 1 170 ? 0.070 -6.241 -10.972 1.00 97.12 170 VAL A C 1
ATOM 1314 O O . VAL A 1 170 ? -0.711 -6.583 -10.079 1.00 97.12 170 VAL A O 1
ATOM 1317 N N . ASP A 1 171 ? 0.602 -7.143 -11.805 1.00 96.19 171 ASP A N 1
ATOM 1318 C CA . ASP A 1 171 ? 0.277 -8.578 -11.756 1.00 96.19 171 ASP A CA 1
ATOM 1319 C C . ASP A 1 171 ? 0.659 -9.219 -10.408 1.00 96.19 171 ASP A C 1
ATOM 1321 O O . ASP A 1 171 ? 0.057 -10.214 -9.981 1.00 96.19 171 ASP A O 1
ATOM 1325 N N . ALA A 1 172 ? 1.620 -8.625 -9.691 1.00 97.62 172 ALA A N 1
ATOM 1326 C CA . ALA A 1 172 ? 2.034 -9.043 -8.356 1.00 97.62 172 ALA A CA 1
ATOM 1327 C C . ALA A 1 172 ? 0.891 -8.960 -7.331 1.00 97.62 172 ALA A C 1
ATOM 1329 O O . ALA A 1 172 ? 0.785 -9.809 -6.440 1.00 97.62 172 ALA A O 1
ATOM 1330 N N . VAL A 1 173 ? -0.003 -7.976 -7.469 1.00 98.25 173 VAL A N 1
ATOM 1331 C CA . VAL A 1 173 ? -1.091 -7.697 -6.516 1.00 98.25 173 VAL A CA 1
ATOM 1332 C C . VAL A 1 173 ? -2.046 -8.879 -6.417 1.00 98.25 173 VAL A C 1
ATOM 1334 O O . VAL A 1 173 ? -2.416 -9.286 -5.318 1.00 98.25 173 VAL A O 1
ATOM 1337 N N . GLY A 1 174 ? -2.400 -9.491 -7.552 1.00 97.81 174 GLY A N 1
ATOM 1338 C CA . GLY A 1 174 ? -3.265 -10.672 -7.568 1.00 97.81 174 GLY A CA 1
ATOM 1339 C C . GLY A 1 174 ? -2.624 -11.878 -6.875 1.00 97.81 174 GLY A C 1
ATOM 1340 O O . GLY A 1 174 ? -3.316 -12.659 -6.221 1.00 97.81 174 GLY A O 1
ATOM 1341 N N . ARG A 1 175 ? -1.296 -12.024 -6.972 1.00 98.00 175 ARG A N 1
ATOM 1342 C CA . ARG A 1 175 ? -0.550 -13.094 -6.290 1.00 98.00 175 ARG A CA 1
ATOM 1343 C C . ARG A 1 175 ? -0.521 -12.862 -4.780 1.00 98.00 175 ARG A C 1
ATOM 1345 O O . ARG A 1 175 ? -0.822 -13.790 -4.031 1.00 98.00 175 ARG A O 1
ATOM 1352 N N . ALA A 1 176 ? -0.232 -11.633 -4.350 1.00 98.44 176 ALA A N 1
ATOM 1353 C CA . ALA A 1 176 ? -0.236 -11.240 -2.942 1.00 98.44 176 ALA A CA 1
ATOM 1354 C C . ALA A 1 176 ? -1.631 -11.383 -2.314 1.00 98.44 176 ALA A C 1
ATOM 1356 O O . ALA A 1 176 ? -1.769 -12.042 -1.287 1.00 98.44 176 ALA A O 1
ATOM 1357 N N . TYR A 1 177 ? -2.678 -10.874 -2.975 1.00 98.44 177 TYR A N 1
ATOM 1358 C CA . TYR A 1 177 ? -4.067 -10.989 -2.519 1.00 98.44 177 TYR A CA 1
ATOM 1359 C C . TYR A 1 177 ? -4.473 -12.445 -2.252 1.00 98.44 177 TYR A C 1
ATOM 1361 O O . TYR A 1 177 ? -5.061 -12.731 -1.213 1.00 98.44 177 TYR A O 1
ATOM 1369 N N . ARG A 1 178 ? -4.105 -13.388 -3.133 1.00 97.75 178 ARG A N 1
ATOM 1370 C CA . ARG A 1 178 ? -4.383 -14.822 -2.921 1.00 97.75 178 ARG A CA 1
ATOM 1371 C C . ARG A 1 178 ? -3.661 -15.387 -1.702 1.00 97.75 178 ARG A C 1
ATOM 1373 O O . ARG A 1 178 ? -4.274 -16.118 -0.936 1.00 97.75 178 ARG A O 1
ATOM 1380 N N . VAL A 1 179 ? -2.385 -15.053 -1.495 1.00 97.94 179 VAL A N 1
ATOM 1381 C CA . VAL A 1 179 ? -1.642 -15.513 -0.304 1.00 97.94 179 VAL A CA 1
ATOM 1382 C C . VAL A 1 179 ? -2.290 -14.972 0.973 1.00 97.94 179 VAL A C 1
ATOM 1384 O O . VAL A 1 179 ? -2.544 -15.733 1.908 1.00 97.94 179 VAL A O 1
ATOM 1387 N N . LEU A 1 180 ? -2.625 -13.680 0.991 1.00 98.38 180 LEU A N 1
ATOM 1388 C CA . LEU A 1 180 ? -3.260 -13.045 2.142 1.00 98.38 180 LEU A CA 1
ATOM 1389 C C . LEU A 1 180 ? -4.649 -13.626 2.426 1.00 98.38 180 LEU A C 1
ATOM 1391 O O . LEU A 1 180 ? -4.924 -14.010 3.555 1.00 98.38 180 LEU A O 1
ATOM 1395 N N . ARG A 1 181 ? -5.515 -13.735 1.414 1.00 97.19 181 ARG A N 1
ATOM 1396 C CA . ARG A 1 181 ? -6.900 -14.197 1.579 1.00 97.19 181 ARG A CA 1
ATOM 1397 C C . ARG A 1 181 ? -6.998 -15.700 1.824 1.00 97.19 181 ARG A C 1
ATOM 1399 O O . ARG A 1 181 ? -7.698 -16.144 2.729 1.00 97.19 181 ARG A O 1
ATOM 1406 N N . ASP A 1 182 ? -6.342 -16.496 0.984 1.00 96.94 182 ASP A N 1
ATOM 1407 C CA . ASP A 1 182 ? -6.606 -17.933 0.910 1.00 96.94 182 ASP A CA 1
ATOM 1408 C C . ASP A 1 182 ? -5.761 -18.746 1.896 1.00 96.94 182 ASP A C 1
ATOM 1410 O O . ASP A 1 182 ? -6.086 -19.917 2.120 1.00 96.94 182 ASP A O 1
ATOM 1414 N N . TYR A 1 183 ? -4.731 -18.135 2.498 1.00 97.00 183 TYR A N 1
ATOM 1415 C CA . TYR A 1 183 ? -3.785 -18.811 3.384 1.00 97.00 183 TYR A CA 1
ATOM 1416 C C . TYR A 1 183 ? -3.581 -18.082 4.716 1.00 97.00 183 TYR A C 1
ATOM 1418 O O . TYR A 1 183 ? -3.960 -18.640 5.744 1.00 97.00 183 TYR A O 1
ATOM 1426 N N . ILE A 1 184 ? -3.049 -16.852 4.718 1.00 97.06 184 ILE A N 1
ATOM 1427 C CA . ILE A 1 184 ? -2.743 -16.117 5.964 1.00 97.06 184 ILE A CA 1
ATOM 1428 C C . ILE A 1 184 ? -4.024 -15.765 6.729 1.00 97.06 184 ILE A C 1
ATOM 1430 O O . ILE A 1 184 ? -4.141 -16.079 7.908 1.00 97.06 184 ILE A O 1
ATOM 1434 N N . GLY A 1 185 ? -5.025 -15.198 6.054 1.00 96.06 185 GLY A N 1
ATOM 1435 C CA . GLY A 1 185 ? -6.292 -14.776 6.659 1.00 96.06 185 GLY A CA 1
ATOM 1436 C C . GLY A 1 185 ? -7.132 -15.915 7.241 1.00 96.06 185 GLY A C 1
ATOM 1437 O O . GLY A 1 185 ? -8.041 -15.662 8.025 1.00 96.06 185 GLY A O 1
ATOM 1438 N N . LYS A 1 186 ? -6.821 -17.173 6.891 1.00 95.88 186 LYS A N 1
ATOM 1439 C CA . LYS A 1 186 ? -7.467 -18.368 7.457 1.00 95.88 186 LYS A CA 1
ATOM 1440 C C . LYS A 1 186 ? -6.833 -18.841 8.766 1.00 95.88 186 LYS A C 1
ATOM 1442 O O . LYS A 1 186 ? -7.424 -19.684 9.440 1.00 95.88 186 LYS A O 1
ATOM 1447 N N . GLN A 1 187 ? -5.646 -18.348 9.118 1.00 96.38 187 GLN A N 1
ATOM 1448 C CA . GLN A 1 187 ? -4.958 -18.754 10.339 1.00 96.38 187 GLN A CA 1
ATOM 1449 C C . GLN A 1 187 ? -5.499 -17.956 11.526 1.00 96.38 187 GLN A C 1
ATOM 1451 O O . GLN A 1 187 ? -5.377 -16.736 11.576 1.00 96.38 187 GLN A O 1
ATOM 1456 N N . LYS A 1 188 ? -6.097 -18.651 12.497 1.00 95.94 188 LYS A N 1
ATOM 1457 C CA . LYS A 1 188 ? -6.706 -18.026 13.687 1.00 95.94 188 LYS A CA 1
ATOM 1458 C C . LYS A 1 188 ? -5.683 -17.481 14.680 1.00 95.94 188 LYS A C 1
ATOM 1460 O O . LYS A 1 188 ? -6.001 -16.601 15.468 1.00 95.94 188 LYS A O 1
ATOM 1465 N N . ASN A 1 189 ? -4.489 -18.059 14.670 1.00 96.00 189 ASN A N 1
ATOM 1466 C CA . ASN A 1 189 ? -3.370 -17.710 15.535 1.00 96.00 189 ASN A CA 1
ATOM 1467 C C . ASN A 1 189 ? -2.641 -16.442 15.077 1.00 96.00 189 ASN A C 1
ATOM 1469 O O . ASN A 1 189 ? -2.060 -15.760 15.916 1.00 96.00 189 ASN A O 1
ATOM 1473 N N . ILE A 1 190 ? -2.689 -16.103 13.784 1.00 98.12 190 ILE A N 1
ATOM 1474 C CA . ILE A 1 190 ? -2.027 -14.904 13.268 1.00 98.12 190 ILE A CA 1
ATOM 1475 C C . ILE A 1 190 ? -2.862 -13.685 13.653 1.00 98.12 190 ILE A C 1
ATOM 1477 O O . ILE A 1 190 ? -3.981 -13.512 13.174 1.00 98.12 190 ILE A O 1
ATOM 1481 N N . SER A 1 191 ? -2.293 -12.833 14.503 1.00 98.38 191 SER A N 1
ATOM 1482 C CA . SER A 1 191 ? -2.912 -11.594 14.978 1.00 98.38 191 SER A CA 1
ATOM 1483 C C . SER A 1 191 ? -2.211 -10.341 14.457 1.00 98.38 191 SER A C 1
ATOM 1485 O O . SER A 1 191 ? -2.820 -9.272 14.445 1.00 98.38 191 SER A O 1
ATOM 1487 N N . TYR A 1 192 ? -0.953 -10.451 14.025 1.00 98.81 192 TYR A N 1
ATOM 1488 C CA . TYR A 1 192 ? -0.194 -9.359 13.421 1.00 98.81 192 TYR A CA 1
ATOM 1489 C C . TYR A 1 192 ? 0.161 -9.680 11.974 1.00 98.81 192 TYR A C 1
ATOM 1491 O O . TYR A 1 192 ? 0.746 -10.729 11.685 1.00 98.81 192 TYR A O 1
ATOM 1499 N N . LEU A 1 193 ? -0.156 -8.745 11.081 1.00 98.88 193 LEU A N 1
ATOM 1500 C CA . LEU A 1 193 ? 0.225 -8.802 9.679 1.00 98.88 193 LEU A CA 1
ATOM 1501 C C . LEU A 1 193 ? 0.874 -7.487 9.256 1.00 98.88 193 LEU A C 1
ATOM 1503 O O . LEU A 1 193 ? 0.233 -6.438 9.288 1.00 98.88 193 LEU A O 1
ATOM 1507 N N . HIS A 1 194 ? 2.106 -7.574 8.767 1.00 98.88 194 HIS A N 1
ATOM 1508 C CA . HIS A 1 194 ? 2.747 -6.522 7.995 1.00 98.88 194 HIS A CA 1
ATOM 1509 C C . HIS A 1 194 ? 2.824 -6.916 6.519 1.00 98.88 194 HIS A C 1
ATOM 1511 O O . HIS A 1 194 ? 3.254 -8.023 6.183 1.00 98.88 194 HIS A O 1
ATOM 1517 N N . PHE A 1 195 ? 2.432 -6.003 5.637 1.00 98.81 195 PHE A N 1
ATOM 1518 C CA . PHE A 1 195 ? 2.583 -6.156 4.197 1.00 98.81 195 PHE A CA 1
ATOM 1519 C C . PHE A 1 195 ? 3.223 -4.912 3.586 1.00 98.81 195 PHE A C 1
ATOM 1521 O O . PHE A 1 195 ? 2.761 -3.793 3.821 1.00 98.81 195 PHE A O 1
ATOM 1528 N N . GLU A 1 196 ? 4.225 -5.115 2.731 1.00 98.19 196 GLU A N 1
ATOM 1529 C CA . GLU A 1 196 ? 4.833 -4.024 1.975 1.00 98.19 196 GLU A CA 1
ATOM 1530 C C . GLU A 1 196 ? 5.168 -4.397 0.530 1.00 98.19 196 GLU A C 1
ATOM 1532 O O . GLU A 1 196 ? 5.558 -5.529 0.222 1.00 98.19 196 GLU A O 1
ATOM 1537 N N . TRP A 1 197 ? 5.059 -3.407 -0.358 1.00 97.50 197 TRP A N 1
ATOM 1538 C CA . TRP A 1 197 ? 5.709 -3.466 -1.664 1.00 97.50 197 TRP A CA 1
ATOM 1539 C C . TRP A 1 197 ? 7.123 -2.903 -1.558 1.00 97.50 197 TRP A C 1
ATOM 1541 O O . TRP A 1 197 ? 7.337 -1.772 -1.124 1.00 97.50 197 TRP A O 1
ATOM 1551 N N . ILE A 1 198 ? 8.099 -3.680 -2.005 1.00 93.94 198 ILE A N 1
ATOM 1552 C CA . ILE A 1 198 ? 9.488 -3.252 -2.112 1.00 93.94 198 ILE A CA 1
ATOM 1553 C C . ILE A 1 198 ? 9.690 -2.619 -3.489 1.00 93.94 198 ILE A C 1
ATOM 1555 O O . ILE A 1 198 ? 9.278 -3.186 -4.503 1.00 93.94 198 ILE A O 1
ATOM 1559 N N . CYS A 1 199 ? 10.411 -1.494 -3.511 1.00 85.25 199 CYS A N 1
ATOM 1560 C CA . CYS A 1 199 ? 10.617 -0.630 -4.680 1.00 85.25 199 CYS A CA 1
ATOM 1561 C C . CYS A 1 199 ? 9.355 0.146 -5.099 1.00 85.25 199 CYS A C 1
ATOM 1563 O O . CYS A 1 199 ? 8.255 -0.100 -4.613 1.00 85.25 199 CYS A O 1
ATOM 1565 N N . GLY A 1 200 ? 9.529 1.132 -5.983 1.00 86.38 200 GLY A N 1
ATOM 1566 C CA . GLY A 1 200 ? 8.475 2.102 -6.289 1.00 86.38 200 GLY A CA 1
ATOM 1567 C C . GLY A 1 200 ? 8.169 3.028 -5.104 1.00 86.38 200 GLY A C 1
ATOM 1568 O O . GLY A 1 200 ? 8.742 2.909 -4.018 1.00 86.38 200 GLY A O 1
ATOM 1569 N N . GLY A 1 201 ? 7.302 4.002 -5.342 1.00 91.12 201 GLY A N 1
ATOM 1570 C CA . GLY A 1 201 ? 6.854 4.956 -4.337 1.00 91.12 201 GLY A CA 1
ATOM 1571 C C . GLY A 1 201 ? 7.948 5.840 -3.754 1.00 91.12 201 GLY A C 1
ATOM 1572 O O . GLY A 1 201 ? 8.917 6.190 -4.428 1.00 91.12 201 GLY A O 1
ATOM 1573 N N . GLU A 1 202 ? 7.770 6.265 -2.505 1.00 87.94 202 GLU A N 1
ATOM 1574 C CA . GLU A 1 202 ? 8.641 7.276 -1.889 1.00 87.94 202 GLU A CA 1
ATOM 1575 C C . GLU A 1 202 ? 10.047 6.789 -1.613 1.00 87.94 202 GLU A C 1
ATOM 1577 O O . GLU A 1 202 ? 10.950 7.613 -1.536 1.00 87.94 202 GLU A O 1
ATOM 1582 N N . PHE A 1 203 ? 10.236 5.481 -1.460 1.00 83.56 203 PHE A N 1
ATOM 1583 C CA . PHE A 1 203 ? 11.520 4.885 -1.101 1.00 83.56 203 PHE A CA 1
ATOM 1584 C C . PHE A 1 203 ? 12.228 4.236 -2.288 1.00 83.56 203 PHE A C 1
ATOM 1586 O O . PHE A 1 203 ? 13.259 3.589 -2.106 1.00 83.56 203 PHE A O 1
ATOM 1593 N N . ALA A 1 204 ? 11.705 4.400 -3.506 1.00 85.06 204 ALA A N 1
ATOM 1594 C CA . ALA A 1 204 ? 12.4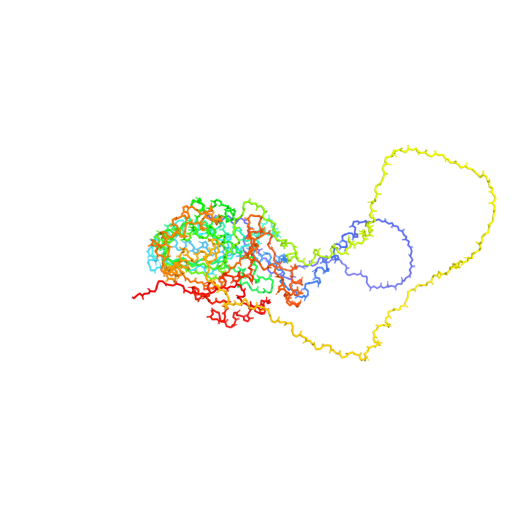05 3.922 -4.683 1.00 85.06 204 ALA A CA 1
ATOM 1595 C C . ALA A 1 204 ? 13.742 4.671 -4.836 1.00 85.06 204 ALA A C 1
ATOM 1597 O O . ALA A 1 204 ? 13.745 5.907 -4.849 1.00 85.06 204 ALA A O 1
ATOM 1598 N N . PRO A 1 205 ? 14.871 3.954 -4.964 1.00 79.25 205 PRO A N 1
ATOM 1599 C CA . PRO A 1 205 ? 16.161 4.593 -5.147 1.00 79.25 205 PRO A CA 1
ATOM 1600 C C . PRO A 1 205 ? 16.275 5.177 -6.558 1.00 79.25 205 PRO A C 1
ATOM 1602 O O . PRO A 1 205 ? 15.941 4.519 -7.547 1.00 79.25 205 PRO A O 1
ATOM 1605 N N . GLY A 1 206 ? 16.820 6.387 -6.652 1.00 80.38 206 GLY A N 1
ATOM 1606 C CA . GLY A 1 206 ? 17.193 7.007 -7.916 1.00 80.38 206 GLY A CA 1
ATOM 1607 C C . GLY A 1 206 ? 16.185 8.019 -8.459 1.00 80.38 206 GLY A C 1
ATOM 1608 O O . GLY A 1 206 ? 14.964 7.889 -8.342 1.00 80.38 206 GLY A O 1
ATOM 1609 N N . ILE A 1 207 ? 16.740 9.015 -9.152 1.00 78.00 207 ILE A N 1
ATOM 1610 C CA . ILE A 1 207 ? 16.060 10.227 -9.637 1.00 78.00 207 ILE A CA 1
ATOM 1611 C C . ILE A 1 207 ? 14.843 10.003 -10.550 1.00 78.00 207 ILE A C 1
ATOM 1613 O O . ILE A 1 207 ? 13.982 10.872 -10.695 1.00 78.00 207 ILE A O 1
ATOM 1617 N N . THR A 1 208 ? 14.762 8.842 -11.199 1.00 78.56 208 THR A N 1
ATOM 1618 C CA . THR A 1 208 ? 13.674 8.500 -12.128 1.00 78.56 208 THR A CA 1
ATOM 1619 C C . THR A 1 208 ? 12.623 7.575 -11.520 1.00 78.56 208 THR A C 1
ATOM 1621 O O . THR A 1 208 ? 11.601 7.338 -12.158 1.00 78.56 208 THR A O 1
ATOM 1624 N N . GLN A 1 209 ? 12.867 7.039 -10.322 1.00 82.94 209 GLN A N 1
ATOM 1625 C CA . GLN A 1 209 ? 12.027 6.004 -9.717 1.00 82.94 209 GLN A CA 1
ATOM 1626 C C . GLN A 1 209 ? 11.227 6.523 -8.525 1.00 82.94 209 GLN A C 1
ATOM 1628 O O . GLN A 1 209 ? 10.104 6.070 -8.300 1.00 82.94 209 GLN A O 1
ATOM 1633 N N . ARG A 1 210 ? 11.773 7.480 -7.765 1.00 88.19 210 ARG A N 1
ATOM 1634 C CA . ARG A 1 210 ? 11.094 8.014 -6.582 1.00 88.19 210 ARG A CA 1
ATOM 1635 C C . ARG A 1 210 ? 9.754 8.649 -6.954 1.00 88.19 210 ARG A C 1
ATOM 1637 O O . ARG A 1 210 ? 9.655 9.387 -7.928 1.00 88.19 210 ARG A O 1
ATOM 1644 N N . ASN A 1 211 ? 8.727 8.368 -6.158 1.00 89.38 211 ASN A N 1
ATOM 1645 C CA . ASN A 1 211 ? 7.335 8.784 -6.343 1.00 89.38 211 ASN A CA 1
ATOM 1646 C C . ASN A 1 211 ? 6.599 8.156 -7.542 1.00 89.38 211 ASN A C 1
ATOM 1648 O O . ASN A 1 211 ? 5.482 8.577 -7.855 1.00 89.38 211 ASN A O 1
ATOM 1652 N N . HIS A 1 212 ? 7.173 7.135 -8.183 1.00 90.31 212 HIS A N 1
ATOM 1653 C CA . HIS A 1 212 ? 6.571 6.428 -9.315 1.00 90.31 212 HIS A CA 1
ATOM 1654 C C . HIS A 1 212 ? 6.204 4.978 -8.978 1.00 90.31 212 HIS A C 1
ATOM 1656 O O . HIS A 1 212 ? 6.766 4.373 -8.069 1.00 90.31 212 HIS A O 1
ATOM 1662 N N . TYR A 1 213 ? 5.277 4.416 -9.755 1.00 92.75 213 TYR A N 1
ATOM 1663 C CA . TYR A 1 213 ? 4.938 2.990 -9.767 1.00 92.75 213 TYR A CA 1
ATOM 1664 C C . TYR A 1 213 ? 4.506 2.417 -8.408 1.00 92.75 213 TYR A C 1
ATOM 1666 O O . TYR A 1 213 ? 4.850 1.287 -8.068 1.00 92.75 213 TYR A O 1
ATOM 1674 N N . VAL A 1 214 ? 3.742 3.188 -7.628 1.00 96.19 214 VAL A N 1
ATOM 1675 C CA . VAL A 1 214 ? 3.116 2.677 -6.400 1.00 96.19 214 VAL A CA 1
ATOM 1676 C C . VAL A 1 214 ? 2.040 1.671 -6.781 1.00 96.19 214 VAL A C 1
ATOM 1678 O O . VAL A 1 214 ? 1.185 1.957 -7.621 1.00 96.19 214 VAL A O 1
ATOM 1681 N N . LEU A 1 215 ? 2.067 0.501 -6.154 1.00 97.62 215 LEU A N 1
ATOM 1682 C CA . LEU A 1 215 ? 1.137 -0.579 -6.460 1.00 97.62 215 LEU A CA 1
ATOM 1683 C C . LEU A 1 215 ? -0.085 -0.563 -5.534 1.00 97.62 215 LEU A C 1
ATOM 1685 O O . LEU A 1 215 ? 0.002 -0.088 -4.395 1.00 97.62 215 LEU A O 1
ATOM 1689 N N . PRO A 1 216 ? -1.231 -1.096 -5.996 1.00 98.12 216 PRO A N 1
ATOM 1690 C CA . PRO A 1 216 ? -2.399 -1.227 -5.147 1.00 98.12 216 PRO A CA 1
ATOM 1691 C C . PRO A 1 216 ? -2.099 -2.103 -3.925 1.00 98.12 216 PRO A C 1
ATOM 1693 O O . PRO A 1 216 ? -1.398 -3.114 -4.014 1.00 98.12 216 PRO A O 1
ATOM 1696 N N . ALA A 1 217 ? -2.670 -1.749 -2.779 1.00 98.50 217 ALA A N 1
ATOM 1697 C CA . ALA A 1 217 ? -2.755 -2.637 -1.635 1.00 98.50 217 ALA A CA 1
ATOM 1698 C C . ALA A 1 217 ? -3.491 -3.917 -2.070 1.00 98.50 217 ALA A C 1
ATOM 1700 O O . ALA A 1 217 ? -4.464 -3.832 -2.831 1.00 98.50 217 ALA A O 1
ATOM 1701 N N . PRO A 1 218 ? -3.076 -5.105 -1.602 1.00 98.06 218 PRO A N 1
ATOM 1702 C CA . PRO A 1 218 ? -3.676 -6.385 -1.975 1.00 98.06 218 PRO A CA 1
ATOM 1703 C C . PRO A 1 218 ? -5.030 -6.603 -1.279 1.00 98.06 218 PRO A C 1
ATOM 1705 O O . PRO A 1 218 ? -5.267 -7.633 -0.661 1.00 98.06 218 PRO A O 1
ATOM 1708 N N . PHE A 1 219 ? -5.926 -5.622 -1.364 1.00 98.62 219 PHE A N 1
ATOM 1709 C CA . PHE A 1 219 ? -7.278 -5.661 -0.820 1.00 98.62 219 PHE A CA 1
ATOM 1710 C C . PHE A 1 219 ? -8.283 -6.327 -1.749 1.00 98.62 219 PHE A C 1
ATOM 1712 O O . PHE A 1 219 ? -9.317 -6.793 -1.297 1.00 98.62 219 PHE A O 1
ATOM 1719 N N . CYS A 1 220 ? -8.013 -6.357 -3.045 1.00 98.06 220 CYS A N 1
ATOM 1720 C CA . CYS A 1 220 ? -8.825 -7.051 -4.031 1.00 98.06 220 CYS A CA 1
ATOM 1721 C C . CYS A 1 220 ? -7.970 -7.314 -5.274 1.00 98.06 220 CYS A C 1
ATOM 1723 O O . CYS A 1 220 ? -6.815 -6.890 -5.361 1.00 98.06 220 CYS A O 1
ATOM 1725 N N . MET A 1 221 ? -8.537 -8.012 -6.256 1.00 97.62 221 MET A N 1
ATOM 1726 C CA . MET A 1 221 ? -7.905 -8.109 -7.573 1.00 97.62 221 MET A CA 1
ATOM 1727 C C . MET A 1 221 ? -7.779 -6.706 -8.206 1.00 97.62 221 MET A C 1
ATOM 1729 O O . MET A 1 221 ? -8.728 -5.927 -8.095 1.00 97.62 221 MET A O 1
ATOM 1733 N N . PRO A 1 222 ? -6.682 -6.385 -8.926 1.00 95.44 222 PRO A N 1
ATOM 1734 C CA . PRO A 1 222 ? -6.428 -5.038 -9.460 1.00 95.44 222 PRO A CA 1
ATOM 1735 C C . PRO A 1 222 ? -7.584 -4.425 -10.251 1.00 95.44 222 PRO A C 1
ATOM 1737 O O . PRO A 1 222 ? -7.908 -3.255 -10.076 1.00 95.44 222 PRO A O 1
ATOM 1740 N N . VAL A 1 223 ? -8.258 -5.238 -11.066 1.00 93.69 223 VAL A N 1
ATOM 1741 C CA . VAL A 1 223 ? -9.410 -4.821 -11.880 1.00 93.69 223 VAL A CA 1
ATOM 1742 C C . VAL A 1 223 ? -10.596 -4.313 -11.048 1.00 93.69 223 VAL A C 1
ATOM 1744 O O . VAL A 1 223 ? -11.367 -3.484 -11.522 1.00 93.69 223 VAL A O 1
ATOM 1747 N N . HIS A 1 224 ? -10.741 -4.773 -9.803 1.00 95.94 224 HIS A N 1
ATOM 1748 C CA . HIS A 1 224 ? -11.816 -4.346 -8.906 1.00 95.94 224 HIS A CA 1
ATOM 1749 C C . HIS A 1 224 ? -11.454 -3.098 -8.101 1.00 95.94 224 HIS A C 1
ATOM 1751 O O . HIS A 1 224 ? -12.358 -2.397 -7.660 1.00 95.94 224 HIS A O 1
ATOM 1757 N N . MET A 1 225 ? -10.164 -2.789 -7.938 1.00 95.44 225 MET A N 1
ATOM 1758 C CA . MET A 1 225 ? -9.696 -1.673 -7.110 1.00 95.44 225 MET A CA 1
ATOM 1759 C C . MET A 1 225 ? -10.404 -0.343 -7.433 1.00 95.44 225 MET A C 1
ATOM 1761 O O . MET A 1 225 ? -10.842 0.335 -6.505 1.00 95.44 225 MET A O 1
ATOM 1765 N N . PRO A 1 226 ? -10.602 0.032 -8.708 1.00 94.19 226 PRO A N 1
ATOM 1766 C CA . PRO A 1 226 ? -11.291 1.272 -9.032 1.00 94.19 226 PRO A CA 1
ATOM 1767 C C . PRO A 1 226 ? -12.775 1.096 -9.396 1.00 94.19 226 PRO A C 1
ATOM 1769 O O . PRO A 1 226 ? -13.441 2.065 -9.756 1.00 94.19 226 PRO A O 1
ATOM 1772 N N . ALA A 1 227 ? -13.311 -0.126 -9.333 1.00 93.62 227 ALA A N 1
ATOM 1773 C CA . ALA A 1 227 ? -14.692 -0.393 -9.711 1.00 93.62 227 ALA A CA 1
ATOM 1774 C C . ALA A 1 227 ? -15.666 0.174 -8.664 1.00 93.62 227 ALA A C 1
ATOM 1776 O O . ALA A 1 227 ? -15.521 -0.071 -7.465 1.00 93.62 227 ALA A O 1
ATOM 1777 N N . LEU A 1 228 ? -16.698 0.889 -9.125 1.00 92.06 228 LEU A N 1
ATOM 1778 C CA . LEU A 1 228 ? -17.697 1.575 -8.284 1.00 92.06 228 LEU A CA 1
ATOM 1779 C C . LEU A 1 228 ? -18.368 0.651 -7.257 1.00 92.06 228 LEU A C 1
ATOM 1781 O O . LEU A 1 228 ? -18.620 1.050 -6.124 1.00 92.06 228 LEU A O 1
ATOM 1785 N N . GLU A 1 229 ? -18.641 -0.590 -7.655 1.00 91.25 229 GLU A N 1
ATOM 1786 C CA . GLU A 1 229 ? -19.392 -1.550 -6.844 1.00 91.25 229 GLU A CA 1
ATOM 1787 C C . GLU A 1 229 ? -18.493 -2.450 -5.983 1.00 91.25 229 GLU A C 1
ATOM 1789 O O . GLU A 1 229 ? -19.007 -3.195 -5.154 1.00 91.25 229 GLU A O 1
ATOM 1794 N N . ALA A 1 230 ? -17.161 -2.372 -6.118 1.00 93.62 230 ALA A N 1
ATOM 1795 C CA . ALA A 1 230 ? -16.242 -3.274 -5.414 1.00 93.62 230 ALA A CA 1
ATOM 1796 C C . ALA A 1 230 ? -16.420 -3.228 -3.891 1.00 93.62 230 ALA A C 1
ATOM 1798 O O . ALA A 1 230 ? -16.461 -4.268 -3.240 1.00 93.62 230 ALA A O 1
ATOM 1799 N N . ALA A 1 231 ? -16.616 -2.031 -3.329 1.00 94.19 231 ALA A N 1
ATOM 1800 C CA . ALA A 1 231 ? -16.853 -1.853 -1.899 1.00 94.19 231 ALA A CA 1
ATOM 1801 C C . ALA A 1 231 ? -18.184 -2.467 -1.415 1.00 94.19 231 ALA A C 1
ATOM 1803 O O . ALA A 1 231 ? -18.354 -2.719 -0.229 1.00 94.19 231 ALA A O 1
ATOM 1804 N N . LYS A 1 232 ? -19.148 -2.739 -2.299 1.00 94.06 232 LYS A N 1
ATOM 1805 C CA . LYS A 1 232 ? -20.436 -3.350 -1.924 1.00 94.06 232 LYS A CA 1
ATOM 1806 C C . LYS A 1 232 ? -20.420 -4.871 -2.002 1.00 94.06 232 LYS A C 1
ATOM 1808 O O . LYS A 1 232 ? -21.345 -5.508 -1.504 1.00 94.06 232 LYS A O 1
ATOM 1813 N N . SER A 1 233 ? -19.395 -5.448 -2.621 1.00 94.69 233 SER A N 1
ATOM 1814 C CA . SER A 1 233 ? -19.258 -6.885 -2.829 1.00 94.69 233 SER A CA 1
ATOM 1815 C C . SER A 1 233 ? -18.211 -7.451 -1.865 1.00 94.69 233 SER A C 1
ATOM 1817 O O . SER A 1 233 ? -17.032 -7.496 -2.218 1.00 94.69 233 SER A O 1
ATOM 1819 N N . PRO A 1 234 ? -18.603 -7.895 -0.655 1.00 90.31 234 PRO A N 1
ATOM 1820 C CA . PRO A 1 234 ? -17.653 -8.350 0.363 1.00 90.31 234 PRO A CA 1
ATOM 1821 C C . PRO A 1 234 ? -16.771 -9.512 -0.117 1.00 90.31 234 PRO A C 1
ATOM 1823 O O . PRO A 1 234 ? -15.601 -9.563 0.244 1.00 90.31 234 PRO A O 1
ATOM 1826 N N . ASP A 1 235 ? -17.284 -10.380 -0.995 1.00 92.81 235 ASP A N 1
ATOM 1827 C CA . ASP A 1 235 ? -16.542 -11.524 -1.550 1.00 92.81 235 ASP A CA 1
ATOM 1828 C C . ASP A 1 235 ? -15.354 -11.118 -2.442 1.00 92.81 235 ASP A C 1
ATOM 1830 O O . ASP A 1 235 ? -14.443 -11.914 -2.683 1.00 92.81 235 ASP A O 1
ATOM 1834 N N . LEU A 1 236 ? -15.351 -9.880 -2.951 1.00 95.69 236 LEU A N 1
ATOM 1835 C CA . LEU A 1 236 ? -14.256 -9.342 -3.762 1.00 95.69 236 LEU A CA 1
ATOM 1836 C C . LEU A 1 236 ? -13.150 -8.712 -2.912 1.00 95.69 236 LEU A C 1
ATOM 1838 O O . LEU A 1 236 ? -12.052 -8.477 -3.424 1.00 95.69 236 LEU A O 1
ATOM 1842 N N . LEU A 1 237 ? -13.434 -8.426 -1.642 1.00 97.81 237 LEU A N 1
ATOM 1843 C CA . LEU A 1 237 ? -12.550 -7.705 -0.740 1.00 97.81 237 LEU A CA 1
ATOM 1844 C C . LEU A 1 237 ? -11.745 -8.666 0.136 1.00 97.81 237 LEU A C 1
ATOM 1846 O O . LEU A 1 237 ? -12.114 -9.816 0.371 1.00 97.81 237 LEU A O 1
ATOM 1850 N N . LEU A 1 238 ? -10.602 -8.193 0.614 1.00 98.25 238 LEU A N 1
ATOM 1851 C CA . LEU A 1 238 ? -9.765 -8.918 1.549 1.00 98.25 238 LEU A CA 1
ATOM 1852 C C . LEU A 1 238 ? -10.451 -8.921 2.913 1.00 98.25 238 LEU A C 1
ATOM 1854 O O . LEU A 1 238 ? -10.790 -7.869 3.453 1.00 98.25 238 LEU A O 1
ATOM 1858 N N . SER A 1 239 ? -10.603 -10.112 3.479 1.00 96.56 239 SER A N 1
ATOM 1859 C CA . SER A 1 239 ? -11.069 -10.310 4.844 1.00 96.56 239 SER A CA 1
ATOM 1860 C C . SER A 1 239 ? -9.954 -10.945 5.665 1.00 96.56 239 SER A C 1
ATOM 1862 O O . SER A 1 239 ? -9.376 -11.953 5.257 1.00 96.56 239 SER A O 1
ATOM 1864 N N . LEU A 1 240 ? -9.644 -10.330 6.805 1.00 97.81 240 LEU A N 1
ATOM 1865 C CA . LEU A 1 240 ? -8.628 -10.779 7.754 1.00 97.81 240 LEU A CA 1
ATOM 1866 C C . LEU A 1 240 ? -9.246 -10.794 9.166 1.00 97.81 240 LEU A C 1
ATOM 1868 O O . LEU A 1 240 ? -8.926 -9.932 9.982 1.00 97.81 240 LEU A O 1
ATOM 1872 N N . PRO A 1 241 ? -10.162 -11.738 9.449 1.00 97.25 241 PRO A N 1
ATOM 1873 C CA . PRO A 1 241 ? -11.036 -11.721 10.632 1.00 97.25 241 PRO A CA 1
ATOM 1874 C C . PRO A 1 241 ? -10.317 -11.908 11.977 1.00 97.25 241 PRO A C 1
ATOM 1876 O O . PRO A 1 241 ? -10.941 -11.810 13.029 1.00 97.25 241 PRO A O 1
ATOM 1879 N N . HIS A 1 242 ? -9.035 -12.272 11.948 1.00 97.94 242 HIS A N 1
ATOM 1880 C CA . HIS A 1 242 ? -8.232 -12.579 13.135 1.00 97.94 242 HIS A CA 1
ATOM 1881 C C . HIS A 1 242 ? -7.110 -11.563 13.370 1.00 97.94 242 HIS A C 1
ATOM 1883 O O . HIS A 1 242 ? -6.467 -11.582 14.418 1.00 97.94 242 HIS A O 1
ATOM 1889 N N . ILE A 1 243 ? -6.883 -10.659 12.411 1.00 98.62 243 ILE A N 1
ATOM 1890 C CA . ILE A 1 243 ? -5.812 -9.674 12.501 1.00 98.62 243 ILE A CA 1
ATOM 1891 C C . ILE A 1 243 ? -6.240 -8.556 13.445 1.00 98.62 243 ILE A C 1
ATOM 1893 O O . ILE A 1 243 ? -7.223 -7.854 13.205 1.00 98.62 243 ILE A O 1
ATOM 1897 N N . LYS A 1 244 ? -5.472 -8.405 14.520 1.00 98.75 244 LYS A N 1
ATOM 1898 C CA . LYS A 1 244 ? -5.590 -7.336 15.512 1.00 98.75 244 LYS A CA 1
ATOM 1899 C C . LYS A 1 244 ? -4.712 -6.148 15.174 1.00 98.75 244 LYS A C 1
ATOM 1901 O O . LYS A 1 244 ? -5.094 -5.015 15.428 1.00 98.75 244 LYS A O 1
ATOM 1906 N N . HIS A 1 245 ? -3.559 -6.393 14.564 1.00 98.81 245 HIS A N 1
ATOM 1907 C CA . HIS A 1 245 ? -2.646 -5.341 14.154 1.00 98.81 245 HIS A CA 1
ATOM 1908 C C . HIS A 1 245 ? -2.275 -5.518 12.680 1.00 98.81 245 HIS A C 1
ATOM 1910 O O . HIS A 1 245 ? -1.599 -6.477 12.304 1.00 98.81 245 HIS A O 1
ATOM 1916 N N . LEU A 1 246 ? -2.745 -4.584 11.851 1.00 98.88 246 LEU A N 1
ATOM 1917 C CA . LEU A 1 246 ? -2.434 -4.504 10.428 1.00 98.88 246 LEU A CA 1
ATOM 1918 C C . LEU A 1 246 ? -1.453 -3.360 10.173 1.00 98.88 246 LEU A C 1
ATOM 1920 O O . LEU A 1 246 ? -1.726 -2.215 10.525 1.00 98.88 246 LEU A O 1
ATOM 1924 N N . SER A 1 247 ? -0.348 -3.671 9.507 1.00 98.88 247 SER A N 1
ATOM 1925 C CA . SER A 1 247 ? 0.647 -2.703 9.061 1.00 98.88 247 SER A CA 1
ATOM 1926 C C . SER A 1 247 ? 0.791 -2.781 7.541 1.00 98.88 247 SER A C 1
ATOM 1928 O O . SER A 1 247 ? 1.007 -3.860 6.986 1.00 98.88 247 SER A O 1
ATOM 1930 N N . LEU A 1 248 ? 0.626 -1.652 6.856 1.00 98.81 248 LEU A N 1
ATOM 1931 C CA . LEU A 1 248 ? 0.743 -1.544 5.403 1.00 98.81 248 LEU A CA 1
ATOM 1932 C C . LEU A 1 248 ? 1.796 -0.516 5.036 1.00 98.81 248 LEU A C 1
ATOM 1934 O O . LEU A 1 248 ? 1.830 0.581 5.599 1.00 98.81 248 LEU A O 1
ATOM 1938 N N . LYS A 1 249 ? 2.610 -0.850 4.036 1.00 98.44 249 LYS A N 1
ATOM 1939 C CA . LYS A 1 249 ? 3.650 0.047 3.555 1.00 98.44 249 LYS A CA 1
ATOM 1940 C C . LYS A 1 249 ? 3.785 0.067 2.039 1.00 98.44 249 LYS A C 1
ATOM 1942 O O . LYS A 1 249 ? 3.712 -0.959 1.366 1.00 98.44 249 LYS A O 1
ATOM 1947 N N . ASN A 1 250 ? 4.009 1.269 1.512 1.00 97.31 250 ASN A N 1
ATOM 1948 C CA . ASN A 1 250 ? 4.325 1.524 0.101 1.00 97.31 250 ASN A CA 1
ATOM 1949 C C . ASN A 1 250 ? 3.274 1.004 -0.880 1.00 97.31 250 ASN A C 1
ATOM 1951 O O . ASN A 1 250 ? 3.572 0.382 -1.895 1.00 97.31 250 ASN A O 1
ATOM 1955 N N . CYS A 1 251 ? 2.013 1.281 -0.578 1.00 98.25 251 CYS A N 1
ATOM 1956 C CA . CYS A 1 251 ? 0.893 0.902 -1.422 1.00 98.25 251 CYS A CA 1
ATOM 1957 C C . CYS A 1 251 ? -0.121 2.036 -1.539 1.00 98.25 251 CYS A C 1
ATOM 1959 O O . CYS A 1 251 ? -0.119 2.983 -0.753 1.00 98.25 251 CYS A O 1
ATOM 1961 N N . TYR A 1 252 ? -1.041 1.921 -2.489 1.00 98.44 252 TYR A N 1
ATOM 1962 C CA . TYR A 1 252 ? -2.204 2.798 -2.541 1.00 98.44 252 TYR A CA 1
ATOM 1963 C C . TYR A 1 252 ? -3.515 2.016 -2.489 1.00 98.44 252 TYR A C 1
ATOM 1965 O O . TYR A 1 252 ? -3.559 0.831 -2.797 1.00 98.44 252 TYR A O 1
ATOM 1973 N N . SER A 1 253 ? -4.613 2.680 -2.151 1.00 98.44 253 SER A N 1
ATOM 1974 C CA . SER A 1 253 ? -5.957 2.140 -2.354 1.00 98.44 253 SER A CA 1
ATOM 1975 C C . SER A 1 253 ? -6.879 3.221 -2.892 1.00 98.44 253 SER A C 1
ATOM 1977 O O . SER A 1 253 ? -6.689 4.408 -2.639 1.00 98.44 253 SER A O 1
ATOM 1979 N N . VAL A 1 254 ? -7.916 2.821 -3.618 1.00 97.56 254 VAL A N 1
ATOM 1980 C CA . VAL A 1 254 ? -9.032 3.727 -3.897 1.00 97.56 254 VAL A CA 1
ATOM 1981 C C . VAL A 1 254 ? -9.860 3.856 -2.604 1.00 97.56 254 VAL A C 1
ATOM 1983 O O . VAL A 1 254 ? -10.016 2.853 -1.891 1.00 97.56 254 VAL A O 1
ATOM 1986 N N . PRO A 1 255 ? -10.329 5.063 -2.236 1.00 97.19 255 PRO A N 1
ATOM 1987 C CA . PRO A 1 255 ? -10.854 5.349 -0.898 1.00 97.19 255 PRO A CA 1
ATOM 1988 C C . PRO A 1 255 ? -12.060 4.504 -0.491 1.00 97.19 255 PRO A C 1
ATOM 1990 O O . PRO A 1 255 ? -12.150 4.103 0.667 1.00 97.19 255 PRO A O 1
ATOM 1993 N N . HIS A 1 256 ? -12.964 4.167 -1.417 1.00 96.38 256 HIS A N 1
ATOM 1994 C CA . HIS A 1 256 ? -14.151 3.374 -1.079 1.00 96.38 256 HIS A CA 1
ATOM 1995 C C . HIS A 1 256 ? -13.804 1.920 -0.728 1.00 96.38 256 HIS A C 1
ATOM 1997 O O . HIS A 1 256 ? -14.375 1.360 0.207 1.00 96.38 256 HIS A O 1
ATOM 2003 N N . VAL A 1 257 ? -12.832 1.327 -1.430 1.00 98.00 257 VAL A N 1
ATOM 2004 C CA . VAL A 1 257 ? -12.280 0.001 -1.104 1.00 98.00 257 VAL A CA 1
ATOM 2005 C C . VAL A 1 257 ? -11.539 0.048 0.229 1.00 98.00 257 VAL A C 1
ATOM 2007 O O . VAL A 1 257 ? -11.789 -0.801 1.082 1.00 98.00 257 VAL A O 1
ATOM 2010 N N . PHE A 1 258 ? -10.684 1.058 0.435 1.00 98.44 258 PHE A N 1
ATOM 2011 C CA . PHE A 1 258 ? -9.926 1.223 1.679 1.00 98.44 258 PHE A CA 1
ATOM 2012 C C . PHE A 1 258 ? -10.866 1.281 2.885 1.00 98.44 258 PHE A C 1
ATOM 2014 O O . PHE A 1 258 ? -10.765 0.469 3.805 1.00 98.44 258 PHE A O 1
ATOM 2021 N N . LEU A 1 259 ? -11.826 2.208 2.841 1.00 97.69 259 LEU A N 1
ATOM 2022 C CA . LEU A 1 259 ? -12.777 2.438 3.918 1.00 97.69 259 LEU A CA 1
ATOM 2023 C C . LEU A 1 259 ? -13.565 1.169 4.242 1.00 97.69 259 LEU A C 1
ATOM 2025 O O . LEU A 1 259 ? -13.692 0.816 5.412 1.00 97.69 259 LEU A O 1
ATOM 2029 N N . GLN A 1 260 ? -14.066 0.457 3.229 1.00 97.62 260 GLN A N 1
ATOM 2030 C CA . GLN A 1 260 ? -14.855 -0.747 3.466 1.00 97.62 260 GLN A CA 1
ATOM 2031 C C . GLN A 1 260 ? -14.029 -1.893 4.057 1.00 97.62 260 GLN A C 1
ATOM 2033 O O . GLN A 1 260 ? -14.515 -2.592 4.951 1.00 97.62 260 GLN A O 1
ATOM 2038 N N . VAL A 1 261 ? -12.808 -2.111 3.564 1.00 98.25 261 VAL A N 1
ATOM 2039 C CA . VAL A 1 261 ? -11.930 -3.179 4.057 1.00 98.25 261 VAL A CA 1
ATOM 2040 C C . VAL A 1 261 ? -11.577 -2.931 5.518 1.00 98.25 261 VAL A C 1
ATOM 2042 O O . VAL A 1 261 ? -11.812 -3.803 6.356 1.00 98.25 261 VAL A O 1
ATOM 2045 N N . ILE A 1 262 ? -11.108 -1.724 5.845 1.00 98.19 262 ILE A N 1
ATOM 2046 C CA . ILE A 1 262 ? -10.726 -1.387 7.218 1.00 98.19 262 ILE A CA 1
ATOM 2047 C C . ILE A 1 262 ? -11.944 -1.379 8.143 1.00 98.19 262 ILE A C 1
ATOM 2049 O O . ILE A 1 262 ? -11.871 -1.973 9.211 1.00 98.19 262 ILE A O 1
ATOM 2053 N N . ARG A 1 263 ? -13.091 -0.821 7.726 1.00 97.12 263 ARG A N 1
ATOM 2054 C CA . ARG A 1 263 ? -14.354 -0.909 8.486 1.00 97.12 263 ARG A CA 1
ATOM 2055 C C . ARG A 1 263 ? -14.710 -2.357 8.815 1.00 97.12 263 ARG A C 1
ATOM 2057 O O . ARG A 1 263 ? -15.054 -2.666 9.950 1.00 97.12 263 ARG A O 1
ATOM 2064 N N . SER A 1 264 ? -14.634 -3.247 7.824 1.00 96.81 264 SER A N 1
ATOM 2065 C CA . SER A 1 264 ? -14.989 -4.657 8.005 1.00 96.81 264 SER A CA 1
ATOM 2066 C C . SER A 1 264 ? -14.058 -5.350 9.000 1.00 96.81 264 SER A C 1
ATOM 2068 O O . SER A 1 264 ? -14.529 -6.163 9.789 1.00 96.81 264 SER A O 1
ATOM 2070 N N . MET A 1 265 ? -12.762 -5.030 8.980 1.00 97.94 265 MET A N 1
ATOM 2071 C CA . MET A 1 265 ? -11.777 -5.573 9.922 1.00 97.94 265 MET A CA 1
ATOM 2072 C C . MET A 1 265 ? -11.914 -4.957 11.325 1.00 97.94 265 MET A C 1
ATOM 2074 O O . MET A 1 265 ? -11.825 -5.682 12.313 1.00 97.94 265 MET A O 1
ATOM 2078 N N . ALA A 1 266 ? -12.194 -3.654 11.420 1.00 97.50 266 ALA A N 1
ATOM 2079 C CA . ALA A 1 266 ? -12.410 -2.926 12.674 1.00 97.50 266 ALA A CA 1
ATOM 2080 C C . ALA A 1 266 ? -13.666 -3.387 13.423 1.00 97.50 266 ALA A C 1
ATOM 2082 O O . ALA A 1 266 ? -13.675 -3.399 14.647 1.00 97.50 266 ALA A O 1
ATOM 2083 N N . LEU A 1 267 ? -14.707 -3.819 12.704 1.00 96.75 267 LEU A N 1
ATOM 2084 C CA . LEU A 1 267 ? -15.894 -4.457 13.289 1.00 96.75 267 LEU A CA 1
ATOM 2085 C C . LEU A 1 267 ? -15.641 -5.878 13.818 1.00 96.75 267 LEU A C 1
ATOM 2087 O O . LEU A 1 267 ? -16.526 -6.449 14.450 1.00 96.75 267 LEU A O 1
ATOM 2091 N N . GLN A 1 268 ? -14.493 -6.480 13.501 1.00 96.44 268 GLN A N 1
ATOM 2092 C CA . GLN A 1 268 ? -14.194 -7.874 13.830 1.00 96.44 268 GLN A CA 1
ATOM 2093 C C . GLN A 1 268 ? -13.108 -7.990 14.894 1.00 96.44 268 GLN A C 1
ATOM 2095 O O . GLN A 1 268 ? -13.379 -8.473 15.989 1.00 96.44 268 GLN A O 1
ATOM 2100 N N . SER A 1 269 ? -11.881 -7.593 14.563 1.00 97.62 269 SER A N 1
ATOM 2101 C CA . SER A 1 269 ? -10.719 -7.827 15.426 1.00 97.62 269 SER A CA 1
ATOM 2102 C C . SER A 1 269 ? -9.665 -6.733 15.379 1.00 97.62 269 SER A C 1
ATOM 2104 O O . SER A 1 269 ? -8.775 -6.755 16.217 1.00 97.62 269 SER A O 1
ATOM 2106 N N . LEU A 1 270 ? -9.703 -5.827 14.397 1.00 98.62 270 LEU A N 1
ATOM 2107 C CA . LEU A 1 270 ? -8.618 -4.876 14.175 1.00 98.62 270 LEU A CA 1
ATOM 2108 C C . LEU A 1 270 ? -8.591 -3.810 15.277 1.00 98.62 270 LEU A C 1
ATOM 2110 O O . LEU A 1 270 ? -9.482 -2.970 15.349 1.00 98.62 270 LEU A O 1
ATOM 2114 N N . GLU A 1 271 ? -7.530 -3.846 16.077 1.00 98.44 271 GLU A N 1
ATOM 2115 C CA . GLU A 1 271 ? -7.234 -2.956 17.202 1.00 98.44 271 GLU A CA 1
ATOM 2116 C C . GLU A 1 271 ? -6.224 -1.866 16.805 1.00 98.44 271 GLU A C 1
ATOM 2118 O O . GLU A 1 271 ? -6.339 -0.715 17.223 1.00 98.44 271 GLU A O 1
ATOM 2123 N N . LYS A 1 272 ? -5.255 -2.187 15.939 1.00 98.62 272 LYS A N 1
ATOM 2124 C CA . LYS A 1 272 ? -4.203 -1.256 15.515 1.00 98.62 272 LYS A CA 1
ATOM 2125 C C . LYS A 1 272 ? -4.009 -1.247 14.003 1.00 98.62 272 LYS A C 1
ATOM 2127 O O . LYS A 1 272 ? -3.826 -2.298 13.388 1.00 98.62 272 LYS A O 1
ATOM 2132 N N . LEU A 1 273 ? -3.985 -0.050 13.419 1.00 98.81 273 LEU A N 1
ATOM 2133 C CA . LEU A 1 273 ? -3.662 0.173 12.011 1.00 98.81 273 LEU A CA 1
ATOM 2134 C C . LEU A 1 273 ? -2.419 1.056 11.875 1.00 98.81 273 LEU A C 1
ATOM 2136 O O . LEU A 1 273 ? -2.415 2.191 12.342 1.00 98.81 273 LEU A O 1
ATOM 2140 N N . GLU A 1 274 ? -1.389 0.566 11.192 1.00 98.75 274 GLU A N 1
ATOM 2141 C CA . GLU A 1 274 ? -0.177 1.325 10.872 1.00 98.75 274 GLU A CA 1
ATOM 2142 C C . GLU A 1 274 ? -0.028 1.478 9.359 1.00 98.75 274 GLU A C 1
ATOM 2144 O O . GLU A 1 274 ? -0.058 0.497 8.616 1.00 98.75 274 GLU A O 1
ATOM 2149 N N . LEU A 1 275 ? 0.140 2.711 8.893 1.00 98.81 275 LEU A N 1
ATOM 2150 C CA . LEU A 1 275 ? 0.252 3.044 7.480 1.00 98.81 275 LEU A CA 1
ATOM 2151 C C . LEU A 1 275 ? 1.525 3.859 7.246 1.00 98.81 275 LEU A C 1
ATOM 2153 O O . LEU A 1 275 ? 1.620 5.002 7.688 1.00 98.81 275 LEU A O 1
ATOM 2157 N N . GLU A 1 276 ? 2.490 3.304 6.514 1.00 98.19 276 GLU A N 1
ATOM 2158 C CA . GLU A 1 276 ? 3.701 4.019 6.096 1.00 98.19 276 GLU A CA 1
ATOM 2159 C C . GLU A 1 276 ? 3.707 4.206 4.577 1.00 98.19 276 GLU A C 1
ATOM 2161 O O . GLU A 1 276 ? 3.606 3.249 3.817 1.00 98.19 276 GLU A O 1
ATOM 2166 N N . THR A 1 277 ? 3.810 5.451 4.113 1.00 96.56 277 THR A N 1
ATOM 2167 C CA . THR A 1 277 ? 3.776 5.833 2.694 1.00 96.56 277 THR A CA 1
ATOM 2168 C C . THR A 1 277 ? 2.554 5.271 1.934 1.00 96.56 277 THR A C 1
ATOM 2170 O O . THR A 1 277 ? 2.568 5.035 0.722 1.00 96.56 277 THR A O 1
ATOM 2173 N N . VAL A 1 278 ? 1.447 5.057 2.655 1.00 98.44 278 VAL A N 1
ATOM 2174 C CA . VAL A 1 278 ? 0.186 4.584 2.077 1.00 98.44 278 VAL A CA 1
ATOM 2175 C C . VAL A 1 278 ? -0.574 5.759 1.490 1.00 98.44 278 VAL A C 1
ATOM 2177 O O . VAL A 1 278 ? -0.663 6.828 2.092 1.00 98.44 278 VAL A O 1
ATOM 2180 N N . SER A 1 279 ? -1.122 5.574 0.292 1.00 98.31 279 SER A N 1
ATOM 2181 C CA . SER A 1 279 ? -1.800 6.655 -0.420 1.00 98.31 279 SER A CA 1
ATOM 2182 C C . SER A 1 279 ? -3.238 6.327 -0.793 1.00 98.31 279 SER A C 1
ATOM 2184 O O . SER A 1 279 ? -3.560 5.184 -1.112 1.00 98.31 279 SER A O 1
ATOM 2186 N N . LEU A 1 280 ? -4.099 7.339 -0.816 1.00 98.31 280 LEU A N 1
ATOM 2187 C CA . LEU A 1 280 ? -5.414 7.231 -1.438 1.00 98.31 280 LEU A CA 1
ATOM 2188 C C . LEU A 1 280 ? -5.340 7.702 -2.889 1.00 98.31 280 LEU A C 1
ATOM 2190 O O . LEU A 1 280 ? -4.626 8.647 -3.214 1.00 98.31 280 LEU A O 1
ATOM 2194 N N . ALA A 1 281 ? -6.065 7.035 -3.776 1.00 96.94 281 ALA A N 1
ATOM 2195 C CA . ALA A 1 281 ? -6.364 7.596 -5.087 1.00 96.94 281 ALA A CA 1
ATOM 2196 C C . ALA A 1 281 ? -7.552 8.567 -4.996 1.00 96.94 281 ALA A C 1
ATOM 2198 O O . ALA A 1 281 ? -8.198 8.684 -3.954 1.00 96.94 281 ALA A O 1
ATOM 2199 N N . GLY A 1 282 ? -7.866 9.231 -6.106 1.00 92.94 282 GLY A N 1
ATOM 2200 C CA . GLY A 1 282 ? -9.121 9.965 -6.239 1.00 92.94 282 GLY A CA 1
ATOM 2201 C C . GLY A 1 282 ? -10.366 9.076 -6.080 1.00 92.94 282 GLY A C 1
ATOM 2202 O O . GLY A 1 282 ? -10.275 7.852 -6.241 1.00 92.94 282 GLY A O 1
ATOM 2203 N N . PRO A 1 283 ? -11.543 9.653 -5.782 1.00 92.31 283 PRO A N 1
ATOM 2204 C CA . PRO A 1 283 ? -12.776 8.887 -5.680 1.00 92.31 283 PRO A CA 1
ATOM 2205 C C . PRO A 1 283 ? -13.199 8.309 -7.045 1.00 92.31 283 PRO A C 1
ATOM 2207 O O . PRO A 1 283 ? -12.938 8.915 -8.092 1.00 92.31 283 PRO A O 1
ATOM 2210 N N . PRO A 1 284 ? -13.882 7.151 -7.065 1.00 91.88 284 PRO A N 1
ATOM 2211 C CA . PRO A 1 284 ? -14.497 6.634 -8.280 1.00 91.88 284 PRO A CA 1
ATOM 2212 C C . PRO A 1 284 ? -15.593 7.556 -8.816 1.00 91.88 284 PRO A C 1
ATOM 2214 O O . PRO A 1 284 ? -16.419 8.058 -8.054 1.00 91.88 284 PRO A O 1
ATOM 2217 N N . VAL A 1 285 ? -15.677 7.691 -10.139 1.00 87.38 285 VAL A N 1
ATOM 2218 C CA . VAL A 1 285 ? -16.710 8.492 -10.813 1.00 87.38 285 VAL A CA 1
ATOM 2219 C C . VAL A 1 285 ? -17.475 7.689 -11.863 1.00 87.38 285 VAL A C 1
ATOM 2221 O O . VAL A 1 285 ? -16.918 6.848 -12.566 1.00 87.38 285 VAL A O 1
ATOM 2224 N N . ARG A 1 286 ? -18.790 7.944 -11.973 1.00 76.00 286 ARG A N 1
ATOM 2225 C CA . ARG A 1 286 ? -19.681 7.271 -12.945 1.00 76.00 286 ARG A CA 1
ATOM 2226 C C . ARG A 1 286 ? -19.520 7.786 -14.372 1.00 76.00 286 ARG A C 1
ATOM 2228 O O . ARG A 1 286 ? -19.689 7.025 -15.320 1.00 76.00 286 ARG A O 1
ATOM 2235 N N . ARG A 1 287 ? -19.274 9.088 -14.531 1.00 63.66 287 ARG A N 1
ATOM 2236 C CA . ARG A 1 287 ? -18.981 9.698 -15.833 1.00 63.66 287 ARG A CA 1
ATOM 2237 C C . ARG A 1 287 ? -17.474 9.753 -15.985 1.00 63.66 287 ARG A C 1
ATOM 2239 O O . ARG A 1 287 ? -16.802 10.054 -15.005 1.00 63.66 287 ARG A O 1
ATOM 2246 N N . GLN A 1 288 ? -16.978 9.497 -17.197 1.00 55.47 288 GLN A N 1
ATOM 2247 C CA . GLN A 1 288 ? -15.593 9.803 -17.542 1.00 55.47 288 GLN A CA 1
ATOM 2248 C C . GLN A 1 288 ? -15.361 11.273 -17.190 1.00 55.47 288 GLN A C 1
ATOM 2250 O O . GLN A 1 288 ? -15.865 12.167 -17.872 1.00 55.47 288 GLN A O 1
ATOM 2255 N N . GLY A 1 289 ? -14.670 11.524 -16.079 1.00 48.94 289 GLY A N 1
ATOM 2256 C CA . GLY A 1 289 ? -14.087 12.832 -15.853 1.00 48.94 289 GLY A CA 1
ATOM 2257 C C . GLY A 1 289 ? -13.148 13.092 -17.022 1.00 48.94 289 GLY A C 1
ATOM 2258 O O . GLY A 1 289 ? -12.587 12.145 -17.583 1.00 48.94 289 GLY A O 1
ATOM 2259 N N . HIS A 1 290 ? -12.979 14.351 -17.421 1.00 45.00 290 HIS A N 1
ATOM 2260 C CA . HIS A 1 290 ? -11.828 14.692 -18.244 1.00 45.00 290 HIS A CA 1
ATOM 2261 C C . HIS A 1 290 ? -10.619 14.152 -17.486 1.00 45.00 290 HIS A C 1
ATOM 2263 O O . HIS A 1 290 ? -10.301 14.668 -16.415 1.00 45.00 290 HIS A O 1
ATOM 2269 N N . ALA A 1 291 ? -10.006 13.072 -17.977 1.00 41.72 291 ALA A N 1
ATOM 2270 C CA . ALA A 1 291 ? -8.704 12.667 -17.500 1.00 41.72 291 ALA A CA 1
ATOM 2271 C C . ALA A 1 291 ? -7.860 13.923 -17.683 1.00 41.72 291 ALA A C 1
ATOM 2273 O O . ALA A 1 291 ? -7.622 14.330 -18.823 1.00 41.72 291 ALA A O 1
ATOM 2274 N N . ALA A 1 292 ? -7.542 14.623 -16.588 1.00 43.25 292 ALA A N 1
ATOM 2275 C CA . ALA A 1 292 ? -6.629 15.749 -16.648 1.00 43.25 292 ALA A CA 1
ATOM 2276 C C . ALA A 1 292 ? -5.424 15.201 -17.398 1.00 43.25 292 ALA A C 1
ATOM 2278 O O . ALA A 1 292 ? -4.881 14.188 -16.966 1.00 43.25 292 ALA A O 1
ATOM 2279 N N . PHE A 1 293 ? -5.155 15.756 -18.583 1.00 42.94 293 PHE A N 1
ATOM 2280 C CA . PHE A 1 293 ? -4.286 15.181 -19.602 1.00 42.94 293 PHE A CA 1
ATOM 2281 C C . PHE A 1 293 ? -2.930 14.793 -18.992 1.00 42.94 293 PHE A C 1
ATOM 2283 O O . PHE A 1 293 ? -1.975 15.564 -19.003 1.00 42.94 293 PHE A O 1
ATOM 2290 N N . PHE A 1 294 ? -2.832 13.568 -18.473 1.00 45.00 294 PHE A N 1
ATOM 2291 C CA . PHE A 1 294 ? -1.617 13.016 -17.878 1.00 45.00 294 PHE A CA 1
ATOM 2292 C C . PHE A 1 294 ? -0.538 12.801 -18.949 1.00 45.00 294 PHE A C 1
ATOM 2294 O O . PHE A 1 294 ? 0.651 12.698 -18.650 1.00 45.00 294 PHE A O 1
ATOM 2301 N N . HIS A 1 295 ? -0.948 12.821 -20.220 1.00 36.34 295 HIS A N 1
ATOM 2302 C CA . HIS A 1 295 ? -0.109 12.609 -21.393 1.00 36.34 295 HIS A CA 1
ATOM 2303 C C . HIS A 1 295 ? 0.906 13.732 -21.678 1.00 36.34 295 HIS A C 1
ATOM 2305 O O . HIS A 1 295 ? 1.816 13.508 -22.469 1.00 36.34 295 HIS A O 1
ATOM 2311 N N . GLY A 1 296 ? 0.821 14.904 -21.034 1.00 34.56 296 GLY A N 1
ATOM 2312 C CA . GLY A 1 296 ? 1.773 16.002 -21.277 1.00 34.56 296 GLY A CA 1
ATOM 2313 C C . GLY A 1 296 ? 3.122 15.874 -20.554 1.00 34.56 296 GLY A C 1
ATOM 2314 O O . GLY A 1 296 ? 4.126 16.381 -21.041 1.00 34.56 296 GLY A O 1
ATOM 2315 N N . HIS A 1 297 ? 3.166 15.187 -19.406 1.00 39.00 297 HIS A N 1
ATOM 2316 C CA . HIS A 1 297 ? 4.367 15.107 -18.553 1.00 39.00 297 HIS A CA 1
ATOM 2317 C C . HIS A 1 297 ? 4.867 13.676 -18.295 1.00 39.00 297 HIS A C 1
ATOM 2319 O O . HIS A 1 297 ? 5.920 13.507 -17.678 1.00 39.00 297 HIS A O 1
ATOM 2325 N N . LEU A 1 298 ? 4.127 12.653 -18.745 1.00 41.12 298 LEU A N 1
ATOM 2326 C CA . LEU A 1 298 ? 4.485 11.237 -18.582 1.00 41.12 298 LEU A CA 1
ATOM 2327 C C . LEU A 1 298 ? 5.187 10.621 -19.802 1.00 41.12 298 LEU A C 1
ATOM 2329 O O . LEU A 1 298 ? 5.773 9.548 -19.677 1.00 41.12 298 LEU A O 1
ATOM 2333 N N . ALA A 1 299 ? 5.182 11.281 -20.963 1.00 30.02 299 ALA A N 1
ATOM 2334 C CA . ALA A 1 299 ? 6.016 10.851 -22.076 1.00 30.02 299 ALA A CA 1
ATOM 2335 C C . ALA A 1 299 ? 7.460 11.297 -21.822 1.00 30.02 299 ALA A C 1
ATOM 2337 O O . ALA A 1 299 ? 7.732 12.477 -21.590 1.00 30.02 299 ALA A O 1
ATOM 2338 N N . ALA A 1 300 ? 8.404 10.361 -21.917 1.00 34.19 300 ALA A N 1
ATOM 2339 C CA . ALA A 1 300 ? 9.794 10.719 -22.147 1.00 34.19 300 ALA A CA 1
ATOM 2340 C C . ALA A 1 300 ? 9.866 11.756 -23.296 1.00 34.19 300 ALA A C 1
ATOM 2342 O O . ALA A 1 300 ? 9.076 11.667 -24.241 1.00 34.19 300 ALA A O 1
ATOM 2343 N N . PRO A 1 301 ? 10.808 12.713 -23.290 1.00 35.78 301 PRO A N 1
ATOM 2344 C CA . PRO A 1 301 ? 10.816 13.835 -24.245 1.00 35.78 301 PRO A CA 1
ATOM 2345 C C . PRO A 1 301 ? 11.008 13.435 -25.714 1.00 35.78 301 PRO A C 1
ATOM 2347 O O . PRO A 1 301 ? 10.969 14.292 -26.591 1.00 35.78 301 PRO A O 1
ATOM 2350 N N . ALA A 1 302 ? 11.168 12.142 -26.000 1.00 37.62 302 ALA A N 1
ATOM 2351 C CA . ALA A 1 302 ? 11.220 11.589 -27.344 1.00 37.62 302 ALA A CA 1
ATOM 2352 C C . ALA A 1 302 ? 9.955 11.877 -28.180 1.00 37.62 302 ALA A C 1
ATOM 2354 O O . ALA A 1 302 ? 10.063 12.017 -29.393 1.00 37.62 302 ALA A O 1
ATOM 2355 N N . ALA A 1 303 ? 8.774 12.033 -27.567 1.00 32.88 303 ALA A N 1
ATOM 2356 C CA . ALA A 1 303 ? 7.544 12.325 -28.319 1.00 32.88 303 ALA A CA 1
ATOM 2357 C C . ALA A 1 303 ? 7.371 13.816 -28.684 1.00 32.88 303 ALA A C 1
ATOM 2359 O O . ALA A 1 303 ? 6.675 14.139 -29.645 1.00 32.88 303 ALA A O 1
ATOM 2360 N N . ALA A 1 304 ? 8.039 14.735 -27.975 1.00 34.00 304 ALA A N 1
ATOM 2361 C CA . ALA A 1 304 ? 7.978 16.169 -28.279 1.00 34.00 304 ALA A CA 1
ATOM 2362 C C . ALA A 1 304 ? 8.830 16.557 -29.506 1.00 34.00 304 ALA A C 1
ATOM 2364 O O . ALA A 1 304 ? 8.615 17.615 -30.095 1.00 34.00 304 ALA A O 1
ATOM 2365 N N . ALA A 1 305 ? 9.755 15.692 -29.938 1.00 38.22 305 ALA A N 1
ATOM 2366 C CA . ALA A 1 305 ? 10.599 15.933 -31.108 1.00 38.22 305 ALA A CA 1
ATOM 2367 C C . ALA A 1 305 ? 9.872 15.738 -32.457 1.00 38.22 305 ALA A C 1
ATOM 2369 O O . ALA A 1 305 ? 10.368 16.213 -33.473 1.00 38.22 305 ALA A O 1
ATOM 2370 N N . GLN A 1 306 ? 8.689 15.106 -32.490 1.00 39.03 306 GLN A N 1
ATOM 2371 C CA . GLN A 1 306 ? 7.904 14.955 -33.729 1.00 39.03 306 GLN A CA 1
ATOM 2372 C C . GLN A 1 306 ? 6.785 15.991 -33.910 1.00 39.03 306 GLN A C 1
ATOM 2374 O O . GLN A 1 306 ? 6.302 16.164 -35.026 1.00 39.03 306 GLN A O 1
ATOM 2379 N N . GLN A 1 307 ? 6.396 16.739 -32.872 1.00 34.50 307 GLN A N 1
ATOM 2380 C CA . GLN A 1 307 ? 5.366 17.783 -33.012 1.00 34.50 307 GLN A CA 1
ATOM 2381 C C . GLN A 1 307 ? 5.920 19.166 -33.398 1.00 34.50 307 GLN A C 1
ATOM 2383 O O . GLN A 1 307 ? 5.146 20.069 -33.705 1.00 34.50 307 GLN A O 1
ATOM 2388 N N . GLY A 1 308 ? 7.245 19.326 -33.482 1.00 31.58 308 GLY A N 1
ATOM 2389 C CA . GLY A 1 308 ? 7.901 20.575 -33.892 1.00 31.58 308 GLY A CA 1
ATOM 2390 C C . GLY A 1 308 ? 7.928 20.866 -35.401 1.00 31.58 308 GLY A C 1
ATOM 2391 O O . GLY A 1 308 ? 8.414 21.925 -35.783 1.00 31.58 308 GLY A O 1
ATOM 2392 N N . GLN A 1 309 ? 7.424 19.975 -36.268 1.00 35.66 309 GLN A N 1
ATOM 2393 C CA . GLN A 1 309 ? 7.448 20.171 -37.733 1.00 35.66 309 GLN A CA 1
ATOM 2394 C C . GLN A 1 309 ? 6.076 20.176 -38.433 1.00 35.66 309 GLN A C 1
ATOM 2396 O O . GLN A 1 309 ? 6.026 20.242 -39.656 1.00 35.66 309 GLN A O 1
ATOM 2401 N N . GLN A 1 310 ? 4.953 20.191 -37.704 1.00 34.88 310 GLN A N 1
ATOM 2402 C CA . GLN A 1 310 ? 3.614 20.306 -38.321 1.00 34.88 310 GLN A CA 1
ATOM 2403 C C . GLN A 1 310 ? 2.781 21.510 -37.851 1.00 34.88 310 GLN A C 1
ATOM 2405 O O . GLN A 1 310 ? 1.571 21.543 -38.054 1.00 34.88 310 GLN A O 1
ATOM 2410 N N . GLN A 1 311 ? 3.407 22.546 -37.289 1.00 34.34 311 GLN A N 1
ATOM 2411 C CA . GLN A 1 311 ? 2.742 23.832 -37.037 1.00 34.34 31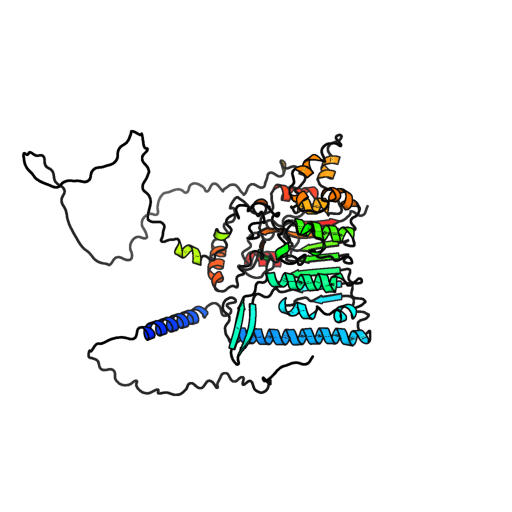1 GLN A CA 1
ATOM 2412 C C . GLN A 1 311 ? 3.398 24.969 -37.827 1.00 34.34 311 GLN A C 1
ATOM 2414 O O . GLN A 1 311 ? 3.894 25.935 -37.262 1.00 34.34 311 GLN A O 1
ATOM 2419 N N . GLN A 1 312 ? 3.395 24.855 -39.157 1.00 33.69 312 GLN A N 1
ATOM 2420 C CA . GLN A 1 312 ? 3.572 26.000 -40.059 1.00 33.69 312 GLN A CA 1
ATOM 2421 C C . GLN A 1 312 ? 2.707 25.866 -41.318 1.00 33.69 312 GLN A C 1
ATOM 2423 O O . GLN A 1 312 ? 3.201 26.001 -42.424 1.00 33.69 312 GLN A O 1
ATOM 2428 N N . VAL A 1 313 ? 1.403 25.621 -41.181 1.00 34.69 313 VAL A N 1
ATOM 2429 C CA . VAL A 1 313 ? 0.417 26.047 -42.191 1.00 34.69 313 VAL A CA 1
ATOM 2430 C C . VAL A 1 313 ? -0.890 26.338 -41.450 1.00 34.69 313 VAL A C 1
ATOM 2432 O O . VAL A 1 313 ? -1.294 25.538 -40.614 1.00 34.69 313 VAL A O 1
ATOM 2435 N N . TRP A 1 314 ? -1.525 27.466 -41.785 1.00 28.12 314 TRP A N 1
ATOM 2436 C CA . TRP A 1 314 ? -2.804 28.011 -41.290 1.00 28.12 314 TRP A CA 1
ATOM 2437 C C . TRP A 1 314 ? -2.723 29.122 -40.235 1.00 28.12 314 TRP A C 1
ATOM 2439 O O . TRP A 1 314 ? -3.110 28.964 -39.082 1.00 28.12 314 TRP A O 1
ATOM 2449 N N . GLN A 1 315 ? -2.351 30.318 -40.700 1.00 29.56 315 GLN A N 1
ATOM 2450 C CA . GLN A 1 315 ? -2.968 31.560 -40.231 1.00 29.56 315 GLN A CA 1
ATOM 2451 C C . GLN A 1 315 ? -3.430 32.380 -41.443 1.00 29.56 315 GLN A C 1
ATOM 2453 O O . GLN A 1 315 ? -2.632 33.031 -42.107 1.00 29.56 315 GLN A O 1
ATOM 2458 N N . LEU A 1 316 ? -4.734 32.349 -41.724 1.00 33.50 316 LEU A N 1
ATOM 2459 C CA . LEU A 1 316 ? -5.433 33.427 -42.423 1.00 33.50 316 LEU A CA 1
ATOM 2460 C C . LEU A 1 316 ? -6.627 33.828 -41.551 1.00 33.50 316 LEU A C 1
ATOM 2462 O O . LEU A 1 316 ? -7.417 32.984 -41.131 1.00 33.50 316 LEU A O 1
ATOM 2466 N N . GLN A 1 317 ? -6.687 35.118 -41.227 1.00 32.03 317 GLN A N 1
ATOM 2467 C CA . GLN A 1 317 ? -7.712 35.760 -40.404 1.00 32.03 317 GLN A CA 1
ATOM 2468 C C . GLN A 1 317 ? -9.083 35.782 -41.101 1.00 32.03 317 GLN A C 1
ATOM 2470 O O . GLN A 1 317 ? -9.135 35.985 -42.315 1.00 32.03 317 GLN A O 1
ATOM 2475 N N . PRO A 1 318 ? -10.200 35.657 -40.360 1.00 30.12 318 PRO A N 1
ATOM 2476 C CA . PRO A 1 318 ? -11.525 35.896 -40.912 1.00 30.12 318 PRO A CA 1
ATOM 2477 C C . PRO A 1 318 ? -11.881 37.391 -40.855 1.00 30.12 318 PRO A C 1
ATOM 2479 O O . PRO A 1 318 ? -11.869 38.008 -39.790 1.00 30.12 318 PRO A O 1
ATOM 2482 N N . VAL A 1 319 ? -12.246 37.960 -42.005 1.00 31.84 319 VAL A N 1
ATOM 2483 C CA . VAL A 1 319 ? -12.972 39.236 -42.105 1.00 31.84 319 VAL A CA 1
ATOM 2484 C C . VAL A 1 319 ? -14.475 38.937 -42.069 1.00 31.84 319 VAL A C 1
ATOM 2486 O O . VAL A 1 319 ? -14.946 37.989 -42.694 1.00 31.84 319 VAL A O 1
ATOM 2489 N N . GLN A 1 320 ? -15.207 39.731 -41.287 1.00 33.00 320 GLN A N 1
ATOM 2490 C CA . GLN A 1 320 ? -16.636 39.598 -40.999 1.00 33.00 320 GLN A CA 1
ATOM 2491 C C . GLN A 1 320 ? -17.516 39.647 -42.259 1.00 33.00 320 GLN A C 1
ATOM 2493 O O . GLN A 1 320 ? -17.349 40.506 -43.122 1.00 33.00 320 GLN A O 1
ATOM 2498 N N . ALA A 1 321 ? -18.508 38.756 -42.313 1.00 29.64 321 ALA A N 1
ATOM 2499 C CA . ALA A 1 321 ? -19.567 38.759 -43.312 1.00 29.64 321 ALA A CA 1
ATOM 2500 C C . ALA A 1 321 ? -20.721 39.678 -42.878 1.00 29.64 321 ALA A C 1
ATOM 2502 O O . ALA A 1 321 ? -21.289 39.488 -41.804 1.00 29.64 321 ALA A O 1
ATOM 2503 N N . ASN A 1 322 ? -21.109 40.613 -43.748 1.00 30.56 322 ASN A N 1
ATOM 2504 C CA . ASN A 1 322 ? -22.449 41.194 -43.755 1.00 30.56 322 ASN A CA 1
ATOM 2505 C C . ASN A 1 322 ? -23.143 40.711 -45.035 1.00 30.56 322 ASN A C 1
ATOM 2507 O O . ASN A 1 322 ? -22.574 40.789 -46.123 1.00 30.56 322 ASN A O 1
ATOM 2511 N N . GLY A 1 323 ? -24.315 40.098 -44.874 1.00 29.73 323 GLY A N 1
ATOM 2512 C CA . GLY A 1 323 ? -24.945 39.279 -45.905 1.00 29.73 323 GLY A CA 1
ATOM 2513 C C . GLY A 1 323 ? -25.621 40.060 -47.028 1.00 29.73 323 GLY A C 1
ATOM 2514 O O . GLY A 1 323 ? -26.067 41.182 -46.823 1.00 29.73 323 GLY A O 1
ATOM 2515 N N . GLN A 1 324 ? -25.774 39.397 -48.180 1.00 31.83 324 GLN A N 1
ATOM 2516 C CA . GLN A 1 324 ? -26.980 39.451 -49.012 1.00 31.83 324 GLN A CA 1
ATOM 2517 C C . GLN A 1 324 ? -26.967 38.356 -50.105 1.00 31.83 324 GLN A C 1
ATOM 2519 O O . GLN A 1 324 ? -26.036 38.248 -50.890 1.00 31.83 324 GLN A O 1
ATOM 2524 N N . ALA A 1 325 ? -28.025 37.538 -50.066 1.00 31.30 325 ALA A N 1
ATOM 2525 C CA . ALA A 1 325 ? -28.756 36.827 -51.128 1.00 31.30 325 ALA A CA 1
ATOM 2526 C C . ALA A 1 325 ? -28.051 36.197 -52.367 1.00 31.30 325 ALA A C 1
ATOM 2528 O O . ALA A 1 325 ? -27.589 36.886 -53.264 1.00 31.30 325 ALA A O 1
ATOM 2529 N N . LEU A 1 326 ? -28.178 34.858 -52.448 1.00 32.53 326 LEU A N 1
ATOM 2530 C CA . LEU A 1 326 ? -28.689 34.025 -53.567 1.00 32.53 326 LEU A CA 1
ATOM 2531 C C . LEU A 1 326 ? -28.257 34.317 -55.031 1.00 32.53 326 LEU A C 1
ATOM 2533 O O . LEU A 1 326 ? -28.808 35.218 -55.650 1.00 32.53 326 LEU A O 1
ATOM 2537 N N . GLN A 1 327 ? -27.463 33.417 -55.645 1.00 32.81 327 GLN A N 1
ATOM 2538 C CA . GLN A 1 327 ? -27.859 32.465 -56.725 1.00 32.81 327 GLN A CA 1
ATOM 2539 C C . GLN A 1 327 ? -26.638 31.731 -57.368 1.00 32.81 327 GLN A C 1
ATOM 2541 O O . GLN A 1 327 ? -25.535 32.274 -57.351 1.00 32.81 327 GLN A O 1
ATOM 2546 N N . PRO A 1 328 ? -26.803 30.494 -57.904 1.00 31.75 328 PRO A N 1
ATOM 2547 C CA . PRO A 1 328 ? -25.731 29.653 -58.477 1.00 31.75 328 PRO A CA 1
ATOM 2548 C C . PRO A 1 328 ? -25.483 29.910 -59.996 1.00 31.75 328 PRO A C 1
ATOM 2550 O O . PRO A 1 328 ? -26.209 30.695 -60.603 1.00 31.75 328 PRO A O 1
ATOM 2553 N N . PRO A 1 329 ? -24.442 29.305 -60.618 1.00 40.62 329 PRO A N 1
ATOM 2554 C CA . PRO A 1 329 ? -23.547 29.972 -61.575 1.00 40.62 329 PRO A CA 1
ATOM 2555 C C . PRO A 1 329 ? -23.860 29.702 -63.059 1.00 40.62 329 PRO A C 1
ATOM 2557 O O . PRO A 1 329 ? -24.544 28.729 -63.381 1.00 40.62 329 PRO A O 1
ATOM 2560 N N . PRO A 1 330 ? -23.204 30.441 -63.975 1.00 32.25 330 PRO A N 1
ATOM 2561 C CA . PRO A 1 330 ? -22.803 29.875 -65.258 1.00 32.25 330 PRO A CA 1
ATOM 2562 C C . PRO A 1 330 ? -21.280 29.928 -65.498 1.00 32.25 330 PRO A C 1
ATOM 2564 O O . PRO A 1 330 ? -20.595 30.901 -65.189 1.00 32.25 330 PRO A O 1
ATOM 2567 N N . LEU A 1 331 ? -20.780 28.831 -66.073 1.00 35.53 331 LEU A N 1
ATOM 2568 C CA . LEU A 1 331 ? -19.449 28.630 -66.665 1.00 35.53 331 LEU A CA 1
ATOM 2569 C C . LEU A 1 331 ? -19.285 29.435 -67.988 1.00 35.53 331 LEU A C 1
ATOM 2571 O O . LEU A 1 331 ? -20.266 29.985 -68.490 1.00 35.53 331 LEU A O 1
ATOM 2575 N N . PRO A 1 332 ? -18.059 29.550 -68.542 1.00 43.97 332 PRO A N 1
ATOM 2576 C CA . PRO A 1 332 ? -17.563 30.750 -69.220 1.00 43.97 332 PRO A CA 1
ATOM 2577 C C . PRO A 1 332 ? -17.771 30.734 -70.740 1.00 43.97 332 PRO A C 1
ATOM 2579 O O . PRO A 1 332 ? -18.048 29.687 -71.329 1.00 43.97 332 PRO A O 1
ATOM 2582 N N . PRO A 1 333 ? -17.460 31.860 -71.402 1.00 35.22 333 PRO A N 1
ATOM 2583 C CA . PRO A 1 333 ? -16.760 31.758 -72.672 1.00 35.22 333 PRO A CA 1
ATOM 2584 C C . PRO A 1 333 ? -15.533 32.671 -72.770 1.00 35.22 333 PRO A C 1
ATOM 2586 O O . PRO A 1 333 ? -15.373 33.670 -72.072 1.00 35.22 333 PRO A O 1
ATOM 2589 N N . ALA A 1 334 ? -14.652 32.231 -73.660 1.00 31.27 334 ALA A N 1
ATOM 2590 C CA . ALA A 1 334 ? -13.336 32.753 -73.972 1.00 31.27 334 ALA A CA 1
ATOM 2591 C C . ALA A 1 334 ? -13.405 33.920 -75.007 1.00 31.27 334 ALA A C 1
ATOM 2593 O O . ALA A 1 334 ? -14.422 34.608 -75.069 1.00 31.27 334 ALA A O 1
ATOM 2594 N N . PRO A 1 335 ? -12.334 34.245 -75.758 1.00 42.03 335 PRO A N 1
ATOM 2595 C CA . PRO A 1 335 ? -11.724 35.573 -75.806 1.00 42.03 335 PRO A CA 1
ATOM 2596 C C . PRO A 1 335 ? -12.074 36.365 -77.082 1.00 42.03 335 PRO A C 1
ATOM 2598 O O . PRO A 1 335 ? -12.442 35.766 -78.087 1.00 42.03 335 PRO A O 1
ATOM 2601 N N . ASN A 1 336 ? -11.906 37.697 -77.070 1.00 30.22 336 ASN A N 1
ATOM 2602 C CA . ASN A 1 336 ? -11.259 38.489 -78.140 1.00 30.22 336 ASN A CA 1
ATOM 2603 C C . ASN A 1 336 ? -11.396 40.015 -77.928 1.00 30.22 336 ASN A C 1
ATOM 2605 O O . ASN A 1 336 ? -12.355 40.503 -77.343 1.00 30.22 336 ASN A O 1
ATOM 2609 N N . GLN A 1 337 ? -10.366 40.723 -78.404 1.00 30.45 337 GLN A N 1
ATOM 2610 C CA . GLN A 1 337 ? -10.063 42.171 -78.384 1.00 30.45 337 GLN A CA 1
ATOM 2611 C C . GLN A 1 337 ? -11.063 43.042 -79.207 1.00 30.45 337 GLN A C 1
ATOM 2613 O O . GLN A 1 337 ? -12.018 42.456 -79.715 1.00 30.45 337 GLN A O 1
ATOM 2618 N N . PRO A 1 338 ? -10.855 44.363 -79.504 1.00 39.72 338 PRO A N 1
ATOM 2619 C CA . PRO A 1 338 ? -9.817 45.345 -79.100 1.00 39.72 338 PRO A CA 1
ATOM 2620 C C . PRO A 1 338 ? -10.333 46.767 -78.727 1.00 39.72 338 PRO A C 1
ATOM 2622 O O . PRO A 1 338 ? -11.463 47.134 -79.028 1.00 39.72 338 PRO A O 1
ATOM 2625 N N . GLY A 1 339 ? -9.449 47.630 -78.196 1.00 27.31 339 GLY A N 1
ATOM 2626 C CA . GLY A 1 339 ? -9.513 49.078 -78.478 1.00 27.31 339 GLY A CA 1
ATOM 2627 C C . GLY A 1 339 ? -9.287 50.070 -77.323 1.00 27.31 339 GLY A C 1
ATOM 2628 O O . GLY A 1 339 ? -10.069 50.122 -76.385 1.00 27.31 339 GLY A O 1
ATOM 2629 N N . ALA A 1 340 ? -8.294 50.946 -77.539 1.00 30.22 340 ALA A N 1
ATOM 2630 C CA . ALA A 1 340 ? -8.099 52.310 -77.013 1.00 30.22 340 ALA A CA 1
ATOM 2631 C C . ALA A 1 340 ? -7.393 52.545 -75.647 1.00 30.22 340 ALA A C 1
ATOM 2633 O O . ALA A 1 340 ? -7.849 52.167 -74.577 1.00 30.22 340 ALA A O 1
ATOM 2634 N N . ALA A 1 341 ? -6.260 53.251 -75.761 1.00 29.94 341 ALA A N 1
ATOM 2635 C CA . ALA A 1 341 ? -5.368 53.862 -74.758 1.00 29.94 341 ALA A CA 1
ATOM 2636 C C . ALA A 1 341 ? -5.989 55.158 -74.132 1.00 29.94 341 ALA A C 1
ATOM 2638 O O . ALA A 1 341 ? -7.071 55.523 -74.597 1.00 29.94 341 ALA A O 1
ATOM 2639 N N . PRO A 1 342 ? -5.352 55.932 -73.199 1.00 39.59 342 PRO A N 1
ATOM 2640 C CA . PRO A 1 342 ? -3.932 55.915 -72.806 1.00 39.59 342 PRO A CA 1
ATOM 2641 C C . PRO A 1 342 ? -3.553 56.127 -71.311 1.00 39.59 342 PRO A C 1
ATOM 2643 O O . PRO A 1 342 ? -4.315 56.642 -70.506 1.00 39.59 342 PRO A O 1
ATOM 2646 N N . ALA A 1 343 ? -2.281 55.783 -71.046 1.00 27.98 343 ALA A N 1
ATOM 2647 C CA . ALA A 1 343 ? -1.267 56.418 -70.180 1.00 27.98 343 ALA A CA 1
ATOM 2648 C C . ALA A 1 343 ? -1.539 56.684 -68.682 1.00 27.98 343 ALA A C 1
ATOM 2650 O O . ALA A 1 343 ? -2.452 57.418 -68.335 1.00 27.98 343 ALA A O 1
ATOM 2651 N N . GLN A 1 344 ? -0.620 56.216 -67.818 1.00 31.77 344 GLN A N 1
ATOM 2652 C CA . GLN A 1 344 ? 0.347 57.019 -67.029 1.00 31.77 344 GLN A CA 1
ATOM 2653 C C . GLN A 1 344 ? 1.410 56.072 -66.404 1.00 31.77 344 GLN A C 1
ATOM 2655 O O . GLN A 1 344 ? 1.098 54.955 -65.998 1.00 31.77 344 GLN A O 1
ATOM 2660 N N . LEU A 1 345 ? 2.677 56.511 -66.418 1.00 25.86 345 LEU A N 1
ATOM 2661 C CA . LEU A 1 345 ? 3.908 55.835 -65.949 1.00 25.86 345 LEU A CA 1
ATOM 2662 C C . LEU A 1 345 ? 3.942 55.725 -64.398 1.00 25.86 345 LEU A C 1
ATOM 2664 O O . LEU A 1 345 ? 3.241 56.480 -63.739 1.00 25.86 345 LEU A O 1
ATOM 2668 N N . ILE A 1 346 ? 4.696 54.840 -63.721 1.00 30.81 346 ILE A N 1
ATOM 2669 C CA . ILE A 1 346 ? 6.156 54.873 -63.423 1.00 30.81 346 ILE A CA 1
ATOM 2670 C C . ILE A 1 346 ? 6.468 53.578 -62.608 1.00 30.81 346 ILE A C 1
ATOM 2672 O O . ILE A 1 346 ? 5.806 53.316 -61.612 1.00 30.81 346 ILE A O 1
ATOM 2676 N N . ASN A 1 347 ? 7.268 52.636 -63.126 1.00 28.56 347 ASN A N 1
ATOM 2677 C CA . ASN A 1 347 ? 8.681 52.309 -62.813 1.00 28.56 347 ASN A CA 1
ATOM 2678 C C . ASN A 1 347 ? 8.988 51.626 -61.447 1.00 28.56 347 ASN A C 1
ATOM 2680 O O . ASN A 1 347 ? 9.067 52.290 -60.419 1.00 28.56 347 ASN A O 1
ATOM 2684 N N . ILE A 1 348 ? 9.291 50.316 -61.473 1.00 32.66 348 ILE A N 1
ATOM 2685 C CA . ILE A 1 348 ? 10.042 49.579 -60.431 1.00 32.66 348 ILE A CA 1
ATOM 2686 C C . ILE A 1 348 ? 11.117 48.736 -61.145 1.00 32.66 348 ILE A C 1
ATOM 2688 O O . ILE A 1 348 ? 10.755 47.991 -62.060 1.00 32.66 348 ILE A O 1
ATOM 2692 N N . PRO A 1 349 ? 12.409 48.811 -60.768 1.00 31.72 349 PRO A N 1
ATOM 2693 C CA . PRO A 1 349 ? 13.436 47.961 -61.351 1.00 31.72 349 PRO A CA 1
ATOM 2694 C C . PRO A 1 349 ? 13.591 46.623 -60.612 1.00 31.72 349 PRO A C 1
ATOM 2696 O O . PRO A 1 349 ? 13.467 46.524 -59.392 1.00 31.72 349 PRO A O 1
ATOM 2699 N N . LEU A 1 350 ? 13.894 45.609 -61.422 1.00 29.72 350 LEU A N 1
ATOM 2700 C CA . LEU A 1 350 ? 14.223 44.222 -61.102 1.00 29.72 350 LEU A CA 1
ATOM 2701 C C . LEU A 1 350 ? 15.747 44.023 -60.959 1.00 29.72 350 LEU A C 1
ATOM 2703 O O . LEU A 1 350 ? 16.522 44.731 -61.600 1.00 29.72 350 LEU A O 1
ATOM 2707 N N . GLY A 1 351 ? 16.140 42.940 -60.277 1.00 28.83 351 GLY A N 1
ATOM 2708 C CA . GLY A 1 351 ? 17.465 42.296 -60.367 1.00 28.83 351 GLY A CA 1
ATOM 2709 C C . GLY A 1 351 ? 18.247 42.353 -59.045 1.00 28.83 351 GLY A C 1
ATOM 2710 O O . GLY A 1 351 ? 18.084 43.302 -58.294 1.00 28.83 351 GLY A O 1
ATOM 2711 N N . ILE A 1 352 ? 19.108 41.413 -58.641 1.00 30.20 352 ILE A N 1
ATOM 2712 C CA . ILE A 1 352 ? 19.899 40.338 -59.282 1.00 30.20 352 ILE A CA 1
ATOM 2713 C C . ILE A 1 352 ? 20.296 39.388 -58.109 1.00 30.20 352 ILE A C 1
ATOM 2715 O O . ILE A 1 352 ? 20.584 39.873 -57.022 1.00 30.20 352 ILE A O 1
ATOM 2719 N N . LEU A 1 353 ? 20.050 38.071 -58.160 1.00 28.97 353 LEU A N 1
ATOM 2720 C CA . LEU A 1 353 ? 20.993 36.972 -58.478 1.00 28.97 353 LEU A CA 1
ATOM 2721 C C . LEU A 1 353 ? 22.274 36.852 -57.599 1.00 28.97 353 LEU A C 1
ATOM 2723 O O . LEU A 1 353 ? 23.139 37.716 -57.629 1.00 28.97 353 LEU A O 1
ATOM 2727 N N . ALA A 1 354 ? 22.406 35.667 -56.975 1.00 30.86 354 ALA A N 1
ATOM 2728 C CA . ALA A 1 354 ? 23.624 34.926 -56.589 1.00 30.86 354 ALA A CA 1
ATOM 2729 C C . ALA A 1 354 ? 24.525 35.423 -55.433 1.00 30.86 354 ALA A C 1
ATOM 2731 O O . ALA A 1 354 ? 25.108 36.494 -55.517 1.00 30.86 354 ALA A O 1
ATOM 2732 N N . GLN A 1 355 ? 24.776 34.546 -54.440 1.00 30.66 355 GLN A N 1
ATOM 2733 C CA . GLN A 1 355 ? 26.122 34.070 -54.046 1.00 30.66 355 GLN A CA 1
ATOM 2734 C C . GLN A 1 355 ? 26.070 32.986 -52.945 1.00 30.66 355 GLN A C 1
ATOM 2736 O O . GLN A 1 355 ? 25.158 32.952 -52.125 1.00 30.66 355 GLN A O 1
ATOM 2741 N N . GLY A 1 356 ? 27.035 32.061 -53.010 1.00 31.55 356 GLY A N 1
ATOM 2742 C CA . GLY A 1 356 ? 27.186 30.866 -52.173 1.00 31.55 356 GLY A CA 1
ATOM 2743 C C . GLY A 1 356 ? 27.897 31.087 -50.820 1.00 31.55 356 GLY A C 1
ATOM 2744 O O . GLY A 1 356 ? 27.968 32.214 -50.339 1.00 31.55 356 GLY A O 1
ATOM 2745 N N . PRO A 1 357 ? 28.397 30.009 -50.179 1.00 44.56 357 PRO A N 1
ATOM 2746 C CA . PRO A 1 357 ? 28.468 29.898 -48.724 1.00 44.56 357 PRO A CA 1
ATOM 2747 C C . PRO A 1 357 ? 29.861 30.194 -48.153 1.00 44.56 357 PRO A C 1
ATOM 2749 O O . PRO A 1 357 ? 30.828 29.535 -48.515 1.00 44.56 357 PRO A O 1
ATOM 2752 N N . ALA A 1 358 ? 29.944 31.134 -47.210 1.00 31.08 358 ALA A N 1
ATOM 2753 C CA . ALA A 1 358 ? 30.942 31.190 -46.135 1.00 31.08 358 ALA A CA 1
ATOM 2754 C C . ALA A 1 358 ? 30.695 32.454 -45.303 1.00 31.08 358 ALA A C 1
ATOM 2756 O O . ALA A 1 358 ? 30.966 33.545 -45.788 1.00 31.08 358 ALA A O 1
ATOM 2757 N N . GLN A 1 359 ? 30.201 32.309 -44.070 1.00 31.84 359 GLN A N 1
ATOM 2758 C CA . GLN A 1 359 ? 30.488 33.212 -42.942 1.00 31.84 359 GLN A CA 1
ATOM 2759 C C . GLN A 1 359 ? 29.879 32.628 -41.660 1.00 31.84 359 GLN A C 1
ATOM 2761 O O . GLN A 1 359 ? 28.794 32.979 -41.207 1.00 31.84 359 GLN A O 1
ATOM 2766 N N . ILE A 1 360 ? 30.612 31.666 -41.101 1.00 39.56 360 ILE A N 1
ATOM 2767 C CA . ILE A 1 360 ? 30.551 31.312 -39.685 1.00 39.56 360 ILE A CA 1
ATOM 2768 C C . ILE A 1 360 ? 31.473 32.302 -38.959 1.00 39.56 360 ILE A C 1
ATOM 2770 O O . ILE A 1 360 ? 32.573 32.567 -39.436 1.00 39.56 360 ILE A O 1
ATOM 2774 N N . ALA A 1 361 ? 31.015 32.782 -37.800 1.00 36.25 361 ALA A N 1
ATOM 2775 C CA . ALA A 1 361 ? 31.723 33.611 -36.820 1.00 36.25 361 ALA A CA 1
ATOM 2776 C C . ALA A 1 361 ? 31.854 35.112 -37.140 1.00 36.25 361 ALA A C 1
ATOM 2778 O O . ALA A 1 361 ? 32.890 35.556 -37.615 1.00 36.25 361 ALA A O 1
ATOM 2779 N N . GLN A 1 362 ? 30.825 35.891 -36.771 1.00 34.66 362 GLN A N 1
ATOM 2780 C CA . GLN A 1 362 ? 30.936 37.243 -36.182 1.00 34.66 362 GLN A CA 1
ATOM 2781 C C . GLN A 1 362 ? 29.532 37.819 -35.907 1.00 34.66 362 GLN A C 1
ATOM 2783 O O . GLN A 1 362 ? 28.981 38.559 -36.711 1.00 34.66 362 GLN A O 1
ATOM 2788 N N . ALA A 1 363 ? 28.935 37.460 -34.764 1.00 29.20 363 ALA A N 1
ATOM 2789 C CA . ALA A 1 363 ? 27.795 38.188 -34.180 1.00 29.20 363 ALA A CA 1
ATOM 2790 C C . ALA A 1 363 ? 27.648 37.942 -32.660 1.00 29.20 363 ALA A C 1
ATOM 2792 O O . ALA A 1 363 ? 26.547 37.939 -32.118 1.00 29.20 363 ALA A O 1
ATOM 2793 N N . LEU A 1 364 ? 28.764 37.719 -31.959 1.00 32.94 364 LEU A N 1
ATOM 2794 C CA . LEU A 1 364 ? 28.838 37.788 -30.498 1.00 32.94 364 LEU A CA 1
ATOM 2795 C C . LEU A 1 364 ? 29.788 38.946 -30.161 1.00 32.94 364 LEU A C 1
ATOM 2797 O O . LEU A 1 364 ? 30.876 39.002 -30.724 1.00 32.94 364 LEU A O 1
ATOM 2801 N N . ASN A 1 365 ? 29.362 39.834 -29.259 1.00 35.28 365 ASN A N 1
ATOM 2802 C CA . ASN A 1 365 ? 29.948 41.130 -28.872 1.00 35.28 365 ASN A CA 1
ATOM 2803 C C . ASN A 1 365 ? 29.717 42.317 -29.816 1.00 35.28 365 ASN A C 1
ATOM 2805 O O . ASN A 1 365 ? 30.501 42.550 -30.725 1.00 35.28 365 ASN A O 1
ATOM 2809 N N . ILE A 1 366 ? 28.713 43.137 -29.488 1.00 27.00 366 ILE A N 1
ATOM 2810 C CA . ILE A 1 366 ? 28.823 44.575 -29.157 1.00 27.00 366 ILE A CA 1
ATOM 2811 C C . ILE A 1 366 ? 27.485 44.955 -28.499 1.00 27.00 366 ILE A C 1
ATOM 2813 O O . ILE A 1 366 ? 26.430 44.725 -29.084 1.00 27.00 366 ILE A O 1
ATOM 2817 N N . GLY A 1 367 ? 27.518 45.498 -27.275 1.00 27.39 367 GLY A N 1
ATOM 2818 C CA . GLY A 1 367 ? 26.308 45.990 -26.600 1.00 27.39 367 GLY A CA 1
ATOM 2819 C C . GLY A 1 367 ? 26.242 45.868 -25.075 1.00 27.39 367 GLY A C 1
ATOM 2820 O O . GLY A 1 367 ? 25.147 45.890 -24.528 1.00 27.39 367 GLY A O 1
ATOM 2821 N N . ALA A 1 368 ? 27.368 45.739 -24.367 1.00 35.78 368 ALA A N 1
ATOM 2822 C CA . ALA A 1 368 ? 27.414 46.029 -22.936 1.00 35.78 368 ALA A CA 1
ATOM 2823 C C . ALA A 1 368 ? 27.614 47.539 -22.750 1.00 35.78 368 ALA A C 1
ATOM 2825 O O . ALA A 1 368 ? 28.719 48.016 -22.991 1.00 35.78 368 ALA A O 1
ATOM 2826 N N . GLN A 1 369 ? 26.561 48.271 -22.366 1.00 32.72 369 GLN A N 1
ATOM 2827 C CA . GLN A 1 369 ? 26.584 49.412 -21.432 1.00 32.72 369 GLN A CA 1
ATOM 2828 C C . GLN A 1 369 ? 25.215 50.116 -21.391 1.00 32.72 369 GLN A C 1
ATOM 2830 O O . GLN A 1 369 ? 24.624 50.420 -22.421 1.00 32.72 369 GLN A O 1
ATOM 2835 N N . ASN A 1 370 ? 24.772 50.406 -20.163 1.00 36.31 370 ASN A N 1
ATOM 2836 C CA . ASN A 1 370 ? 23.600 51.193 -19.759 1.00 36.31 370 ASN A CA 1
ATOM 2837 C C . ASN A 1 370 ? 22.206 50.568 -19.936 1.00 36.31 370 ASN A C 1
ATOM 2839 O O . ASN A 1 370 ? 21.407 50.998 -20.759 1.00 36.31 370 ASN A O 1
ATOM 2843 N N . ALA A 1 371 ? 21.858 49.672 -19.011 1.00 30.98 371 ALA A N 1
ATOM 2844 C CA . ALA A 1 371 ? 20.514 49.638 -18.438 1.00 30.98 371 ALA A CA 1
ATOM 2845 C C . ALA A 1 371 ? 20.621 49.206 -16.969 1.00 30.98 371 ALA A C 1
ATOM 2847 O O . ALA A 1 371 ? 21.007 48.078 -16.667 1.00 30.98 371 ALA A O 1
ATOM 2848 N N . GLN A 1 372 ? 20.339 50.130 -16.049 1.00 28.50 372 GLN A N 1
ATOM 2849 C CA . GLN A 1 372 ? 20.131 49.812 -14.639 1.00 28.50 372 GLN A CA 1
ATOM 2850 C C . GLN A 1 372 ? 19.031 48.756 -14.535 1.00 28.50 372 GLN A C 1
ATOM 2852 O O . GLN A 1 372 ? 17.936 48.936 -15.067 1.00 28.50 372 GLN A O 1
ATOM 2857 N N . ALA A 1 373 ? 19.349 47.648 -13.869 1.00 27.83 373 ALA A N 1
ATOM 2858 C CA . ALA A 1 373 ? 18.393 46.601 -13.568 1.00 27.83 373 ALA A CA 1
ATOM 2859 C C . ALA A 1 373 ? 17.207 47.208 -12.797 1.00 27.83 373 ALA A C 1
ATOM 2861 O O . ALA A 1 373 ? 17.440 47.869 -11.778 1.00 27.83 373 ALA A O 1
ATOM 2862 N N . PRO A 1 374 ? 15.947 46.996 -13.219 1.00 29.83 374 PRO A N 1
ATOM 2863 C CA . PRO A 1 374 ? 14.850 47.166 -12.289 1.00 29.83 374 PRO A CA 1
ATOM 2864 C C . PRO A 1 374 ? 15.103 46.173 -11.154 1.00 29.83 374 PRO A C 1
ATOM 2866 O O . PRO A 1 374 ? 15.352 44.990 -11.400 1.00 29.83 374 PRO A O 1
ATOM 2869 N N . ALA A 1 375 ? 15.128 46.682 -9.923 1.00 26.97 375 ALA A N 1
ATOM 2870 C CA . ALA A 1 375 ? 15.219 45.860 -8.731 1.00 26.97 375 ALA A CA 1
ATOM 2871 C C . ALA A 1 375 ? 14.232 44.698 -8.874 1.00 26.97 375 ALA A C 1
ATOM 2873 O O . ALA A 1 375 ? 13.050 44.915 -9.147 1.00 26.97 375 ALA A O 1
ATOM 2874 N N . LEU A 1 376 ? 14.748 43.475 -8.746 1.00 34.31 376 LEU A N 1
ATOM 2875 C CA . LEU A 1 376 ? 13.952 42.267 -8.632 1.00 34.31 376 LEU A CA 1
ATOM 2876 C C . LEU A 1 376 ? 12.992 42.482 -7.463 1.00 34.31 376 LEU A C 1
ATOM 2878 O O . LEU A 1 376 ? 13.372 42.320 -6.304 1.00 34.31 376 LEU A O 1
ATOM 2882 N N . ALA A 1 377 ? 11.758 42.879 -7.765 1.00 31.73 377 ALA A N 1
ATOM 2883 C CA . ALA A 1 377 ? 10.658 42.655 -6.857 1.00 31.73 377 ALA A CA 1
ATOM 2884 C C . ALA A 1 377 ? 10.639 41.142 -6.658 1.00 31.73 377 ALA A C 1
ATOM 2886 O O . ALA A 1 377 ? 10.333 40.391 -7.587 1.00 31.73 377 ALA A O 1
ATOM 2887 N N . GLN A 1 378 ? 11.094 40.711 -5.482 1.00 33.09 378 GLN A N 1
ATOM 2888 C CA . GLN A 1 378 ? 10.914 39.352 -5.011 1.00 33.09 378 GLN A CA 1
ATOM 2889 C C . GLN A 1 378 ? 9.457 39.001 -5.295 1.00 33.09 378 GLN A C 1
ATOM 2891 O O . GLN A 1 378 ? 8.546 39.701 -4.846 1.00 33.09 378 GLN A O 1
ATOM 2896 N N . ALA A 1 379 ? 9.245 37.984 -6.131 1.00 35.12 379 ALA A N 1
ATOM 2897 C CA . ALA A 1 379 ? 7.922 37.414 -6.270 1.00 35.12 379 ALA A CA 1
ATOM 2898 C C . ALA A 1 379 ? 7.449 37.075 -4.847 1.00 35.12 379 ALA A C 1
ATOM 2900 O O . ALA A 1 379 ? 8.241 36.499 -4.096 1.00 35.12 379 ALA A O 1
ATOM 2901 N N . PRO A 1 380 ? 6.233 37.476 -4.445 1.00 32.78 380 PRO A N 1
ATOM 2902 C CA . PRO A 1 380 ? 5.736 37.135 -3.125 1.00 32.78 380 PRO A CA 1
ATOM 2903 C C . PRO A 1 380 ? 5.804 35.615 -2.962 1.00 32.78 380 PRO A C 1
ATOM 2905 O O . PRO A 1 380 ? 5.455 34.874 -3.889 1.00 32.78 380 PRO A O 1
ATOM 2908 N N . ASP A 1 381 ? 6.298 35.179 -1.803 1.00 35.31 381 ASP A N 1
ATOM 2909 C CA . ASP A 1 381 ? 6.333 33.779 -1.390 1.00 35.31 381 ASP A CA 1
ATOM 2910 C C . ASP A 1 381 ? 4.996 33.082 -1.697 1.00 35.31 381 ASP A C 1
ATOM 2912 O O . ASP A 1 381 ? 3.940 33.730 -1.707 1.00 35.31 381 ASP A O 1
ATOM 2916 N N . PRO A 1 382 ? 4.995 31.762 -1.966 1.00 44.00 382 PRO A N 1
ATOM 2917 C CA . PRO A 1 382 ? 3.761 31.030 -2.197 1.00 44.00 382 PRO A CA 1
ATOM 2918 C C . PRO A 1 382 ? 2.844 31.250 -0.998 1.00 44.00 382 PRO A C 1
ATOM 2920 O O . PRO A 1 382 ? 3.168 30.803 0.096 1.00 44.00 382 PRO A O 1
ATOM 2923 N N . VAL A 1 383 ? 1.724 31.944 -1.233 1.00 45.59 383 VAL A N 1
ATOM 2924 C CA . VAL A 1 383 ? 0.669 32.221 -0.254 1.00 45.59 383 VAL A CA 1
ATOM 2925 C C . VAL A 1 383 ? 0.418 30.946 0.544 1.00 45.59 383 VAL A C 1
ATOM 2927 O O . VAL A 1 383 ? -0.216 30.004 0.057 1.00 45.59 383 VAL A O 1
ATOM 2930 N N . THR A 1 384 ? 0.963 30.891 1.758 1.00 50.97 384 THR A N 1
ATOM 2931 C CA . THR A 1 384 ? 0.469 29.995 2.792 1.00 50.97 384 THR A CA 1
ATOM 2932 C C . THR A 1 384 ? -1.025 30.270 2.855 1.00 50.97 384 THR A C 1
ATOM 2934 O O . THR A 1 384 ? -1.384 31.445 2.973 1.00 50.97 384 THR A O 1
ATOM 2937 N N . PRO A 1 385 ? -1.906 29.265 2.690 1.00 55.53 385 PRO A N 1
ATOM 2938 C CA . PRO A 1 385 ? -3.325 29.502 2.916 1.00 55.53 385 PRO A CA 1
ATOM 2939 C C . PRO A 1 385 ? -3.434 30.193 4.273 1.00 55.53 385 PRO A C 1
ATOM 2941 O O . PRO A 1 385 ? -2.806 29.714 5.215 1.00 55.53 385 PRO A O 1
ATOM 2944 N N . GLU A 1 386 ? -4.108 31.345 4.334 1.00 63.47 386 GLU A N 1
ATOM 2945 C CA . GLU A 1 386 ? -4.298 32.106 5.571 1.00 63.47 386 GLU A CA 1
ATOM 2946 C C . GLU A 1 386 ? -5.052 31.207 6.553 1.00 63.47 386 GLU A C 1
ATOM 2948 O O . GLU A 1 386 ? -6.283 31.211 6.598 1.00 63.47 386 GLU A O 1
ATOM 2953 N N . TRP A 1 387 ? -4.307 30.379 7.291 1.00 81.56 387 TRP A N 1
ATOM 2954 C CA . TRP A 1 387 ? -4.828 29.444 8.284 1.00 81.56 387 TRP A CA 1
ATOM 2955 C C . TRP A 1 387 ? -5.696 30.188 9.294 1.00 81.56 387 TRP A C 1
ATOM 2957 O O . TRP A 1 387 ? -6.712 29.653 9.723 1.00 81.56 387 TRP A O 1
ATOM 2967 N N . ASP A 1 388 ? -5.361 31.453 9.555 1.00 77.69 388 ASP A N 1
ATOM 2968 C CA . ASP A 1 388 ? -6.089 32.383 10.415 1.00 77.69 388 ASP A CA 1
ATOM 2969 C C . ASP A 1 388 ? -7.555 32.603 9.995 1.00 77.69 388 ASP A C 1
ATOM 2971 O O . ASP A 1 388 ? -8.389 32.966 10.822 1.00 77.69 388 ASP A O 1
ATOM 2975 N N . THR A 1 389 ? -7.898 32.369 8.724 1.00 85.00 389 THR A N 1
ATOM 2976 C CA . THR A 1 389 ? -9.270 32.517 8.199 1.00 85.00 389 THR A CA 1
ATOM 2977 C C . THR A 1 389 ? -9.992 31.184 8.001 1.00 85.00 389 THR A C 1
ATOM 2979 O O . THR A 1 389 ? -11.205 31.156 7.769 1.00 85.00 389 THR A O 1
ATOM 2982 N N . MET A 1 390 ? -9.263 30.069 8.074 1.00 90.69 390 MET A N 1
ATOM 2983 C CA . MET A 1 390 ? -9.813 28.742 7.834 1.00 90.69 390 MET A CA 1
ATOM 2984 C C . MET A 1 390 ? -10.554 28.232 9.071 1.00 90.69 390 MET A C 1
ATOM 2986 O O . MET A 1 390 ? -10.191 28.502 10.212 1.00 90.69 390 MET A O 1
ATOM 2990 N N . ARG A 1 391 ? -11.627 27.478 8.833 1.00 90.00 391 ARG A N 1
ATOM 2991 C CA . ARG A 1 391 ? -12.411 26.817 9.880 1.00 90.00 391 ARG A CA 1
ATOM 2992 C C . ARG A 1 391 ? -12.472 25.326 9.609 1.00 90.00 391 ARG A C 1
ATOM 2994 O O . ARG A 1 391 ? -12.366 24.901 8.454 1.00 90.00 391 ARG A O 1
ATOM 3001 N N . LEU A 1 392 ? -12.661 24.550 10.673 1.00 91.75 392 LEU A N 1
ATOM 3002 C CA . LEU A 1 392 ? -12.911 23.120 10.557 1.00 91.75 392 LEU A CA 1
ATOM 3003 C C . LEU A 1 392 ? -14.180 22.907 9.728 1.00 91.75 392 LEU A C 1
ATOM 3005 O O . LEU A 1 392 ? -15.186 23.586 9.931 1.00 91.75 392 LEU A O 1
ATOM 3009 N N . ARG A 1 393 ? -14.109 21.990 8.762 1.00 90.50 393 ARG A N 1
ATOM 3010 C CA . ARG A 1 393 ? -15.248 21.601 7.923 1.00 90.50 393 ARG A CA 1
ATOM 3011 C C . ARG A 1 393 ? -15.395 20.097 7.933 1.00 90.50 393 ARG A C 1
ATOM 3013 O O . ARG A 1 393 ? -14.386 19.393 7.865 1.00 90.50 393 ARG A O 1
ATOM 3020 N N . VAL A 1 394 ? -16.638 19.625 7.962 1.00 89.56 394 VAL A N 1
ATOM 3021 C CA . VAL A 1 394 ? -16.939 18.202 7.803 1.00 89.56 394 VAL A CA 1
ATOM 3022 C C . VAL A 1 394 ? -16.381 17.739 6.449 1.00 89.56 394 VAL A C 1
ATOM 3024 O O . VAL A 1 394 ? -16.686 18.360 5.430 1.00 89.56 394 VAL A O 1
ATOM 3027 N N . PRO A 1 395 ? -15.512 16.716 6.427 1.00 91.75 395 PRO A N 1
ATOM 3028 C CA . PRO A 1 395 ? -14.858 16.278 5.202 1.00 91.75 395 PRO A CA 1
ATOM 3029 C C . PRO A 1 395 ? -15.735 15.333 4.372 1.00 91.75 395 PRO A C 1
ATOM 3031 O O . PRO A 1 395 ? -16.524 14.557 4.922 1.00 91.75 395 PRO A O 1
ATOM 3034 N N . ASP A 1 396 ? -15.511 15.332 3.056 1.00 91.12 396 ASP A N 1
ATOM 3035 C CA . ASP A 1 396 ? -16.074 14.339 2.135 1.00 91.12 396 ASP A CA 1
ATOM 3036 C C . ASP A 1 396 ? -15.604 12.928 2.514 1.00 91.12 396 ASP A C 1
ATOM 3038 O O . ASP A 1 396 ? -14.431 12.716 2.845 1.00 91.12 396 ASP A O 1
ATOM 3042 N N . LEU A 1 397 ? -16.491 11.936 2.401 1.00 91.25 397 LEU A N 1
ATOM 3043 C CA . LEU A 1 397 ? -16.268 10.570 2.883 1.00 91.25 397 LEU A CA 1
ATOM 3044 C C . LEU A 1 397 ? -15.029 9.897 2.277 1.00 91.25 397 LEU A C 1
ATOM 3046 O O . LEU A 1 397 ? -14.388 9.074 2.929 1.00 91.25 397 LEU A O 1
ATOM 3050 N N . LEU A 1 398 ? -14.707 10.223 1.024 1.00 93.88 398 LEU A N 1
ATOM 3051 C CA . LEU A 1 398 ? -13.668 9.560 0.230 1.00 93.88 398 LEU A CA 1
ATOM 3052 C C . LEU A 1 398 ? -12.325 10.307 0.214 1.00 93.88 398 LEU A C 1
ATOM 3054 O O . LEU A 1 398 ? -11.533 10.142 -0.712 1.00 93.88 398 LEU A O 1
ATOM 3058 N N . THR A 1 399 ? -12.068 11.102 1.250 1.00 95.38 399 THR A N 1
ATOM 3059 C CA . THR A 1 399 ? -10.791 11.788 1.509 1.00 95.38 399 THR A CA 1
ATOM 3060 C C . THR A 1 399 ? -10.084 11.171 2.720 1.00 95.38 399 THR A C 1
ATOM 3062 O O . THR A 1 399 ? -10.697 10.406 3.465 1.00 95.38 399 THR A O 1
ATOM 3065 N N . TRP A 1 400 ? -8.809 11.487 2.968 1.00 97.25 400 TRP A N 1
ATOM 3066 C CA . TRP A 1 400 ? -8.124 11.030 4.186 1.00 97.25 400 TRP A CA 1
ATOM 3067 C C . TRP A 1 400 ? -8.815 11.524 5.449 1.00 97.25 400 TRP A C 1
ATOM 3069 O O . TRP A 1 400 ? -9.036 10.741 6.370 1.00 97.25 400 TRP A O 1
ATOM 3079 N N . THR A 1 401 ? -9.198 12.798 5.482 1.00 96.06 401 THR A N 1
ATOM 3080 C CA . THR A 1 401 ? -9.961 13.354 6.609 1.00 96.06 401 THR A CA 1
ATOM 3081 C C . THR A 1 401 ? -11.313 12.676 6.774 1.00 96.06 401 THR A C 1
ATOM 3083 O O . THR A 1 401 ? -11.676 12.362 7.900 1.00 96.06 401 THR A O 1
ATOM 3086 N N . GLY A 1 402 ? -12.016 12.347 5.687 1.00 95.00 402 GLY A N 1
ATOM 3087 C CA . GLY A 1 402 ? -13.247 11.549 5.735 1.00 95.00 402 GLY A CA 1
ATOM 3088 C C . GLY A 1 402 ? -13.041 10.131 6.268 1.00 95.00 402 GLY A C 1
ATOM 3089 O O . GLY A 1 402 ? -13.821 9.652 7.089 1.00 95.00 402 GLY A O 1
ATOM 3090 N N . VAL A 1 403 ? -11.969 9.459 5.850 1.00 96.12 403 VAL A N 1
ATOM 3091 C CA . VAL A 1 403 ? -11.612 8.121 6.341 1.00 96.12 403 VAL A CA 1
ATOM 3092 C C . VAL A 1 403 ? -11.283 8.162 7.836 1.00 96.12 403 VAL A C 1
ATOM 3094 O O . VAL A 1 403 ? -11.811 7.350 8.597 1.00 96.12 403 VAL A O 1
ATOM 3097 N N . ILE A 1 404 ? -10.462 9.122 8.271 1.00 97.06 404 ILE A N 1
ATOM 3098 C CA . ILE A 1 404 ? -10.088 9.311 9.680 1.00 97.06 404 ILE A CA 1
ATOM 3099 C C . ILE A 1 404 ? -11.323 9.652 10.518 1.00 97.06 404 ILE A C 1
ATOM 3101 O O . ILE A 1 404 ? -11.561 8.997 11.527 1.00 97.06 404 ILE A O 1
ATOM 3105 N N . GLU A 1 405 ? -12.168 10.579 10.063 1.00 94.62 405 GLU A N 1
ATOM 3106 C CA . GLU A 1 405 ? -13.419 10.973 10.727 1.00 94.62 405 GLU A CA 1
ATOM 3107 C C . GLU A 1 405 ? -14.291 9.763 11.095 1.00 94.62 405 GLU A C 1
ATOM 3109 O O . GLU A 1 405 ? -14.903 9.714 12.170 1.00 94.62 405 GLU A O 1
ATOM 3114 N N . ARG A 1 406 ? -14.350 8.773 10.195 1.00 94.06 406 ARG A N 1
ATOM 3115 C CA . ARG A 1 406 ? -15.217 7.597 10.334 1.00 94.06 406 ARG A CA 1
ATOM 3116 C C . ARG A 1 406 ? -14.579 6.425 11.046 1.00 94.06 406 ARG A C 1
ATOM 3118 O O . ARG A 1 406 ? -15.322 5.680 11.672 1.00 94.06 406 ARG A O 1
ATOM 3125 N N . LEU A 1 407 ? -13.267 6.246 10.936 1.00 95.69 407 LEU A N 1
ATOM 3126 C CA . LEU A 1 407 ? -12.581 5.074 11.479 1.00 95.69 407 LEU A CA 1
ATOM 3127 C C . LEU A 1 407 ? -11.853 5.351 12.792 1.00 95.69 407 LEU A C 1
ATOM 3129 O O . LEU A 1 407 ? -11.775 4.452 13.621 1.00 95.69 407 LEU A O 1
ATOM 3133 N N . ALA A 1 408 ? -11.316 6.556 12.982 1.00 94.75 408 ALA A N 1
ATOM 3134 C CA . ALA A 1 408 ? -10.409 6.833 14.086 1.00 94.75 408 ALA A CA 1
ATOM 3135 C C . ALA A 1 408 ? -11.108 6.771 15.452 1.00 94.75 408 ALA A C 1
ATOM 3137 O O . ALA A 1 408 ? -12.258 7.194 15.573 1.00 94.75 408 ALA A O 1
ATOM 3138 N N . PRO A 1 409 ? -10.415 6.312 16.506 1.00 92.75 409 PRO A N 1
ATOM 3139 C CA . PRO A 1 409 ? -11.002 6.084 17.827 1.00 92.75 409 PRO A CA 1
ATOM 3140 C C . PRO A 1 409 ? -11.115 7.360 18.678 1.00 92.75 409 PRO A C 1
ATOM 3142 O O . PRO A 1 409 ? -10.930 7.344 19.890 1.00 92.75 409 PRO A O 1
ATOM 3145 N N . VAL A 1 410 ? -11.384 8.495 18.038 1.00 92.25 410 VAL A N 1
ATOM 3146 C CA . VAL A 1 410 ? -11.514 9.814 18.671 1.00 92.25 410 VAL A CA 1
ATOM 3147 C C . VAL A 1 410 ? -12.732 10.541 18.109 1.00 92.25 410 VAL A C 1
ATOM 3149 O O . VAL A 1 410 ? -13.181 10.189 17.009 1.00 92.25 410 VAL A O 1
ATOM 3152 N N . PRO A 1 411 ? -13.285 11.541 18.821 1.00 89.88 411 PRO A N 1
ATOM 3153 C CA . PRO A 1 411 ? -14.376 12.349 18.299 1.00 89.88 411 PRO A CA 1
ATOM 3154 C C . PRO A 1 411 ? -14.051 12.937 16.926 1.00 89.88 411 PRO A C 1
ATOM 3156 O O . PRO A 1 411 ? -12.915 13.320 16.644 1.00 89.88 411 PRO A O 1
ATOM 3159 N N . GLY A 1 412 ? -15.049 12.941 16.047 1.00 90.00 412 GLY A N 1
ATOM 3160 C CA . GLY A 1 412 ? -14.903 13.507 14.708 1.00 90.00 412 GLY A CA 1
ATOM 3161 C C . GLY A 1 412 ? -14.970 15.037 14.702 1.00 90.00 412 GLY A C 1
ATOM 3162 O O . GLY A 1 412 ? -15.475 15.635 15.645 1.00 90.00 412 GLY A O 1
ATOM 3163 N N . ILE A 1 413 ? -14.545 15.678 13.614 1.00 90.56 413 ILE A N 1
ATOM 3164 C CA . ILE A 1 413 ? -14.706 17.114 13.360 1.00 90.56 413 ILE A CA 1
ATOM 3165 C C . ILE A 1 413 ? -16.157 17.542 13.575 1.00 90.56 413 ILE A C 1
ATOM 3167 O O . ILE A 1 413 ? -16.379 18.551 14.233 1.00 90.56 413 ILE A O 1
ATOM 3171 N N . ALA A 1 414 ? -17.131 16.767 13.084 1.00 86.12 414 ALA A N 1
ATOM 3172 C CA . ALA A 1 414 ? -18.546 17.099 13.265 1.00 86.12 414 ALA A CA 1
ATOM 3173 C C . ALA A 1 414 ? -18.960 17.137 14.750 1.00 86.12 414 ALA A C 1
ATOM 3175 O O . ALA A 1 414 ? -19.791 17.950 15.144 1.00 86.12 414 ALA A O 1
ATOM 3176 N N . GLU A 1 415 ? -18.378 16.265 15.576 1.00 85.75 415 GLU A N 1
ATOM 3177 C CA . GLU A 1 415 ? -18.639 16.217 17.019 1.00 85.75 415 GLU A CA 1
ATOM 3178 C C . GLU A 1 415 ? -17.909 17.354 17.747 1.00 85.75 415 GLU A C 1
ATOM 3180 O O . GLU A 1 415 ? -18.495 17.995 18.615 1.00 85.75 415 GLU A O 1
ATOM 3185 N N . LEU A 1 416 ? -16.669 17.657 17.345 1.00 85.06 416 LEU A N 1
ATOM 3186 C CA . LEU A 1 416 ? -15.880 18.767 17.886 1.00 85.06 416 LEU A CA 1
ATOM 3187 C C . LEU A 1 416 ? -16.549 20.126 17.628 1.00 85.06 416 LEU A C 1
ATOM 3189 O O . LEU A 1 416 ? -16.561 20.982 18.512 1.00 85.06 416 LEU A O 1
ATOM 3193 N N . THR A 1 417 ? -17.141 20.321 16.447 1.00 81.69 417 THR A N 1
ATOM 3194 C CA . THR A 1 417 ? -17.864 21.557 16.115 1.00 81.69 417 THR A CA 1
ATOM 3195 C C . THR A 1 417 ? -19.218 21.641 16.817 1.00 81.69 417 THR A C 1
ATOM 3197 O O . THR A 1 417 ? -19.583 22.711 17.291 1.00 81.69 417 THR A O 1
ATOM 3200 N N . ALA A 1 418 ? -19.937 20.522 16.962 1.00 76.19 418 ALA A N 1
ATOM 3201 C CA . ALA A 1 418 ? -21.228 20.493 17.657 1.00 76.19 418 ALA A CA 1
ATOM 3202 C C . ALA A 1 418 ? -21.108 20.794 19.160 1.00 76.19 418 ALA A C 1
ATOM 3204 O O . ALA A 1 418 ? -22.022 21.348 19.753 1.00 76.19 418 ALA A O 1
ATOM 3205 N N . THR A 1 419 ? -19.974 20.479 19.793 1.00 59.78 419 THR A N 1
ATOM 3206 C CA . THR A 1 419 ? -19.722 20.889 21.187 1.00 59.78 419 THR A CA 1
ATOM 3207 C C . THR A 1 419 ? -19.440 22.385 21.355 1.00 59.78 419 THR A C 1
ATOM 3209 O O . THR A 1 419 ? -19.370 22.866 22.485 1.00 59.78 419 THR A O 1
ATOM 3212 N N . GLN A 1 420 ? -19.242 23.115 20.254 1.00 58.97 420 GLN A N 1
ATOM 3213 C CA . GLN A 1 420 ? -18.863 24.526 20.255 1.00 58.97 420 GLN A CA 1
ATOM 3214 C C . GLN A 1 420 ? -20.062 25.459 20.022 1.00 58.97 420 GLN A C 1
ATOM 3216 O O . GLN A 1 420 ? -20.067 26.570 20.552 1.00 58.97 420 GLN A O 1
ATOM 3221 N N . ASP A 1 421 ? -21.090 24.976 19.319 1.00 52.75 421 ASP A N 1
ATOM 3222 C CA . ASP A 1 421 ? -22.369 25.656 19.117 1.00 52.75 421 ASP A CA 1
ATOM 3223 C C . ASP A 1 421 ? -23.449 24.968 19.977 1.00 52.75 421 ASP A C 1
ATOM 3225 O O . ASP A 1 421 ? -23.930 23.883 19.657 1.00 52.75 421 ASP A O 1
ATOM 3229 N N . ASN A 1 422 ? -23.808 25.578 21.114 1.00 48.22 422 ASN A N 1
ATOM 3230 C CA . ASN A 1 422 ? -24.974 25.152 21.895 1.00 48.22 422 ASN A CA 1
ATOM 3231 C C . ASN A 1 422 ? -26.250 25.385 21.068 1.00 48.22 422 ASN A C 1
ATOM 3233 O O . ASN A 1 422 ? -26.471 26.499 20.598 1.00 48.22 422 ASN A O 1
ATOM 3237 N N . ASP A 1 423 ? -27.097 24.356 21.013 1.00 45.81 423 ASP A N 1
ATOM 3238 C CA . ASP A 1 423 ? -28.484 24.359 20.528 1.00 45.81 423 ASP A CA 1
ATOM 3239 C C . ASP A 1 423 ? -28.689 24.407 18.997 1.00 45.81 423 ASP A C 1
ATOM 3241 O O . ASP A 1 423 ? -29.034 25.442 18.443 1.00 45.81 423 ASP A O 1
ATOM 3245 N N . ASP A 1 424 ? -28.575 23.252 18.323 1.00 41.16 424 ASP A N 1
ATOM 3246 C CA . ASP A 1 424 ? -29.606 22.777 17.375 1.00 41.16 424 ASP A CA 1
ATOM 3247 C C . ASP A 1 424 ? -29.326 21.327 16.915 1.00 41.16 424 ASP A C 1
ATOM 3249 O O . ASP A 1 424 ? -28.488 21.050 16.058 1.00 41.16 424 ASP A O 1
ATOM 3253 N N . GLU A 1 425 ? -30.071 20.356 17.459 1.00 45.09 425 GLU A N 1
ATOM 3254 C CA . GLU A 1 425 ? -29.968 18.920 17.124 1.00 45.09 425 GLU A CA 1
ATOM 3255 C C . GLU A 1 425 ? -30.517 18.547 15.723 1.00 45.09 425 GLU A C 1
ATOM 3257 O O . GLU A 1 425 ? -30.809 17.377 15.458 1.00 45.09 425 GLU A O 1
ATOM 3262 N N . THR A 1 426 ? -30.651 19.494 14.787 1.00 42.81 426 THR A N 1
ATOM 3263 C CA . THR A 1 426 ? -31.411 19.255 13.543 1.00 42.81 426 THR A CA 1
ATOM 3264 C C . THR A 1 426 ? -30.615 19.316 12.231 1.00 42.81 426 THR A C 1
ATOM 3266 O O . THR A 1 426 ? -31.134 18.864 11.214 1.00 4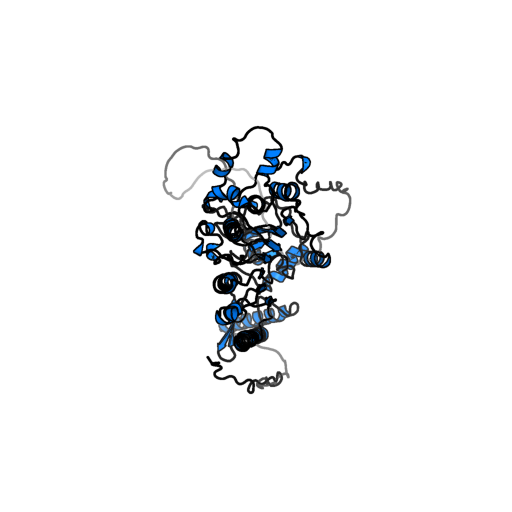2.81 426 THR A O 1
ATOM 3269 N N . GLU A 1 427 ? -29.347 19.749 12.203 1.00 43.69 427 GLU A N 1
ATOM 3270 C CA . GLU A 1 427 ? -28.629 19.974 10.922 1.00 43.69 427 GLU A CA 1
ATOM 3271 C C . GLU A 1 427 ? -27.734 18.816 10.417 1.00 43.69 427 GLU A C 1
ATOM 3273 O O . GLU A 1 427 ? -27.140 18.892 9.346 1.00 43.69 427 GLU A O 1
ATOM 3278 N N . GLY A 1 428 ? -27.647 17.680 11.117 1.00 44.25 428 GLY A N 1
ATOM 3279 C CA . GLY A 1 428 ? -26.679 16.619 10.772 1.00 44.25 428 GLY A CA 1
ATOM 3280 C C . GLY A 1 428 ? -27.081 15.618 9.671 1.00 44.25 428 GLY A C 1
ATOM 3281 O O . GLY A 1 428 ? -26.295 14.702 9.386 1.00 44.25 428 GLY A O 1
ATOM 3282 N N . LEU A 1 429 ? -28.298 15.721 9.117 1.00 43.84 429 LEU A N 1
ATOM 3283 C CA . LEU A 1 429 ? -28.891 14.745 8.183 1.00 43.84 429 LEU A CA 1
ATOM 3284 C C . LEU A 1 429 ? -28.812 15.154 6.701 1.00 43.84 429 LEU A C 1
ATOM 3286 O O . LEU A 1 429 ? -28.813 14.259 5.853 1.00 43.84 429 LEU A O 1
ATOM 3290 N N . ASP A 1 430 ? -28.682 16.446 6.385 1.00 45.31 430 ASP A N 1
ATOM 3291 C CA . ASP A 1 430 ? -28.694 16.930 4.994 1.00 45.31 430 ASP A CA 1
ATOM 3292 C C . ASP A 1 430 ? -27.337 16.778 4.274 1.00 45.31 430 ASP A C 1
ATOM 3294 O O . ASP A 1 430 ? -27.306 16.517 3.070 1.00 45.31 430 ASP A O 1
ATOM 3298 N N . ASP A 1 431 ? -26.209 16.787 4.995 1.00 49.12 431 ASP A N 1
ATOM 3299 C CA . ASP A 1 431 ? -24.867 16.621 4.397 1.00 49.12 431 ASP A CA 1
ATOM 3300 C C . ASP A 1 431 ? -24.602 15.213 3.827 1.00 49.12 431 ASP A C 1
ATOM 3302 O O . ASP A 1 431 ? -23.785 15.027 2.927 1.00 49.12 431 ASP A O 1
ATOM 3306 N N . ALA A 1 432 ? -25.299 14.181 4.314 1.00 53.22 432 ALA A N 1
ATOM 3307 C CA . ALA A 1 432 ? -25.156 12.825 3.774 1.00 53.22 432 ALA A CA 1
ATOM 3308 C C . ALA A 1 432 ? -25.858 12.647 2.413 1.00 53.22 432 ALA A C 1
ATOM 3310 O O . ALA A 1 432 ? -25.588 11.674 1.706 1.00 53.22 432 ALA A O 1
ATOM 3311 N N . ALA A 1 433 ? -26.773 13.554 2.052 1.00 52.16 433 ALA A N 1
ATOM 3312 C CA . ALA A 1 433 ? -27.515 13.489 0.797 1.00 52.16 433 ALA A CA 1
ATOM 3313 C C . ALA A 1 433 ? -26.716 14.046 -0.397 1.00 52.16 433 ALA A C 1
ATOM 3315 O O . ALA A 1 433 ? -26.989 13.663 -1.539 1.00 52.16 433 ALA A O 1
ATOM 3316 N N . THR A 1 434 ? -25.730 14.915 -0.148 1.00 63.75 434 THR A N 1
ATOM 3317 C CA . THR A 1 434 ? -24.925 15.593 -1.180 1.00 63.75 434 THR A CA 1
ATOM 3318 C C . THR A 1 434 ? -23.634 14.849 -1.537 1.00 63.75 434 THR A C 1
ATOM 3320 O O . THR A 1 434 ? -23.181 14.941 -2.678 1.00 63.75 434 THR A O 1
ATOM 3323 N N . ASP A 1 435 ? -23.068 14.061 -0.619 1.00 77.81 435 ASP A N 1
ATOM 3324 C CA . ASP A 1 435 ? -21.835 13.303 -0.856 1.00 77.81 435 ASP A CA 1
ATOM 3325 C C . ASP A 1 435 ? -22.100 11.993 -1.635 1.00 77.81 435 ASP A C 1
ATOM 3327 O O . ASP A 1 435 ? -22.605 10.988 -1.119 1.00 77.81 435 ASP A O 1
ATOM 3331 N N . GLU A 1 436 ? -21.715 11.981 -2.917 1.00 80.19 436 GLU A N 1
ATOM 3332 C CA . GLU A 1 436 ? -21.819 10.811 -3.803 1.00 80.19 436 GLU A CA 1
ATOM 3333 C C . GLU A 1 436 ? -21.058 9.578 -3.280 1.00 80.19 436 GLU A C 1
ATOM 3335 O O . GLU A 1 436 ? -21.411 8.447 -3.634 1.00 80.19 436 GLU A O 1
ATOM 3340 N N . GLY A 1 437 ? -20.058 9.761 -2.412 1.00 81.62 437 GLY A N 1
ATOM 3341 C CA . GLY A 1 437 ? -19.286 8.688 -1.795 1.00 81.62 437 GLY A CA 1
ATOM 3342 C C . GLY A 1 437 ? -20.143 7.727 -0.972 1.00 81.62 437 GLY A C 1
ATOM 3343 O O . GLY A 1 437 ? -19.888 6.519 -0.972 1.00 81.62 437 GLY A O 1
ATOM 3344 N N . TYR A 1 438 ? -21.233 8.206 -0.364 1.00 84.00 438 TYR A N 1
ATOM 3345 C CA . TYR A 1 438 ? -22.165 7.353 0.385 1.00 84.00 438 TYR A CA 1
ATOM 3346 C C . TYR A 1 438 ? -22.847 6.311 -0.501 1.00 84.00 438 TYR A C 1
ATOM 3348 O O . TYR A 1 438 ? -23.195 5.230 -0.028 1.00 84.00 438 TYR A O 1
ATOM 3356 N N . LYS A 1 439 ? -23.004 6.589 -1.802 1.00 88.00 439 LYS A N 1
ATOM 3357 C CA . LYS A 1 439 ? -23.594 5.642 -2.759 1.00 88.00 439 LYS A CA 1
ATOM 3358 C C . LYS A 1 439 ? -22.628 4.522 -3.144 1.00 88.00 439 LYS A C 1
ATOM 3360 O O . LYS A 1 439 ? -23.067 3.555 -3.771 1.00 88.00 439 LYS A O 1
ATOM 3365 N N . LEU A 1 440 ? -21.341 4.650 -2.815 1.00 89.62 440 LEU A N 1
ATOM 3366 C CA . LEU A 1 440 ? -20.296 3.667 -3.113 1.00 89.62 440 LEU A CA 1
ATOM 3367 C C . LEU A 1 440 ? -20.051 2.703 -1.947 1.00 89.62 440 LEU A C 1
ATOM 3369 O O . LEU A 1 440 ? -19.568 1.598 -2.171 1.00 89.62 440 LEU A O 1
ATOM 3373 N N . ILE A 1 441 ? -20.436 3.077 -0.725 1.00 91.44 441 ILE A N 1
ATOM 3374 C CA . ILE A 1 441 ? -20.227 2.276 0.484 1.00 91.44 441 ILE A CA 1
ATOM 3375 C C . ILE A 1 441 ? -21.524 1.559 0.894 1.00 91.44 441 ILE A C 1
ATOM 3377 O O . ILE A 1 441 ? -22.580 2.192 0.986 1.00 91.44 441 ILE A O 1
ATOM 3381 N N . PRO A 1 442 ? -21.496 0.248 1.194 1.00 88.56 442 PRO A N 1
ATOM 3382 C CA . PRO A 1 442 ? -22.672 -0.445 1.712 1.00 88.56 442 PRO A CA 1
ATOM 3383 C C . PRO A 1 442 ? -23.055 0.102 3.092 1.00 88.56 442 PRO A C 1
ATOM 3385 O O . PRO A 1 442 ? -22.200 0.279 3.954 1.00 88.56 442 PRO A O 1
ATOM 3388 N N . ARG A 1 443 ? -24.350 0.342 3.343 1.00 85.81 443 ARG A N 1
ATOM 3389 C CA . ARG A 1 443 ? -24.858 0.819 4.652 1.00 85.81 443 ARG A CA 1
ATOM 3390 C C . ARG A 1 443 ? -24.084 2.039 5.187 1.00 85.81 443 ARG A C 1
ATOM 3392 O O . ARG A 1 443 ? -23.701 2.075 6.357 1.00 85.81 443 ARG A O 1
ATOM 3399 N N . ALA A 1 444 ? -23.801 3.014 4.321 1.00 85.19 444 ALA A N 1
ATOM 3400 C CA . ALA A 1 444 ? -22.987 4.186 4.653 1.00 85.19 444 ALA A CA 1
ATOM 3401 C C . ALA A 1 444 ? -23.582 5.039 5.796 1.00 85.19 444 ALA A C 1
ATOM 3403 O O . ALA A 1 444 ? -22.855 5.613 6.604 1.00 85.19 444 ALA A O 1
ATOM 3404 N N . ASN A 1 445 ? -24.909 5.046 5.931 1.00 81.44 445 ASN A N 1
ATOM 3405 C CA . ASN A 1 445 ? -25.637 5.692 7.026 1.00 81.44 445 ASN A CA 1
ATOM 3406 C C . ASN A 1 445 ? -25.316 5.110 8.417 1.00 81.44 445 ASN A C 1
ATOM 3408 O O . ASN A 1 445 ? -25.542 5.778 9.425 1.00 81.44 445 ASN A O 1
ATOM 3412 N N . LEU A 1 446 ? -24.793 3.881 8.492 1.00 86.50 446 LEU A N 1
ATOM 3413 C CA . LEU A 1 446 ? -24.425 3.249 9.759 1.00 86.50 446 LEU A CA 1
ATOM 3414 C C . LEU A 1 446 ? -23.003 3.588 10.214 1.00 86.50 446 LEU A C 1
ATOM 3416 O O . LEU A 1 446 ? -22.713 3.382 11.385 1.00 86.50 446 LEU A O 1
ATOM 3420 N N . LEU A 1 447 ? -22.149 4.163 9.358 1.00 86.69 447 LEU A N 1
ATOM 3421 C CA . LEU A 1 447 ? -20.731 4.410 9.663 1.00 86.69 447 LEU A CA 1
ATOM 3422 C C . LEU A 1 447 ? -20.519 5.175 10.979 1.00 86.69 447 LEU A C 1
ATOM 3424 O O . LEU A 1 447 ? -19.695 4.778 11.793 1.00 86.69 447 LEU A O 1
ATOM 3428 N N . ARG A 1 448 ? -21.300 6.238 11.223 1.00 84.94 448 ARG A N 1
ATOM 3429 C CA . ARG A 1 448 ? -21.208 7.019 12.473 1.00 84.94 448 ARG A CA 1
ATOM 3430 C C . ARG A 1 448 ? -21.620 6.204 13.704 1.00 84.94 448 ARG A C 1
ATOM 3432 O O . ARG A 1 448 ? -21.034 6.354 14.767 1.00 84.94 448 ARG A O 1
ATOM 3439 N N . LYS A 1 449 ? -22.634 5.343 13.569 1.00 87.44 449 LYS A N 1
ATOM 3440 C CA . LYS A 1 449 ? -23.134 4.508 14.674 1.00 87.44 449 LYS A CA 1
ATOM 3441 C C . LYS A 1 449 ? -22.176 3.355 14.969 1.00 87.44 449 LYS A C 1
ATOM 3443 O O . LYS A 1 449 ? -21.891 3.078 16.127 1.00 87.44 449 LYS A O 1
ATOM 3448 N N . GLU A 1 450 ? -21.669 2.720 13.918 1.00 91.00 450 GLU A N 1
ATOM 3449 C CA . GLU A 1 450 ? -20.743 1.590 13.989 1.00 91.00 450 GLU A CA 1
ATOM 3450 C C . GLU A 1 450 ? -19.368 1.977 14.526 1.00 91.00 450 GLU A C 1
ATOM 3452 O O . GLU A 1 450 ? -18.715 1.134 15.131 1.00 91.00 450 GLU A O 1
ATOM 3457 N N . LYS A 1 451 ? -18.958 3.244 14.393 1.00 90.88 451 LYS A N 1
ATOM 3458 C CA . LYS A 1 451 ? -17.723 3.762 14.996 1.00 90.88 451 LYS A CA 1
ATOM 3459 C C . LYS A 1 451 ? -17.594 3.400 16.481 1.00 90.88 451 LYS A C 1
ATOM 3461 O O . LYS A 1 451 ? -16.523 3.017 16.928 1.00 90.88 451 LYS A O 1
ATOM 3466 N N . LYS A 1 452 ? -18.707 3.421 17.227 1.00 89.38 452 LYS A N 1
ATOM 3467 C CA . LYS A 1 452 ? -18.761 3.045 18.655 1.00 89.38 452 LYS A CA 1
ATOM 3468 C C . LYS A 1 452 ? -18.584 1.544 18.917 1.00 89.38 452 LYS A C 1
ATOM 3470 O O . LYS A 1 452 ? -18.403 1.147 20.060 1.00 89.38 452 LYS A O 1
ATOM 3475 N N . SER A 1 453 ? -18.709 0.718 17.882 1.00 94.25 453 SER A N 1
ATOM 3476 C CA . SER A 1 453 ? -18.564 -0.741 17.937 1.00 94.25 453 SER A CA 1
ATOM 3477 C C . SER A 1 453 ? -17.242 -1.244 17.359 1.00 94.25 453 SER A C 1
ATOM 3479 O O . SER A 1 453 ? -17.026 -2.452 17.331 1.00 94.25 453 SER A O 1
ATOM 3481 N N . PHE A 1 454 ? -16.378 -0.355 16.865 1.00 96.19 454 PHE A N 1
ATOM 3482 C CA . PHE A 1 454 ? -15.071 -0.758 16.361 1.00 96.19 454 PHE A CA 1
ATOM 3483 C C . PHE A 1 454 ? -14.157 -1.193 17.507 1.00 96.19 454 PHE A C 1
ATOM 3485 O O . PHE A 1 454 ? -14.154 -0.588 18.574 1.00 96.19 454 PHE A O 1
ATOM 3492 N N . CYS A 1 455 ? -13.344 -2.214 17.246 1.00 96.06 455 CYS A N 1
ATOM 3493 C CA . CYS A 1 455 ? -12.252 -2.632 18.121 1.00 96.06 455 CYS A CA 1
ATOM 3494 C C . CYS A 1 455 ? -11.014 -1.739 17.984 1.00 96.06 455 CYS A C 1
ATOM 3496 O O . CYS A 1 455 ? -10.047 -1.950 18.702 1.00 96.06 455 CYS A O 1
ATOM 3498 N N . LEU A 1 456 ? -11.013 -0.791 17.042 1.00 96.81 456 LEU A N 1
ATOM 3499 C CA . LEU A 1 456 ? -9.846 0.019 16.720 1.00 96.81 456 LEU A CA 1
ATOM 3500 C C . LEU A 1 456 ? -9.505 0.939 17.895 1.00 96.81 456 LEU A C 1
ATOM 3502 O O . LEU A 1 456 ? -10.323 1.751 18.304 1.00 96.81 456 LEU A O 1
ATOM 3506 N N . GLU A 1 457 ? -8.283 0.831 18.401 1.00 96.94 457 GLU A N 1
ATOM 3507 C CA . GLU A 1 457 ? -7.756 1.609 19.523 1.00 96.94 457 GLU A CA 1
ATOM 3508 C C . GLU A 1 457 ? -6.672 2.594 19.075 1.00 96.94 457 GLU A C 1
ATOM 3510 O O . GLU A 1 457 ? -6.435 3.605 19.744 1.00 96.94 457 GLU A O 1
ATOM 3515 N N . SER A 1 458 ? -6.009 2.311 17.946 1.00 97.75 458 SER A N 1
ATOM 3516 C CA . SER A 1 458 ? -4.892 3.105 17.437 1.00 97.75 458 SER A CA 1
ATOM 3517 C C . SER A 1 458 ? -4.809 3.116 15.908 1.00 97.75 458 SER A C 1
ATOM 3519 O O . SER A 1 458 ? -4.919 2.084 15.243 1.00 97.75 458 SER A O 1
ATOM 3521 N N . MET A 1 459 ? -4.547 4.298 15.353 1.00 98.38 459 MET A N 1
ATOM 3522 C CA . MET A 1 459 ? -4.168 4.508 13.959 1.00 98.38 459 MET A CA 1
ATOM 3523 C C . MET A 1 459 ? -2.873 5.316 13.903 1.00 98.38 459 MET A C 1
ATOM 3525 O O . MET A 1 459 ? -2.800 6.401 14.475 1.00 98.38 459 MET A O 1
ATOM 3529 N N . SER A 1 460 ? -1.865 4.821 13.195 1.00 98.38 460 SER A N 1
ATOM 3530 C CA . SER A 1 460 ? -0.614 5.538 12.955 1.00 98.38 460 SER A CA 1
ATOM 3531 C C . SER A 1 460 ? -0.402 5.742 11.464 1.00 98.38 460 SER A C 1
ATOM 3533 O O . SER A 1 460 ? -0.554 4.818 10.664 1.00 98.38 460 SER A O 1
ATOM 3535 N N . PHE A 1 461 ? -0.049 6.967 11.102 1.00 98.44 461 PHE A N 1
ATOM 3536 C CA . PHE A 1 461 ? 0.186 7.410 9.742 1.00 98.44 461 PHE A CA 1
ATOM 3537 C C . PHE A 1 461 ? 1.600 7.960 9.659 1.00 98.44 461 PHE A C 1
ATOM 3539 O O . PHE A 1 461 ? 1.998 8.810 10.453 1.00 98.44 461 PHE A O 1
ATOM 3546 N N . LYS A 1 462 ? 2.353 7.520 8.661 1.00 97.75 462 LYS A N 1
ATOM 3547 C CA . LYS A 1 462 ? 3.689 8.029 8.384 1.00 97.75 462 LYS A CA 1
ATOM 3548 C C . LYS A 1 462 ? 3.814 8.284 6.894 1.00 97.75 462 LYS A C 1
ATOM 3550 O O . LYS A 1 462 ? 3.783 7.351 6.102 1.00 97.75 462 LYS A O 1
ATOM 3555 N N . SER A 1 463 ? 3.943 9.541 6.489 1.00 97.00 463 SER A N 1
ATOM 3556 C CA . SER A 1 463 ? 4.005 9.948 5.077 1.00 97.00 463 SER A CA 1
ATOM 3557 C C . SER A 1 463 ? 2.810 9.504 4.215 1.00 97.00 463 SER A C 1
ATOM 3559 O O . SER A 1 463 ? 2.954 9.128 3.051 1.00 97.00 463 SER A O 1
ATOM 3561 N N . CYS A 1 464 ? 1.601 9.527 4.772 1.00 98.19 464 CYS A N 1
ATOM 3562 C CA . CYS A 1 464 ? 0.393 9.217 4.010 1.00 98.19 464 CYS A CA 1
ATOM 3563 C C . CYS A 1 464 ? -0.013 10.402 3.121 1.00 98.19 464 CYS A C 1
ATOM 3565 O O . CYS A 1 464 ? 0.318 11.549 3.408 1.00 98.19 464 CYS A O 1
ATOM 3567 N N . GLY A 1 465 ? -0.701 10.152 2.007 1.00 97.25 465 GLY A N 1
ATOM 3568 C CA . GLY A 1 465 ? -1.122 11.220 1.089 1.00 97.25 465 GLY A CA 1
ATOM 3569 C C . GLY A 1 465 ? -1.863 10.688 -0.128 1.00 97.25 465 GLY A C 1
ATOM 3570 O O . GLY A 1 465 ? -2.510 9.648 -0.040 1.00 97.25 465 GLY A O 1
ATOM 3571 N N . TYR A 1 466 ? -1.774 11.361 -1.269 1.00 97.38 466 TYR A N 1
ATOM 3572 C CA . TYR A 1 466 ? -2.501 10.936 -2.464 1.00 97.38 466 TYR A CA 1
ATOM 3573 C C . TYR A 1 466 ? -1.598 10.376 -3.561 1.00 97.38 466 TYR A C 1
ATOM 3575 O O . TYR A 1 466 ? -0.401 10.656 -3.648 1.00 97.38 466 TYR A O 1
ATOM 3583 N N . VAL A 1 467 ? -2.205 9.556 -4.411 1.00 96.12 467 VAL A N 1
ATOM 3584 C CA . VAL A 1 467 ? -1.663 9.146 -5.702 1.00 96.12 467 VAL A CA 1
ATOM 3585 C C . VAL A 1 467 ? -2.625 9.535 -6.815 1.00 96.12 467 VAL A C 1
ATOM 3587 O O . VAL A 1 467 ? -3.827 9.699 -6.603 1.00 96.12 467 VAL A O 1
ATOM 3590 N N . ALA A 1 468 ? -2.088 9.634 -8.022 1.00 94.19 468 ALA A N 1
ATOM 3591 C CA . ALA A 1 468 ? -2.865 9.742 -9.233 1.00 94.19 468 ALA A CA 1
ATOM 3592 C C . ALA A 1 468 ? -2.817 8.446 -10.041 1.00 94.19 468 ALA A C 1
ATOM 3594 O O . ALA A 1 468 ? -1.773 7.789 -10.128 1.00 94.19 468 ALA A O 1
ATOM 3595 N N . LEU A 1 469 ? -3.957 8.116 -10.645 1.00 92.69 469 LEU A N 1
ATOM 3596 C CA . LEU A 1 469 ? -4.145 6.951 -11.505 1.00 92.69 469 LEU A CA 1
ATOM 3597 C C . LEU A 1 469 ? -4.534 7.385 -12.913 1.00 92.69 469 LEU A C 1
ATOM 3599 O O . LEU A 1 469 ? -5.430 8.211 -13.076 1.00 92.69 469 LEU A O 1
ATOM 3603 N N . ASP A 1 470 ? -3.933 6.778 -13.933 1.00 90.00 470 ASP A N 1
ATOM 3604 C CA . ASP A 1 470 ? -4.268 7.054 -15.336 1.00 90.00 470 ASP A CA 1
ATOM 3605 C C . ASP A 1 470 ? -5.466 6.210 -15.802 1.00 90.00 470 ASP A C 1
ATOM 3607 O O . ASP A 1 470 ? -5.412 5.473 -16.784 1.00 90.00 470 ASP A O 1
ATOM 3611 N N . VAL A 1 471 ? -6.566 6.260 -15.051 1.00 89.75 471 VAL A N 1
ATOM 3612 C CA . VAL A 1 471 ? -7.780 5.490 -15.338 1.00 89.75 471 VAL A CA 1
ATOM 3613 C C . VAL A 1 471 ? -8.998 6.410 -15.454 1.00 89.75 471 VAL A C 1
ATOM 3615 O O . VAL A 1 471 ? -9.157 7.326 -14.650 1.00 89.75 471 VAL A O 1
ATOM 3618 N N . PRO A 1 472 ? -9.900 6.179 -16.425 1.00 84.75 472 PRO A N 1
ATOM 3619 C CA . PRO A 1 472 ? -10.968 7.130 -16.759 1.00 84.75 472 PRO A CA 1
ATOM 3620 C C . PRO A 1 472 ? -12.092 7.221 -15.714 1.00 84.75 472 PRO A C 1
ATOM 3622 O O . PRO A 1 472 ? -12.937 8.108 -15.792 1.00 84.75 472 PRO A O 1
ATOM 3625 N N . PHE A 1 473 ? -12.136 6.284 -14.770 1.00 86.62 473 PHE A N 1
ATOM 3626 C CA . PHE A 1 473 ? -13.174 6.161 -13.744 1.00 86.62 473 PHE A CA 1
ATOM 3627 C C . PHE A 1 473 ? -12.691 6.604 -12.351 1.00 86.62 473 PHE A C 1
ATOM 3629 O O . PHE A 1 473 ? -13.391 6.366 -11.372 1.00 86.62 473 PHE A O 1
ATOM 3636 N N . ILE A 1 474 ? -11.516 7.238 -12.250 1.00 91.44 474 ILE A N 1
ATOM 3637 C CA . ILE A 1 474 ? -10.995 7.851 -11.019 1.00 91.44 474 ILE A CA 1
ATOM 3638 C C . ILE A 1 474 ? -10.857 9.356 -11.226 1.00 91.44 474 ILE A C 1
ATOM 3640 O O . ILE A 1 474 ? -10.277 9.806 -12.214 1.00 91.44 474 ILE A O 1
ATOM 3644 N N . ASP A 1 475 ? -11.361 10.134 -10.273 1.00 90.38 475 ASP A N 1
ATOM 3645 C CA . ASP A 1 475 ? -11.245 11.586 -10.294 1.00 90.38 475 ASP A CA 1
ATOM 3646 C C . ASP A 1 475 ? -9.962 12.072 -9.613 1.00 90.38 475 ASP A C 1
ATOM 3648 O O . ASP A 1 475 ? -9.884 12.196 -8.393 1.00 90.38 475 ASP A O 1
ATOM 3652 N N . ASN A 1 476 ? -8.950 12.395 -10.416 1.00 89.19 476 ASN A N 1
ATOM 3653 C CA . ASN A 1 476 ? -7.698 12.959 -9.912 1.00 89.19 476 ASN A CA 1
ATOM 3654 C C . ASN A 1 476 ? -7.748 14.486 -9.695 1.00 89.19 476 ASN A C 1
ATOM 3656 O O . ASN A 1 476 ? -6.740 15.068 -9.301 1.00 89.19 476 ASN A O 1
ATOM 3660 N N . THR A 1 477 ? -8.858 15.177 -9.985 1.00 83.25 477 THR A N 1
ATOM 3661 C CA . THR A 1 477 ? -8.882 16.655 -9.982 1.00 83.25 477 THR A CA 1
ATOM 3662 C C . THR A 1 477 ? -8.593 17.243 -8.604 1.00 83.25 477 THR A C 1
ATOM 3664 O O . THR A 1 477 ? -7.814 18.187 -8.497 1.00 83.25 477 THR A O 1
ATOM 3667 N N . ASN A 1 478 ? -9.136 16.635 -7.549 1.00 78.88 478 ASN A N 1
ATOM 3668 C CA . ASN A 1 478 ? -8.933 17.076 -6.169 1.00 78.88 478 ASN A CA 1
ATOM 3669 C C . ASN A 1 478 ? -7.621 16.568 -5.550 1.00 78.88 478 ASN A C 1
ATOM 3671 O O . ASN A 1 478 ? -7.185 17.089 -4.527 1.00 78.88 478 ASN A O 1
ATOM 3675 N N . THR A 1 479 ? -6.961 15.583 -6.164 1.00 81.12 479 THR A N 1
ATOM 3676 C CA . THR A 1 479 ? -5.673 15.044 -5.688 1.00 81.12 479 THR A CA 1
ATOM 3677 C C . THR A 1 479 ? -4.470 15.689 -6.378 1.00 81.12 479 THR A C 1
ATOM 3679 O O . THR A 1 479 ? -3.319 15.431 -6.009 1.00 81.12 479 THR A O 1
ATOM 3682 N N . LEU A 1 480 ? -4.726 16.567 -7.352 1.00 81.50 480 LEU A N 1
ATOM 3683 C CA . LEU A 1 480 ? -3.733 17.297 -8.126 1.00 81.50 480 LEU A CA 1
ATOM 3684 C C . LEU A 1 480 ? -3.865 18.806 -7.913 1.00 81.50 480 LEU A C 1
ATOM 3686 O O . LEU A 1 480 ? -4.949 19.369 -7.812 1.00 81.50 480 LEU A O 1
ATOM 3690 N N . SER A 1 481 ? -2.726 19.493 -7.903 1.00 70.75 481 SER A N 1
ATOM 3691 C CA . SER A 1 481 ? -2.710 20.955 -7.906 1.00 70.75 481 SER A CA 1
ATOM 3692 C C . SER A 1 481 ? -3.091 21.478 -9.295 1.00 70.75 481 SER A C 1
ATOM 3694 O O . SER A 1 481 ? -2.353 21.252 -10.251 1.00 70.75 481 SER A O 1
ATOM 3696 N N . LEU A 1 482 ? -4.194 22.229 -9.401 1.00 60.19 482 LEU A N 1
ATOM 3697 C CA . LEU A 1 482 ? -4.626 22.896 -10.646 1.00 60.19 482 LEU A CA 1
ATOM 3698 C C . LEU A 1 482 ? -3.717 24.064 -11.061 1.00 60.19 482 LEU A C 1
ATOM 3700 O O . LEU A 1 482 ? -3.701 24.469 -12.221 1.00 60.19 482 LEU A O 1
ATOM 3704 N N . ARG A 1 483 ? -2.959 24.625 -10.114 1.00 54.47 483 ARG A N 1
ATOM 3705 C CA . ARG A 1 483 ? -1.911 25.610 -10.402 1.00 54.47 483 ARG A CA 1
ATOM 3706 C C . ARG A 1 483 ? -0.589 24.877 -10.623 1.00 54.47 483 ARG A C 1
ATOM 3708 O O . ARG A 1 483 ? -0.331 23.925 -9.882 1.00 54.47 483 ARG A O 1
ATOM 3715 N N . PRO A 1 484 ? 0.271 25.319 -11.555 1.00 48.12 484 PRO A N 1
ATOM 3716 C CA . PRO A 1 484 ? 1.632 24.819 -11.663 1.00 48.12 484 PRO A CA 1
ATOM 3717 C C . PRO A 1 484 ? 2.583 25.639 -10.769 1.00 48.12 484 PRO A C 1
ATOM 3719 O O . PRO A 1 484 ? 3.026 26.705 -11.182 1.00 48.12 484 PRO A O 1
ATOM 3722 N N . PRO A 1 485 ? 2.955 25.163 -9.567 1.00 45.25 485 PRO A N 1
ATOM 3723 C CA . PRO A 1 485 ? 4.172 25.618 -8.896 1.00 45.25 485 PRO A CA 1
ATOM 3724 C C . PRO A 1 485 ? 5.230 24.504 -8.885 1.00 45.25 485 PRO A C 1
ATOM 3726 O O . PRO A 1 485 ? 5.898 24.280 -7.878 1.00 45.25 485 PRO A O 1
ATOM 3729 N N . TRP A 1 486 ? 5.332 23.744 -9.978 1.00 52.66 486 TRP A N 1
ATOM 3730 C CA . TRP A 1 486 ? 6.158 22.536 -10.050 1.00 52.66 486 TRP A CA 1
ATOM 3731 C C . TRP A 1 486 ? 7.013 22.521 -11.309 1.00 52.66 486 TRP A C 1
ATOM 3733 O O . TRP A 1 486 ? 7.038 21.537 -12.045 1.00 52.66 486 TRP A O 1
ATOM 3743 N N . GLN A 1 487 ? 7.722 23.615 -11.574 1.00 55.28 487 GLN A N 1
ATOM 3744 C CA . GLN A 1 487 ? 8.946 23.454 -12.342 1.00 55.28 487 GLN A CA 1
ATOM 3745 C C . GLN A 1 487 ? 9.925 22.733 -11.417 1.00 55.28 487 GLN A C 1
ATOM 3747 O O . GLN A 1 487 ? 10.536 23.339 -10.539 1.00 55.28 487 GLN A O 1
ATOM 3752 N N . GLU A 1 488 ? 10.000 21.405 -11.559 1.00 68.44 488 GLU A N 1
ATOM 3753 C CA . GLU A 1 488 ? 11.180 20.675 -11.104 1.00 68.44 488 GLU A CA 1
ATOM 3754 C C . GLU A 1 488 ? 12.409 21.425 -11.640 1.00 68.44 488 GLU A C 1
ATOM 3756 O O . GLU A 1 488 ? 12.362 21.898 -12.785 1.00 68.44 488 GLU A O 1
ATOM 3761 N N . PRO A 1 489 ? 13.493 21.558 -10.855 1.00 76.19 489 PRO A N 1
ATOM 3762 C CA . PRO A 1 489 ? 14.691 22.224 -11.339 1.00 76.19 489 PRO A CA 1
ATOM 3763 C C . PRO A 1 489 ? 15.082 21.676 -12.712 1.00 76.19 489 PRO A C 1
ATOM 3765 O O . PRO A 1 489 ? 14.994 20.467 -12.962 1.00 76.19 489 PRO A O 1
ATOM 3768 N N . GLN A 1 490 ? 15.487 22.565 -13.618 1.00 81.88 490 GLN A N 1
ATOM 3769 C CA . GLN A 1 490 ? 15.787 22.193 -15.001 1.00 81.88 490 GLN A CA 1
ATOM 3770 C C . GLN A 1 490 ? 16.827 21.064 -15.066 1.00 81.88 490 GLN A C 1
ATOM 3772 O O . GLN A 1 490 ? 16.727 20.187 -15.921 1.00 81.88 490 GLN A O 1
ATOM 3777 N N . GLU A 1 491 ? 17.763 21.033 -14.118 1.00 82.25 491 GLU A N 1
ATOM 3778 C CA . GLU A 1 491 ? 18.764 19.978 -13.941 1.00 82.25 491 GLU A CA 1
ATOM 3779 C C . GLU A 1 491 ? 18.135 18.597 -13.695 1.00 82.25 491 GLU A C 1
ATOM 3781 O O . GLU A 1 491 ? 18.486 17.630 -14.369 1.00 82.25 491 GLU A O 1
ATOM 3786 N N . ILE A 1 492 ? 17.145 18.502 -12.798 1.00 81.50 492 ILE A N 1
ATOM 3787 C CA . ILE A 1 492 ? 16.420 17.255 -12.502 1.00 81.50 492 ILE A CA 1
ATOM 3788 C C . ILE A 1 492 ? 15.633 16.790 -13.726 1.00 81.50 492 ILE A C 1
ATOM 3790 O O . ILE A 1 492 ? 15.694 15.618 -14.105 1.00 81.50 492 ILE A O 1
ATOM 3794 N N . THR A 1 493 ? 14.944 17.719 -14.391 1.00 82.81 493 THR A N 1
ATOM 3795 C CA . THR A 1 493 ? 14.169 17.419 -15.603 1.00 82.81 493 THR A CA 1
ATOM 3796 C C . THR A 1 493 ? 15.074 16.938 -16.743 1.00 82.81 493 THR A C 1
ATOM 3798 O O . THR A 1 493 ? 14.738 15.986 -17.453 1.00 82.81 493 THR A O 1
ATOM 3801 N N . THR A 1 494 ? 16.233 17.576 -16.913 1.00 86.00 494 THR A N 1
ATOM 3802 C CA . THR A 1 494 ? 17.231 17.224 -17.933 1.00 86.00 494 THR A CA 1
ATOM 3803 C C . THR A 1 494 ? 17.827 15.852 -17.643 1.00 86.00 494 THR A C 1
ATOM 3805 O O . THR A 1 494 ? 17.780 14.975 -18.501 1.00 86.00 494 THR A O 1
ATOM 3808 N N . ARG A 1 495 ? 18.242 15.592 -16.401 1.00 84.81 495 ARG A N 1
ATOM 3809 C CA . ARG A 1 495 ? 18.780 14.286 -16.006 1.00 84.81 495 ARG A CA 1
ATOM 3810 C C . ARG A 1 495 ? 17.751 13.159 -16.128 1.00 84.81 495 ARG A C 1
ATOM 3812 O O . ARG A 1 495 ? 18.080 12.056 -16.555 1.00 84.81 495 ARG A O 1
ATOM 3819 N N . ARG A 1 496 ? 16.477 13.417 -15.809 1.00 85.38 496 ARG A N 1
ATOM 3820 C CA . ARG A 1 496 ? 15.393 12.441 -16.021 1.00 85.38 496 ARG A CA 1
ATOM 3821 C C . ARG A 1 496 ? 15.212 12.126 -17.508 1.00 85.38 496 ARG A C 1
ATOM 3823 O O . ARG A 1 496 ? 15.030 10.962 -17.855 1.00 85.38 496 ARG A O 1
ATOM 3830 N N . ARG A 1 497 ? 15.287 13.138 -18.379 1.00 86.56 497 ARG A N 1
ATOM 3831 C CA . ARG A 1 497 ? 15.238 12.980 -19.844 1.00 86.56 497 ARG A CA 1
ATOM 3832 C C . ARG A 1 497 ? 16.398 12.138 -20.366 1.00 86.56 497 ARG A C 1
ATOM 3834 O O . ARG A 1 497 ? 16.161 11.276 -21.204 1.00 86.56 497 ARG A O 1
ATOM 3841 N N . GLU A 1 498 ? 17.605 12.378 -19.865 1.00 88.44 498 GLU A N 1
ATOM 3842 C CA . GLU A 1 498 ? 18.814 11.632 -20.234 1.00 88.44 498 GLU A CA 1
ATOM 3843 C C . GLU A 1 498 ? 18.733 10.160 -19.818 1.00 88.44 498 GLU A C 1
ATOM 3845 O O . GLU A 1 498 ? 19.086 9.281 -20.597 1.00 88.44 498 GLU A O 1
ATOM 3850 N N . LEU A 1 499 ? 18.225 9.877 -18.613 1.00 86.94 499 LEU A N 1
ATOM 3851 C CA . LEU A 1 499 ? 18.147 8.513 -18.084 1.00 86.94 499 LEU A CA 1
ATOM 3852 C C . LEU A 1 499 ? 16.947 7.715 -18.611 1.00 86.94 499 LEU A C 1
ATOM 3854 O O . LEU A 1 499 ? 17.001 6.486 -18.641 1.00 86.94 499 LEU A O 1
ATOM 3858 N N . ALA A 1 500 ? 15.863 8.377 -19.027 1.00 85.12 500 ALA A N 1
ATOM 3859 C CA . ALA A 1 500 ? 14.614 7.724 -19.430 1.00 85.12 500 ALA A CA 1
ATOM 3860 C C . ALA A 1 500 ? 14.773 6.575 -20.453 1.00 85.12 500 ALA A C 1
ATOM 3862 O O . ALA A 1 500 ? 14.102 5.556 -20.281 1.00 85.12 500 ALA A O 1
ATOM 3863 N N . PRO A 1 501 ? 15.646 6.657 -21.480 1.00 87.38 501 PRO A N 1
ATOM 3864 C CA . PRO A 1 501 ? 15.848 5.563 -22.430 1.00 87.38 501 PRO A CA 1
ATOM 3865 C C . PRO A 1 501 ? 16.473 4.301 -21.823 1.00 87.38 501 PRO A C 1
ATOM 3867 O O . PRO A 1 501 ? 16.307 3.229 -22.396 1.00 87.38 501 PRO A O 1
ATOM 3870 N N . PHE A 1 502 ? 17.167 4.409 -20.687 1.00 87.19 502 PHE A N 1
ATOM 3871 C CA . PHE A 1 502 ? 17.883 3.298 -20.052 1.00 87.19 502 PHE A CA 1
ATOM 3872 C C . PHE A 1 502 ? 17.082 2.626 -18.932 1.00 87.19 502 PHE A C 1
ATOM 3874 O O . PHE A 1 502 ? 17.381 1.493 -18.552 1.00 87.19 502 PHE A O 1
ATOM 3881 N N . MET A 1 503 ? 16.058 3.300 -18.406 1.00 86.38 503 MET A N 1
ATOM 3882 C CA . MET A 1 503 ? 15.261 2.825 -17.275 1.00 86.38 503 MET A CA 1
ATOM 3883 C C . MET A 1 503 ? 14.081 1.956 -17.721 1.00 86.38 503 MET A C 1
ATOM 3885 O O . MET A 1 503 ? 13.536 2.115 -18.814 1.00 86.38 503 MET A O 1
ATOM 3889 N N . GLN A 1 504 ? 13.646 1.054 -16.839 1.00 85.31 504 GLN A N 1
ATOM 3890 C CA . GLN A 1 504 ? 12.379 0.347 -17.023 1.00 85.31 504 GLN A CA 1
ATOM 3891 C C . GLN A 1 504 ? 11.202 1.322 -16.912 1.00 85.31 504 GLN A C 1
ATOM 3893 O O . GLN A 1 504 ? 11.226 2.258 -16.107 1.00 85.31 504 GLN A O 1
ATOM 3898 N N . HIS A 1 505 ? 10.164 1.075 -17.710 1.00 86.75 505 HIS A N 1
ATOM 3899 C CA . HIS A 1 505 ? 8.899 1.793 -17.636 1.00 86.75 505 HIS A CA 1
ATOM 3900 C C . HIS A 1 505 ? 7.741 0.809 -17.502 1.00 86.75 505 HIS A C 1
ATOM 3902 O O . HIS A 1 505 ? 7.805 -0.315 -17.998 1.00 86.75 505 HIS A O 1
ATOM 3908 N N . CYS A 1 506 ? 6.679 1.248 -16.837 1.00 88.75 506 CYS A N 1
ATOM 3909 C CA . CYS A 1 506 ? 5.426 0.516 -16.740 1.00 88.75 506 CYS A CA 1
ATOM 3910 C C . CYS A 1 506 ? 4.331 1.334 -17.428 1.00 88.75 506 CYS A C 1
ATOM 3912 O O . CYS A 1 506 ? 4.175 2.518 -17.136 1.00 88.75 506 CYS A O 1
ATOM 3914 N N . ASN A 1 507 ? 3.590 0.698 -18.338 1.00 89.88 507 ASN A N 1
ATOM 3915 C CA . ASN A 1 507 ? 2.445 1.304 -19.031 1.00 89.88 507 ASN A CA 1
ATOM 3916 C C . ASN A 1 507 ? 1.101 0.902 -18.404 1.00 89.88 507 ASN A C 1
ATOM 3918 O O . ASN A 1 507 ? 0.044 1.239 -18.936 1.00 89.88 507 ASN A O 1
ATOM 3922 N N . ASP A 1 508 ? 1.132 0.143 -17.309 1.00 94.00 508 ASP A N 1
ATOM 3923 C CA . ASP A 1 508 ? -0.075 -0.242 -16.597 1.00 94.00 508 ASP A CA 1
ATOM 3924 C C . ASP A 1 508 ? -0.649 0.967 -15.859 1.00 94.00 508 ASP A C 1
ATOM 3926 O O . ASP A 1 508 ? -0.004 1.581 -15.010 1.00 94.00 508 ASP A O 1
ATOM 3930 N N . ARG A 1 509 ? -1.895 1.292 -16.188 1.00 94.62 509 ARG A N 1
ATOM 3931 C CA . ARG A 1 509 ? -2.625 2.449 -15.665 1.00 94.62 509 ARG A CA 1
ATOM 3932 C C . ARG A 1 509 ? -2.965 2.335 -14.177 1.00 94.62 509 ARG A C 1
ATOM 3934 O O . ARG A 1 509 ? -3.335 3.334 -13.562 1.00 94.62 509 ARG A O 1
ATOM 3941 N N . LEU A 1 510 ? -2.848 1.134 -13.606 1.00 95.62 510 LEU A N 1
ATOM 3942 C CA . LEU A 1 510 ? -2.994 0.880 -12.173 1.00 95.62 510 LEU A CA 1
ATOM 3943 C C . LEU A 1 510 ? -1.666 1.001 -11.405 1.00 95.62 510 LEU A C 1
ATOM 3945 O O . LEU A 1 510 ? -1.668 0.902 -10.183 1.00 95.62 510 LEU A O 1
ATOM 3949 N N . ALA A 1 511 ? -0.533 1.238 -12.072 1.00 95.25 511 ALA A N 1
ATOM 3950 C CA . ALA A 1 511 ? 0.694 1.640 -11.393 1.00 95.25 511 ALA A CA 1
ATOM 3951 C C . ALA A 1 511 ? 0.647 3.155 -11.129 1.00 95.25 511 ALA A C 1
ATOM 3953 O O . ALA A 1 511 ? 0.768 3.970 -12.043 1.00 95.25 511 ALA A O 1
ATOM 3954 N N . ALA A 1 512 ? 0.438 3.541 -9.873 1.00 94.94 512 ALA A N 1
ATOM 3955 C CA . ALA A 1 512 ? 0.126 4.916 -9.509 1.00 94.94 512 ALA A CA 1
ATOM 3956 C C . ALA A 1 512 ? 1.373 5.800 -9.359 1.00 94.94 512 ALA A C 1
ATOM 3958 O O . ALA A 1 512 ? 2.489 5.322 -9.130 1.00 94.94 512 ALA A O 1
ATOM 3959 N N . LYS A 1 513 ? 1.170 7.118 -9.421 1.00 93.25 513 LYS A N 1
ATOM 3960 C CA . LYS A 1 513 ? 2.200 8.123 -9.121 1.00 93.25 513 LYS A CA 1
ATOM 3961 C C . LYS A 1 513 ? 1.808 8.915 -7.881 1.00 93.25 513 LYS A C 1
ATOM 3963 O O . LYS A 1 513 ? 0.675 9.375 -7.800 1.00 93.25 513 LYS A O 1
ATOM 3968 N N . ILE A 1 514 ? 2.731 9.121 -6.949 1.00 93.00 514 ILE A N 1
ATOM 3969 C CA . ILE A 1 514 ? 2.475 9.949 -5.762 1.00 93.00 514 ILE A CA 1
ATOM 3970 C C . ILE A 1 514 ? 2.278 11.403 -6.178 1.00 93.00 514 ILE A C 1
ATOM 3972 O O . ILE A 1 514 ? 3.027 11.936 -7.004 1.00 93.00 514 ILE A O 1
ATOM 3976 N N . THR A 1 515 ? 1.263 12.044 -5.604 1.00 91.06 515 THR A N 1
ATOM 3977 C CA . THR A 1 515 ? 1.021 13.469 -5.790 1.00 91.06 515 THR A CA 1
ATOM 3978 C C . THR A 1 515 ? 1.616 14.233 -4.615 1.00 91.06 515 THR A C 1
ATOM 3980 O O . THR A 1 515 ? 1.384 13.924 -3.450 1.00 91.06 515 THR A O 1
ATOM 3983 N N . ASN A 1 516 ? 2.379 15.284 -4.916 1.00 88.00 516 ASN A N 1
ATOM 3984 C CA . ASN A 1 516 ? 2.949 16.157 -3.886 1.00 88.00 516 ASN A CA 1
ATOM 3985 C C . ASN A 1 516 ? 1.933 17.220 -3.428 1.00 88.00 516 ASN A C 1
ATOM 3987 O O . ASN A 1 516 ? 2.279 18.373 -3.155 1.00 88.00 516 ASN A O 1
ATOM 3991 N N . PHE A 1 517 ? 0.647 16.873 -3.418 1.00 90.50 517 PHE A N 1
ATOM 3992 C CA . PHE A 1 517 ? -0.447 17.798 -3.170 1.00 90.50 517 PHE A CA 1
ATOM 3993 C C . PHE A 1 517 ? -1.451 17.193 -2.197 1.00 90.50 517 PHE A C 1
ATOM 3995 O O . PHE A 1 517 ? -1.815 16.028 -2.289 1.00 90.50 517 PHE A O 1
ATOM 4002 N N . LEU A 1 518 ? -1.890 18.032 -1.267 1.00 91.81 518 LEU A N 1
ATOM 4003 C CA . LEU A 1 518 ? -2.928 17.729 -0.296 1.00 91.81 518 LEU A CA 1
ATOM 4004 C C . LEU A 1 518 ? -3.814 18.984 -0.244 1.00 91.81 518 LEU A C 1
ATOM 4006 O O . LEU A 1 518 ? -3.244 20.076 -0.090 1.00 91.81 518 LEU A O 1
ATOM 4010 N N . PRO A 1 519 ? -5.143 18.879 -0.436 1.00 91.31 519 PRO A N 1
ATOM 4011 C CA . PRO A 1 519 ? -6.026 20.040 -0.498 1.00 91.31 519 PRO A CA 1
ATOM 4012 C C . PRO A 1 519 ? -5.871 20.957 0.724 1.00 91.31 519 PRO A C 1
ATOM 4014 O O . PRO A 1 519 ? -5.736 20.448 1.836 1.00 91.31 519 PRO A O 1
ATOM 4017 N N . PRO A 1 520 ? -5.914 22.297 0.572 1.00 92.06 520 PRO A N 1
ATOM 4018 C CA . PRO A 1 520 ? -5.728 23.215 1.698 1.00 92.06 520 PRO A CA 1
ATOM 4019 C C . PRO A 1 520 ? -6.680 22.959 2.872 1.00 92.06 520 PRO A C 1
ATOM 4021 O O . PRO A 1 520 ? -6.231 22.929 4.013 1.00 92.06 520 PRO A O 1
ATOM 4024 N N . GLN A 1 521 ? -7.970 22.718 2.598 1.00 92.38 521 GLN A N 1
ATOM 4025 C CA . GLN A 1 521 ? -8.953 22.400 3.641 1.00 92.38 521 GLN A CA 1
ATOM 4026 C C . GLN A 1 521 ? -8.618 21.091 4.361 1.00 92.38 521 GLN A C 1
ATOM 4028 O O . GLN A 1 521 ? -8.748 21.004 5.577 1.00 92.38 521 GLN A O 1
ATOM 4033 N N . GLU A 1 522 ? -8.147 20.086 3.623 1.00 93.94 522 GLU A N 1
ATOM 4034 C CA . GLU A 1 522 ? -7.766 18.802 4.198 1.00 93.94 522 GLU A CA 1
ATOM 4035 C C . GLU A 1 522 ? -6.497 18.916 5.051 1.00 93.94 522 GLU A C 1
ATOM 4037 O O . GLU A 1 522 ? -6.455 18.383 6.155 1.00 93.94 522 GLU A O 1
ATOM 4042 N N . ARG A 1 523 ? -5.496 19.682 4.594 1.00 94.25 523 ARG A N 1
ATOM 4043 C CA . ARG A 1 523 ? -4.303 20.024 5.390 1.00 94.25 523 ARG A CA 1
ATOM 4044 C C . ARG A 1 523 ? -4.677 20.664 6.720 1.00 94.25 523 ARG A C 1
ATOM 4046 O O . ARG A 1 523 ? -4.155 20.255 7.751 1.00 94.25 523 ARG A O 1
ATOM 4053 N N . PHE A 1 524 ? -5.566 21.655 6.673 1.00 95.25 524 PHE A N 1
ATOM 4054 C CA . PHE A 1 524 ? -6.045 22.356 7.859 1.00 95.25 524 PHE A CA 1
ATOM 4055 C C . PHE A 1 524 ? -6.770 21.396 8.809 1.00 95.25 524 PHE A C 1
ATOM 4057 O O . PHE A 1 524 ? -6.403 21.291 9.971 1.00 95.25 524 PHE A O 1
ATOM 4064 N N . ASN A 1 525 ? -7.727 20.615 8.304 1.00 95.12 525 ASN A N 1
ATOM 4065 C CA . ASN A 1 525 ? -8.446 19.621 9.100 1.00 95.12 525 ASN A CA 1
ATOM 4066 C C . ASN A 1 525 ? -7.495 18.596 9.756 1.00 95.12 525 ASN A C 1
ATOM 4068 O O . ASN A 1 525 ? -7.633 18.318 10.944 1.00 95.12 525 ASN A O 1
ATOM 4072 N N . LEU A 1 526 ? -6.513 18.060 9.017 1.00 96.31 526 LEU A N 1
ATOM 4073 C CA . LEU A 1 526 ? -5.541 17.088 9.541 1.00 96.31 526 LEU A CA 1
ATOM 4074 C C . LEU A 1 526 ? -4.680 17.672 10.663 1.00 96.31 526 LEU A C 1
ATOM 4076 O O . LEU A 1 526 ? -4.529 17.041 11.710 1.00 96.31 526 LEU A O 1
ATOM 4080 N N . ALA A 1 527 ? -4.131 18.869 10.454 1.00 95.25 527 ALA A N 1
ATOM 4081 C CA . ALA A 1 527 ? -3.275 19.524 11.435 1.00 95.25 527 ALA A CA 1
ATOM 4082 C C . ALA A 1 527 ? -4.068 19.971 12.673 1.00 95.25 527 ALA A C 1
ATOM 4084 O O . ALA A 1 527 ? -3.653 19.715 13.800 1.00 95.25 527 ALA A O 1
ATOM 4085 N N . THR A 1 528 ? -5.226 20.603 12.476 1.00 93.62 528 THR A N 1
ATOM 4086 C CA . THR A 1 528 ? -5.989 21.241 13.555 1.00 93.62 528 THR A CA 1
ATOM 4087 C C . THR A 1 528 ? -6.850 20.257 14.345 1.00 93.62 528 THR A C 1
ATOM 4089 O O . THR A 1 528 ? -6.877 20.348 15.568 1.00 93.62 528 THR A O 1
ATOM 4092 N N . ALA A 1 529 ? -7.550 19.321 13.693 1.00 93.38 529 ALA A N 1
ATOM 4093 C CA . ALA A 1 529 ? -8.450 18.397 14.395 1.00 93.38 529 ALA A CA 1
ATOM 4094 C C . ALA A 1 529 ? -7.737 17.151 14.930 1.00 93.38 529 ALA A C 1
ATOM 4096 O O . ALA A 1 529 ? -8.129 16.620 15.966 1.00 93.38 529 ALA A O 1
ATOM 4097 N N . TYR A 1 530 ? -6.699 16.680 14.231 1.00 94.69 530 TYR A N 1
ATOM 4098 C CA . TYR A 1 530 ? -6.040 15.409 14.552 1.00 94.69 530 TYR A CA 1
ATOM 4099 C C . TYR A 1 530 ? -4.547 15.546 14.881 1.00 94.69 530 TYR A C 1
ATOM 4101 O O . TYR A 1 530 ? -3.885 14.531 15.082 1.00 94.69 530 TYR A O 1
ATOM 4109 N N . GLY A 1 531 ? -4.003 16.769 14.933 1.00 94.19 531 GLY A N 1
ATOM 4110 C CA . GLY A 1 531 ? -2.611 17.011 15.330 1.00 94.19 531 GLY A CA 1
ATOM 4111 C C . GLY A 1 531 ? -1.570 16.428 14.369 1.00 94.19 531 GLY A C 1
ATOM 4112 O O . GLY A 1 531 ? -0.480 16.058 14.802 1.00 94.19 531 GLY A O 1
ATOM 4113 N N . MET A 1 532 ? -1.903 16.291 13.083 1.00 96.12 532 MET A N 1
ATOM 4114 C CA . MET A 1 532 ? -1.006 15.687 12.093 1.00 96.12 532 MET A CA 1
ATOM 4115 C C . MET A 1 532 ? 0.129 16.643 11.695 1.00 96.12 532 MET A C 1
ATOM 4117 O O . MET A 1 532 ? -0.105 17.813 11.388 1.00 96.12 532 MET A O 1
ATOM 4121 N N . ASP A 1 533 ? 1.351 16.118 11.618 1.00 95.31 533 ASP A N 1
ATOM 4122 C CA . ASP A 1 533 ? 2.516 16.779 11.026 1.00 95.31 533 ASP A CA 1
ATOM 4123 C C . ASP A 1 533 ? 2.423 16.702 9.493 1.00 95.31 533 ASP A C 1
ATOM 4125 O O . ASP A 1 533 ? 2.053 15.671 8.932 1.00 95.31 533 ASP A O 1
ATOM 4129 N N . LEU A 1 534 ? 2.757 17.789 8.798 1.00 93.62 534 LEU A N 1
ATOM 4130 C CA . LEU A 1 534 ? 2.691 17.898 7.334 1.00 93.62 534 LEU A CA 1
ATOM 4131 C C . LEU A 1 534 ? 4.080 17.831 6.669 1.00 93.62 534 LEU A C 1
ATOM 4133 O O . LEU A 1 534 ? 4.245 18.234 5.513 1.00 93.62 534 LEU A O 1
ATOM 4137 N N . THR A 1 535 ? 5.091 17.371 7.408 1.00 88.00 535 THR A N 1
ATOM 4138 C CA . THR A 1 535 ? 6.500 17.330 7.008 1.00 88.00 535 THR A CA 1
ATOM 4139 C C . THR A 1 535 ? 7.156 15.990 7.358 1.00 88.00 535 THR A C 1
ATOM 4141 O O . THR A 1 535 ? 6.626 15.171 8.109 1.00 88.00 535 THR A O 1
ATOM 4144 N N . TRP A 1 536 ? 8.336 15.742 6.783 1.00 90.94 536 TRP A N 1
ATOM 4145 C CA . TRP A 1 536 ? 9.164 14.575 7.117 1.00 90.94 536 TRP A CA 1
ATOM 4146 C C . TRP A 1 536 ? 10.107 14.792 8.300 1.00 90.94 536 TRP A C 1
ATOM 4148 O O . TRP A 1 536 ? 10.572 13.803 8.859 1.00 90.94 536 TRP A O 1
ATOM 4158 N N . ALA A 1 537 ? 10.390 16.042 8.678 1.00 85.94 537 ALA A N 1
ATOM 4159 C CA . ALA A 1 537 ? 11.485 16.383 9.590 1.00 85.94 537 ALA A CA 1
ATOM 4160 C C . ALA A 1 537 ? 11.378 15.695 10.962 1.00 85.94 537 ALA A C 1
ATOM 4162 O O . ALA A 1 537 ? 12.391 15.334 11.550 1.00 85.94 537 ALA A O 1
ATOM 4163 N N . SER A 1 538 ? 10.157 15.467 11.446 1.00 86.25 538 SER A N 1
ATOM 4164 C CA . SER A 1 538 ? 9.901 14.835 12.748 1.00 86.25 538 SER A CA 1
ATOM 4165 C C . SER A 1 538 ? 9.771 13.304 12.682 1.00 86.25 538 SER A C 1
ATOM 4167 O O . SER A 1 538 ? 9.612 12.662 13.717 1.00 86.25 538 SER A O 1
ATOM 4169 N N . TRP A 1 539 ? 9.776 12.710 11.482 1.00 91.81 539 TRP A N 1
ATOM 4170 C CA . TRP A 1 539 ? 9.356 11.317 11.252 1.00 91.81 539 TRP A CA 1
ATOM 4171 C C . TRP A 1 539 ? 10.379 10.454 10.512 1.00 91.81 539 TRP A C 1
ATOM 4173 O O . TRP A 1 539 ? 10.266 9.226 10.530 1.00 91.81 539 TRP A O 1
ATOM 4183 N N . TYR A 1 540 ? 11.356 11.068 9.850 1.00 92.94 540 TYR A N 1
ATOM 4184 C CA . TYR A 1 540 ? 12.430 10.372 9.153 1.00 92.94 540 TYR A CA 1
ATOM 4185 C C . TYR A 1 540 ? 13.781 10.946 9.537 1.00 92.94 540 TYR A C 1
ATOM 4187 O O . TYR A 1 540 ? 13.916 12.149 9.745 1.00 92.94 540 TYR A O 1
ATOM 4195 N N . ASP A 1 541 ? 14.782 10.073 9.552 1.00 93.31 541 ASP A N 1
ATOM 4196 C CA . ASP A 1 541 ? 16.165 10.474 9.756 1.00 93.31 541 ASP A CA 1
ATOM 4197 C C . ASP A 1 541 ? 16.630 11.402 8.626 1.00 93.31 541 ASP A C 1
ATOM 4199 O O . ASP A 1 541 ? 16.248 11.236 7.460 1.00 93.31 541 ASP A O 1
ATOM 4203 N N . GLU A 1 542 ? 17.515 12.344 8.958 1.00 93.56 542 GLU A N 1
ATOM 4204 C CA . GLU A 1 542 ? 18.063 13.315 8.000 1.00 93.56 542 GLU A CA 1
ATOM 4205 C C . GLU A 1 542 ? 18.696 12.618 6.784 1.00 93.56 542 GLU A C 1
ATOM 4207 O O . GLU A 1 542 ? 18.566 13.081 5.655 1.00 93.56 542 GLU A O 1
ATOM 4212 N N . GLU A 1 543 ? 19.300 11.441 6.974 1.00 92.88 543 GLU A N 1
ATOM 4213 C CA . GLU A 1 543 ? 19.878 10.647 5.884 1.00 92.88 543 GLU A CA 1
ATOM 4214 C C . GLU A 1 543 ? 18.844 10.245 4.822 1.00 92.88 543 GLU A C 1
ATOM 4216 O O . GLU A 1 543 ? 19.138 10.266 3.621 1.00 92.88 543 GLU A O 1
ATOM 4221 N N . VAL A 1 544 ? 17.621 9.906 5.243 1.00 91.12 544 VAL A N 1
ATOM 4222 C CA . VAL A 1 544 ? 16.517 9.535 4.345 1.00 91.12 544 VAL A CA 1
ATOM 4223 C C . VAL A 1 544 ? 16.018 10.765 3.588 1.00 91.12 544 VAL A C 1
ATOM 4225 O O . VAL A 1 544 ? 15.757 10.689 2.382 1.00 91.12 544 VAL A O 1
ATOM 4228 N N . ILE A 1 545 ? 15.928 11.904 4.278 1.00 92.31 545 ILE A N 1
ATOM 4229 C CA . ILE A 1 545 ? 15.537 13.194 3.700 1.00 92.31 545 ILE A CA 1
ATOM 4230 C C . ILE A 1 545 ? 16.564 13.628 2.642 1.00 92.31 545 ILE A C 1
ATOM 4232 O O . ILE A 1 545 ? 16.197 13.941 1.507 1.00 92.31 545 ILE A O 1
ATOM 4236 N N . GLU A 1 546 ? 17.855 13.572 2.964 1.00 91.56 546 GLU A N 1
ATOM 4237 C CA . GLU A 1 546 ? 18.946 13.922 2.053 1.00 91.56 546 GLU A CA 1
ATOM 4238 C C . GLU A 1 546 ? 19.074 12.941 0.882 1.00 91.56 546 GLU A C 1
ATOM 4240 O O . GLU A 1 546 ? 19.371 13.342 -0.246 1.00 91.56 546 GLU A O 1
ATOM 4245 N N . ALA A 1 547 ? 18.807 11.649 1.093 1.00 90.00 547 ALA A N 1
ATOM 4246 C CA . ALA A 1 547 ? 18.712 10.686 -0.003 1.00 90.00 547 ALA A CA 1
ATOM 4247 C C . ALA A 1 547 ? 17.588 11.054 -0.985 1.00 90.00 547 ALA A C 1
ATOM 4249 O O . ALA A 1 547 ? 17.801 11.026 -2.197 1.00 90.00 547 ALA A O 1
ATOM 4250 N N . ALA A 1 548 ? 16.419 11.468 -0.487 1.00 89.88 548 ALA A N 1
ATOM 4251 C CA . ALA A 1 548 ? 15.316 11.909 -1.337 1.00 89.88 548 ALA A CA 1
ATOM 4252 C C . ALA A 1 548 ? 15.654 13.181 -2.133 1.00 89.88 548 ALA A C 1
ATOM 4254 O O . ALA A 1 548 ? 15.352 13.252 -3.327 1.00 89.88 548 ALA A O 1
ATOM 4255 N N . LYS A 1 549 ? 16.336 14.151 -1.510 1.00 89.75 549 LYS A N 1
ATOM 4256 C CA . LYS A 1 549 ? 16.816 15.364 -2.194 1.00 89.75 549 LYS A CA 1
ATOM 4257 C C . LYS A 1 549 ? 17.836 15.039 -3.287 1.00 89.75 549 LYS A C 1
ATOM 4259 O O . LYS A 1 549 ? 17.718 15.557 -4.396 1.00 89.75 549 LYS A O 1
ATOM 4264 N N . ARG A 1 550 ? 18.787 14.132 -3.023 1.00 87.12 550 ARG A N 1
ATOM 4265 C CA . ARG A 1 550 ? 19.750 13.638 -4.032 1.00 87.12 550 ARG A CA 1
ATOM 4266 C C . ARG A 1 550 ? 19.069 12.922 -5.200 1.00 87.12 550 ARG A C 1
ATOM 4268 O O . ARG A 1 550 ? 19.536 13.024 -6.333 1.00 87.12 550 ARG A O 1
ATOM 4275 N N . ASP A 1 551 ? 17.940 12.270 -4.937 1.00 85.69 551 ASP A N 1
ATOM 4276 C CA . ASP A 1 551 ? 17.058 11.673 -5.945 1.00 85.69 551 ASP A CA 1
ATOM 4277 C C . ASP A 1 551 ? 16.107 12.700 -6.602 1.00 85.69 551 ASP A C 1
ATOM 4279 O O . ASP A 1 551 ? 15.151 12.330 -7.280 1.00 85.69 551 ASP A O 1
ATOM 4283 N N . GLY A 1 552 ? 16.337 14.004 -6.436 1.00 83.25 552 GLY A N 1
ATOM 4284 C CA . GLY A 1 552 ? 15.589 15.057 -7.129 1.00 83.25 552 GLY A CA 1
ATOM 4285 C C . GLY A 1 552 ? 14.235 15.418 -6.519 1.00 83.25 552 GLY A C 1
ATOM 4286 O O . GLY A 1 552 ? 13.484 16.188 -7.122 1.00 83.25 552 GLY A O 1
ATOM 4287 N N . VAL A 1 553 ? 13.907 14.916 -5.325 1.00 86.44 553 VAL A N 1
ATOM 4288 C CA . VAL A 1 553 ? 12.724 15.350 -4.572 1.00 86.44 553 VAL A CA 1
ATOM 4289 C C . VAL A 1 553 ? 13.102 16.544 -3.701 1.00 86.44 553 VAL A C 1
ATOM 4291 O O . VAL A 1 553 ? 13.583 16.392 -2.584 1.00 86.44 553 VAL A O 1
ATOM 4294 N N . MET A 1 554 ? 12.868 17.752 -4.219 1.00 83.19 554 MET A N 1
ATOM 4295 C CA . MET A 1 554 ? 13.317 19.003 -3.585 1.00 83.19 554 MET A CA 1
ATOM 4296 C C . MET A 1 554 ? 12.718 19.261 -2.200 1.00 83.19 554 MET A C 1
ATOM 4298 O O . MET A 1 554 ? 13.380 19.827 -1.335 1.00 83.19 554 MET A O 1
ATOM 4302 N N . VAL A 1 555 ? 11.462 18.862 -1.994 1.00 88.38 555 VAL A N 1
ATOM 4303 C CA . VAL A 1 555 ? 10.763 19.001 -0.710 1.00 88.38 555 VAL A CA 1
ATOM 4304 C C . VAL A 1 555 ? 10.188 17.634 -0.337 1.00 88.38 555 VAL A C 1
ATOM 4306 O O . VAL A 1 555 ? 9.026 17.356 -0.657 1.00 88.38 555 VAL A O 1
ATOM 4309 N N . PRO A 1 556 ? 11.003 16.742 0.259 1.00 89.25 556 PRO A N 1
ATOM 4310 C CA . PRO A 1 556 ? 10.534 15.438 0.710 1.00 89.25 556 PRO A CA 1
ATOM 4311 C C . PRO A 1 556 ? 9.356 15.587 1.680 1.00 89.25 556 PRO A C 1
ATOM 4313 O O . PRO A 1 556 ? 9.341 16.486 2.519 1.00 89.25 556 PRO A O 1
ATOM 4316 N N . GLY A 1 557 ? 8.329 14.753 1.514 1.00 88.31 557 GLY A N 1
ATOM 4317 C CA . GLY A 1 557 ? 7.101 14.828 2.309 1.00 88.31 557 GLY A CA 1
ATOM 4318 C C . GLY A 1 557 ? 6.103 15.914 1.908 1.00 88.31 557 GLY A C 1
ATOM 4319 O O . GLY A 1 557 ? 5.038 16.012 2.513 1.00 88.31 557 GLY A O 1
ATOM 4320 N N . LYS A 1 558 ? 6.367 16.728 0.878 1.00 90.44 558 LYS A N 1
ATOM 4321 C CA . LYS A 1 558 ? 5.385 17.729 0.434 1.00 90.44 558 LYS A CA 1
ATOM 4322 C C . LYS A 1 558 ? 4.100 17.054 -0.048 1.00 90.44 558 LYS A C 1
ATOM 4324 O O . LYS A 1 558 ? 4.133 16.234 -0.955 1.00 90.44 558 LYS A O 1
ATOM 4329 N N . GLY A 1 559 ? 2.958 17.452 0.519 1.00 91.75 559 GLY A N 1
ATOM 4330 C CA . GLY A 1 559 ? 1.669 16.811 0.222 1.00 91.75 559 GLY A CA 1
ATOM 4331 C C . GLY A 1 559 ? 1.434 15.507 0.984 1.00 91.75 559 GLY A C 1
ATOM 4332 O O . GLY A 1 559 ? 0.466 14.811 0.693 1.00 91.75 559 GLY A O 1
ATOM 4333 N N . ARG A 1 560 ? 2.294 15.200 1.958 1.00 95.25 560 ARG A N 1
ATOM 4334 C CA . ARG A 1 560 ? 2.145 14.081 2.878 1.00 95.25 560 ARG A CA 1
ATOM 4335 C C . ARG A 1 560 ? 1.805 14.566 4.280 1.00 95.25 560 ARG A C 1
ATOM 4337 O O . ARG A 1 560 ? 2.009 15.735 4.598 1.00 95.25 560 ARG A O 1
ATOM 4344 N N . PHE A 1 561 ? 1.298 13.656 5.098 1.00 97.56 561 PHE A N 1
ATOM 4345 C CA . PHE A 1 561 ? 1.060 13.876 6.517 1.00 97.56 561 PHE A CA 1
ATOM 4346 C C . PHE A 1 561 ? 1.487 12.659 7.346 1.00 97.56 561 PHE A C 1
ATOM 4348 O O . PHE A 1 561 ? 1.551 11.534 6.838 1.00 97.56 561 PHE A O 1
ATOM 4355 N N . SER A 1 562 ? 1.772 12.894 8.622 1.00 98.19 562 SER A N 1
ATOM 4356 C CA . SER A 1 562 ? 2.166 11.880 9.597 1.00 98.19 562 SER A CA 1
ATOM 4357 C C . SER A 1 562 ? 1.579 12.210 10.969 1.00 98.19 562 SER A C 1
ATOM 4359 O O . SER A 1 562 ? 1.404 13.374 11.308 1.00 98.19 562 SER A O 1
ATOM 4361 N N . GLY A 1 563 ? 1.285 11.202 11.775 1.00 97.25 563 GLY A N 1
ATOM 4362 C CA . GLY A 1 563 ? 0.693 11.382 13.094 1.00 97.25 563 GLY A CA 1
ATOM 4363 C C . GLY A 1 563 ? 0.133 10.081 13.638 1.00 97.25 563 GLY A C 1
ATOM 4364 O O . GLY A 1 563 ? -0.037 9.102 12.913 1.00 97.25 563 GLY A O 1
ATOM 4365 N N . THR A 1 564 ? -0.167 10.072 14.930 1.00 97.00 564 THR A N 1
ATOM 4366 C CA . THR A 1 564 ? -0.755 8.913 15.598 1.00 97.00 564 THR A CA 1
ATOM 4367 C C . THR A 1 564 ? -1.994 9.357 16.353 1.00 97.00 564 THR A C 1
ATOM 4369 O O . THR A 1 564 ? -1.946 10.302 17.132 1.00 97.00 564 THR A O 1
ATOM 4372 N N . ILE A 1 565 ? -3.094 8.650 16.123 1.00 96.50 565 ILE A N 1
ATOM 4373 C CA . ILE A 1 565 ? -4.352 8.809 16.838 1.00 96.50 565 ILE A CA 1
ATOM 4374 C C . ILE A 1 565 ? -4.536 7.569 17.703 1.00 96.50 565 ILE A C 1
ATOM 4376 O O . ILE A 1 565 ? -4.521 6.443 17.206 1.00 96.50 565 ILE A O 1
ATOM 4380 N N . THR A 1 566 ? -4.722 7.766 18.998 1.00 94.81 566 THR A N 1
ATOM 4381 C CA . THR A 1 566 ? -4.990 6.696 19.963 1.00 94.81 566 THR A CA 1
ATOM 4382 C C . THR A 1 566 ? -6.187 7.078 20.801 1.00 94.81 566 THR A C 1
ATOM 4384 O O . THR A 1 566 ? -6.368 8.257 21.105 1.00 94.81 566 THR A O 1
ATOM 4387 N N . THR A 1 567 ? -6.955 6.082 21.231 1.00 87.00 567 THR A N 1
ATOM 4388 C CA . THR A 1 567 ? -7.899 6.266 22.335 1.00 87.00 567 THR A CA 1
ATOM 4389 C C . THR A 1 567 ? -7.107 6.815 23.519 1.00 87.00 567 THR A C 1
ATOM 4391 O O . THR A 1 567 ? -6.179 6.160 23.996 1.00 87.00 567 THR A O 1
ATOM 4394 N N . THR A 1 568 ? -7.386 8.040 23.957 1.00 61.03 568 THR A N 1
ATOM 4395 C CA . THR A 1 568 ? -6.783 8.567 25.184 1.00 61.03 568 THR A CA 1
ATOM 4396 C C . THR A 1 568 ? -7.164 7.636 26.329 1.00 61.03 568 THR A C 1
ATOM 4398 O O . THR A 1 568 ? -8.352 7.428 26.576 1.00 61.03 568 THR A O 1
ATOM 4401 N N . ALA A 1 569 ? -6.173 7.051 27.005 1.00 39.03 569 ALA A N 1
ATOM 4402 C CA . ALA A 1 569 ? -6.404 6.406 28.289 1.00 39.03 569 ALA A CA 1
ATOM 4403 C C . ALA A 1 569 ? -6.898 7.495 29.253 1.00 39.03 569 ALA A C 1
ATOM 4405 O O . ALA A 1 569 ? -6.140 8.412 29.569 1.00 39.03 569 ALA A O 1
ATOM 4406 N N . ASN A 1 570 ? -8.181 7.439 29.615 1.00 30.36 570 ASN A N 1
ATOM 4407 C CA . ASN A 1 570 ? -8.735 8.247 30.703 1.00 30.36 570 ASN A CA 1
ATOM 4408 C C . ASN A 1 570 ? -8.056 7.913 32.030 1.00 30.36 570 ASN A C 1
ATOM 4410 O O . ASN A 1 570 ? -7.804 6.707 32.267 1.00 30.36 570 ASN A O 1
#

Organism: Colletotrichum fructicola (strain Nara gc5) (NCBI:txid1213859)